Protein AF-A0A3C1FFN3-F1 (afdb_monomer_lite)

Radius of gyration: 23.9 Å; chains: 1; bounding box: 58×52×74 Å

Sequence (418 aa):
MAATNLVLAIRPDAVDLDRPFSMAVSKSGVPTVGLGRLALILERGPNPALTHLAWSEASGFTTLDRILRFSEIVRLPEPVPLPSAMTELSAAQRRDFAKSIKSMERAIALTEAVSNKVRMALRRLVGDSLLQRARPLRARIGGAAGHEIIEDQIDALSTALRCSGMDLTLLDQARPSADQLGVLASLQGATEMHLIAHDARKTWPALPEIPNANIQSHVFNDRGNLLHVMDVNATPVETATGVDLLYYNDRYKSFVGVQYKRAADHDQATLAHLDERFIAQLGRMSAFDSLTASASTSLGYRTLAATTFVKLAHTSATATRTSGLVDGPYIPATYLSHLYEDGELIGPRGGRSITYDNLKRWMPKTVFAEMVQYGWAGSTGVTRDRLDQWISEATAQNRSVIAAVYQPRVGSRIAPRS

Secondary structure (DSSP, 8-state):
---PPPEEEEPPTT--TTS-EEEEEETTTS----S-EEEEEEEPSSS-EEEEEEEEEEEEE-SSEEEEEEEEEEEEEEEEEHHHHTTTS-HHHHHHHHHHHHH-SSEEEPPHHHHHHHHHHHHHHH-HHHHHHTS-HHHHH-SSTTHHHHHHHHHHHHHHHHHTT--GGGGGT-EE--S---TTTTS----S-TTHHHHHHHH-TT----TT-SSEEEEEEETTEEEEEEEE--HHHHHHH--SEEEEETTTTEEEEEEEEEPPTT-TTEEEE--HHHHHHHHHHHHHHTTPPPPSSGGG--SB--SEEEEEEB--TT-BTTTBS-B--EEEHHHHHHHHHTT--B-TTSSBEEEHHHH---B-HHHHHHHHHTTSBS-SS--HHHHHHHHHHT--S---EEEEEEEPPTT---PPP-

Structure (mmCIF, N/CA/C/O backbone):
data_AF-A0A3C1FFN3-F1
#
_entry.id   AF-A0A3C1FFN3-F1
#
loop_
_atom_site.group_PDB
_atom_site.id
_atom_site.type_symbol
_atom_site.label_atom_id
_atom_site.label_alt_id
_atom_site.label_comp_id
_atom_site.label_asym_id
_atom_site.label_entity_id
_atom_site.label_seq_id
_atom_site.pdbx_PDB_ins_code
_atom_site.Cartn_x
_atom_site.Cartn_y
_atom_site.Cartn_z
_atom_site.occupancy
_atom_site.B_iso_or_equiv
_atom_site.auth_seq_id
_atom_site.auth_comp_id
_atom_site.auth_asym_id
_atom_site.auth_atom_id
_atom_site.pdbx_PDB_model_num
ATOM 1 N N . MET A 1 1 ? 5.089 1.319 27.387 1.00 37.19 1 MET A N 1
ATOM 2 C CA . MET A 1 1 ? 3.709 1.433 26.858 1.00 37.19 1 MET A CA 1
ATOM 3 C C . MET A 1 1 ? 3.216 2.836 27.155 1.00 37.19 1 MET A C 1
ATOM 5 O O . MET A 1 1 ? 3.104 3.156 28.328 1.00 37.19 1 MET A O 1
ATOM 9 N N . ALA A 1 2 ? 2.943 3.678 26.158 1.00 30.09 2 ALA A N 1
ATOM 10 C CA . ALA A 1 2 ? 2.203 4.908 26.438 1.00 30.09 2 ALA A CA 1
ATOM 11 C C . ALA A 1 2 ? 0.763 4.513 26.804 1.00 30.09 2 ALA A C 1
ATOM 13 O O . ALA A 1 2 ? 0.055 3.916 25.988 1.00 30.09 2 ALA A O 1
ATOM 14 N N . ALA A 1 3 ? 0.372 4.760 28.054 1.00 44.00 3 ALA A N 1
ATOM 15 C CA . ALA A 1 3 ? -0.934 4.435 28.608 1.00 44.00 3 ALA A CA 1
ATOM 16 C C . ALA A 1 3 ? -2.020 5.295 27.948 1.00 44.00 3 ALA A C 1
ATOM 18 O O . ALA A 1 3 ? -2.411 6.353 28.424 1.00 44.00 3 ALA A O 1
ATOM 19 N N . THR A 1 4 ? -2.484 4.867 26.780 1.00 66.44 4 THR A N 1
ATOM 20 C CA . THR A 1 4 ? -3.613 5.505 26.107 1.00 66.44 4 THR A CA 1
ATOM 21 C C . THR A 1 4 ? -4.910 4.927 26.648 1.00 66.44 4 THR A C 1
ATOM 23 O O . THR A 1 4 ? -5.062 3.708 26.727 1.00 66.44 4 THR A O 1
ATOM 26 N N . ASN A 1 5 ? -5.849 5.795 27.007 1.00 83.12 5 ASN A N 1
ATOM 27 C CA . ASN A 1 5 ? -7.203 5.421 27.410 1.00 83.12 5 ASN A CA 1
ATOM 28 C C . ASN A 1 5 ? -7.916 4.626 26.304 1.00 83.12 5 ASN A C 1
ATOM 30 O O . ASN A 1 5 ? -7.731 4.913 25.122 1.00 83.12 5 ASN A O 1
ATOM 34 N N . LEU A 1 6 ? -8.726 3.631 26.669 1.00 86.25 6 LEU A N 1
ATOM 35 C CA . LEU A 1 6 ? -9.610 2.945 25.724 1.00 86.25 6 LEU A CA 1
ATOM 36 C C . LEU A 1 6 ? -10.776 3.853 25.327 1.00 86.25 6 LEU A C 1
ATOM 38 O O . LEU A 1 6 ? -11.223 4.684 26.119 1.00 86.25 6 LEU A O 1
ATOM 42 N N . VAL A 1 7 ? -11.305 3.651 24.125 1.00 88.56 7 VAL A N 1
ATOM 43 C CA . VAL A 1 7 ? -12.587 4.224 23.701 1.00 88.56 7 VAL A CA 1
ATOM 44 C C . VAL A 1 7 ? -13.632 3.114 23.705 1.00 88.56 7 VAL A C 1
ATOM 46 O O . VAL A 1 7 ? -13.389 2.030 23.191 1.00 88.56 7 VAL A O 1
ATOM 49 N N . LEU A 1 8 ? -14.796 3.359 24.292 1.00 89.94 8 LEU A N 1
ATOM 50 C CA . LEU A 1 8 ? -15.966 2.500 24.136 1.00 89.94 8 LEU A CA 1
ATOM 51 C C . LEU A 1 8 ? -16.928 3.211 23.187 1.00 89.94 8 LEU A C 1
ATOM 53 O O . LEU A 1 8 ? -17.293 4.354 23.451 1.00 89.94 8 LEU A O 1
ATOM 57 N N . ALA A 1 9 ? -17.307 2.563 22.092 1.00 90.62 9 ALA A N 1
ATOM 58 C CA . ALA A 1 9 ? -18.196 3.117 21.076 1.00 90.62 9 ALA A CA 1
ATOM 59 C C . ALA A 1 9 ? -19.395 2.192 20.870 1.00 90.62 9 ALA A C 1
ATOM 61 O O . ALA A 1 9 ? -19.247 0.974 20.861 1.00 90.62 9 ALA A O 1
ATOM 62 N N . ILE A 1 10 ? -20.584 2.758 20.711 1.00 90.19 10 ILE A N 1
ATOM 63 C CA . ILE A 1 10 ? -21.791 2.004 20.379 1.00 90.19 10 ILE A CA 1
ATOM 64 C C . ILE A 1 10 ? -21.723 1.634 18.905 1.00 90.19 10 ILE A C 1
ATOM 66 O O . ILE A 1 10 ? -21.343 2.459 18.074 1.00 90.19 10 ILE A O 1
ATOM 70 N N . ARG A 1 11 ? -22.106 0.398 18.590 1.00 87.00 11 ARG A N 1
ATOM 71 C CA . ARG A 1 11 ? -22.306 -0.070 17.221 1.00 87.00 11 ARG A CA 1
ATOM 72 C C . ARG A 1 11 ? -23.294 0.864 16.498 1.00 87.00 11 ARG A C 1
ATOM 74 O O . ARG A 1 11 ? -24.441 0.935 16.929 1.00 87.00 11 ARG A O 1
ATOM 81 N N . PRO A 1 12 ? -22.874 1.579 15.439 1.00 83.31 12 PRO A N 1
ATOM 82 C CA . PRO A 1 12 ? -23.781 2.398 14.651 1.00 83.31 12 PRO A CA 1
ATOM 83 C C . PRO A 1 12 ? -24.747 1.526 13.841 1.00 83.31 12 PRO A C 1
ATOM 85 O O . PRO A 1 12 ? -24.371 0.468 13.328 1.00 83.31 12 PRO A O 1
ATOM 88 N N . ASP A 1 13 ? -25.986 1.997 13.718 1.00 74.69 13 ASP A N 1
ATOM 89 C CA . ASP A 1 13 ? -27.016 1.350 12.908 1.00 74.69 13 ASP A CA 1
ATOM 90 C C . ASP A 1 13 ? -26.685 1.484 11.413 1.00 74.69 13 ASP A C 1
ATOM 92 O O . ASP A 1 13 ? -26.183 2.516 10.968 1.00 74.69 13 ASP A O 1
ATOM 96 N N . ALA A 1 14 ? -26.975 0.438 10.632 1.00 69.56 14 ALA A N 1
ATOM 97 C CA . ALA A 1 14 ? -26.815 0.409 9.171 1.00 69.56 14 ALA A CA 1
ATOM 98 C C . ALA A 1 14 ? -25.383 0.648 8.624 1.00 69.56 14 ALA A C 1
ATOM 100 O O . ALA A 1 14 ? -25.225 0.997 7.454 1.00 69.56 14 ALA A O 1
ATOM 101 N N . VAL A 1 15 ? -24.336 0.416 9.426 1.00 73.69 15 VAL A N 1
ATOM 102 C CA . VAL A 1 15 ? -22.929 0.470 8.982 1.00 73.69 15 VAL A CA 1
ATOM 103 C C . VAL A 1 15 ? -22.341 -0.936 8.878 1.00 73.69 15 VAL A C 1
ATOM 105 O O . VAL A 1 15 ? -22.442 -1.736 9.812 1.00 73.69 15 VAL A O 1
ATOM 108 N N . ASP A 1 16 ? -21.683 -1.220 7.753 1.00 75.38 16 ASP A N 1
ATOM 109 C CA . ASP A 1 16 ? -20.822 -2.393 7.610 1.00 75.38 16 ASP A CA 1
ATOM 110 C C . ASP A 1 16 ? -19.556 -2.204 8.459 1.00 75.38 16 ASP A C 1
ATOM 112 O O . ASP A 1 16 ? -18.639 -1.466 8.096 1.00 75.38 16 ASP A O 1
ATOM 116 N N . LEU A 1 17 ? -19.536 -2.853 9.625 1.00 79.25 17 LEU A N 1
ATOM 117 C CA . LEU A 1 17 ? -18.432 -2.779 10.580 1.00 79.25 17 LEU A CA 1
ATOM 118 C C . LEU A 1 17 ? -17.171 -3.511 10.118 1.00 79.25 17 LEU A C 1
ATOM 120 O O . LEU A 1 17 ? -16.134 -3.352 10.753 1.00 79.25 17 LEU A O 1
ATOM 124 N N . ASP A 1 18 ? -17.216 -4.269 9.024 1.00 70.81 18 ASP A N 1
ATOM 125 C CA . ASP A 1 18 ? -16.011 -4.897 8.481 1.00 70.81 18 ASP A CA 1
ATOM 126 C C . ASP A 1 18 ? -15.170 -3.897 7.654 1.00 70.81 18 ASP A C 1
ATOM 128 O O . ASP A 1 18 ? -14.082 -4.229 7.179 1.00 70.81 18 ASP A O 1
ATOM 132 N N . ARG A 1 19 ? -15.635 -2.643 7.507 1.00 68.31 19 ARG A N 1
ATOM 133 C CA . ARG A 1 19 ? -14.953 -1.564 6.778 1.00 68.31 19 ARG A CA 1
ATOM 134 C C . ARG A 1 19 ? -14.725 -0.327 7.651 1.00 68.31 19 ARG A C 1
ATOM 136 O O . ARG A 1 19 ? -15.527 -0.043 8.538 1.00 68.31 19 ARG A O 1
ATOM 143 N N . PRO A 1 20 ? -13.660 0.462 7.392 1.00 75.12 20 PRO A N 1
ATOM 144 C CA . PRO A 1 20 ? -13.431 1.711 8.110 1.00 75.12 20 PRO A CA 1
ATOM 145 C C . PRO A 1 20 ? -14.630 2.654 8.010 1.00 75.12 20 PRO A C 1
ATOM 147 O O . PRO A 1 20 ? -15.181 2.846 6.926 1.00 75.12 20 PRO A O 1
ATOM 150 N N . PHE A 1 21 ? -14.987 3.290 9.120 1.00 81.00 21 PHE A N 1
ATOM 151 C CA . PHE A 1 21 ? -16.114 4.216 9.188 1.00 81.00 21 PHE A CA 1
ATOM 152 C C . PHE A 1 21 ? -15.782 5.418 10.068 1.00 81.00 21 PHE A C 1
ATOM 154 O O . PHE A 1 21 ? -14.832 5.398 10.850 1.00 81.00 21 PHE A O 1
ATOM 161 N N . SER A 1 22 ? -16.582 6.473 9.954 1.00 83.69 22 SER A N 1
ATOM 162 C CA . SER A 1 22 ? -16.444 7.678 10.770 1.00 83.69 22 SER A CA 1
ATOM 163 C C . SER A 1 22 ? -17.718 7.932 11.561 1.00 83.69 22 SER A C 1
ATOM 165 O O . SER A 1 22 ? -18.820 7.700 11.072 1.00 83.69 22 SER A O 1
ATOM 167 N N . MET A 1 23 ? -17.571 8.435 12.781 1.00 84.50 23 MET A N 1
ATOM 168 C CA . MET A 1 23 ? -18.684 8.759 13.664 1.00 84.50 23 MET A CA 1
ATOM 169 C C . MET A 1 23 ? -18.435 10.092 14.363 1.00 84.50 23 MET A C 1
ATOM 171 O O . MET A 1 23 ? -17.394 10.300 14.985 1.00 84.50 23 MET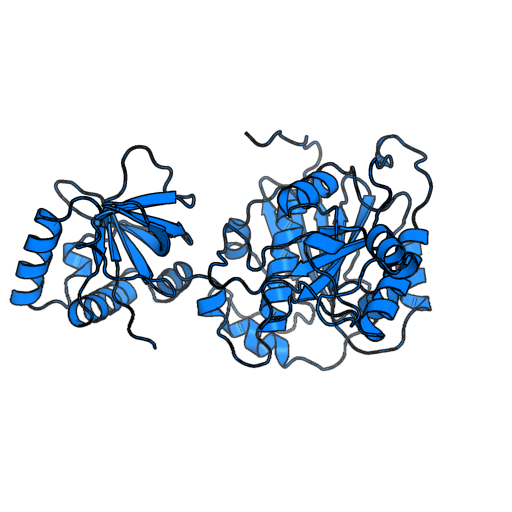 A O 1
ATOM 175 N N . ALA A 1 24 ? -19.417 10.990 14.287 1.00 82.38 24 ALA A N 1
ATOM 176 C CA . ALA A 1 24 ? -19.419 12.218 15.072 1.00 82.38 24 ALA A CA 1
ATOM 177 C C . ALA A 1 24 ? -19.758 11.908 16.537 1.00 82.38 24 ALA A C 1
ATOM 179 O O . ALA A 1 24 ? -20.729 11.194 16.805 1.00 82.38 24 ALA A O 1
ATOM 180 N N . VAL A 1 25 ? -18.957 12.434 17.462 1.00 80.38 25 VAL A N 1
ATOM 181 C CA . VAL A 1 25 ? -19.089 12.269 18.913 1.00 80.38 25 VAL A CA 1
ATOM 182 C C . VAL A 1 25 ? -18.938 13.615 19.618 1.00 80.38 25 VAL A C 1
ATOM 184 O O . VAL A 1 25 ? -18.162 14.469 19.184 1.00 80.38 25 VAL A O 1
ATOM 187 N N . SER A 1 26 ? -19.624 13.777 20.748 1.00 75.25 26 SER A N 1
ATOM 188 C CA . SER A 1 26 ? -19.525 14.995 21.552 1.00 75.25 26 SER A CA 1
ATOM 189 C C . SER A 1 26 ? -18.095 15.237 22.054 1.00 75.25 26 SER A C 1
ATOM 191 O O . SER A 1 26 ? -17.411 14.320 22.526 1.00 75.25 26 SER A O 1
ATOM 193 N N . LYS A 1 27 ? -17.650 16.501 22.005 1.00 68.75 27 LYS A N 1
ATOM 194 C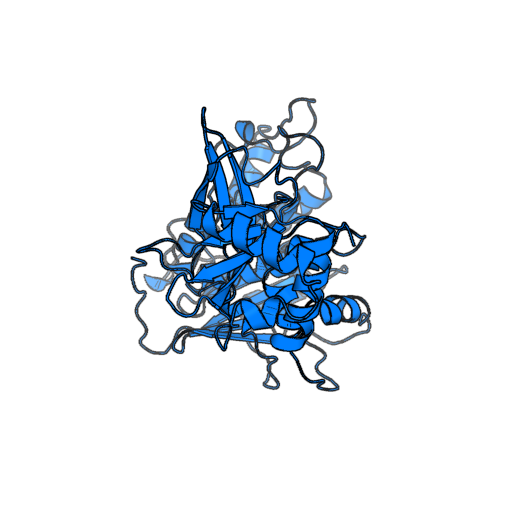 CA . LYS A 1 27 ? -16.318 16.933 22.472 1.00 68.75 27 LYS A CA 1
ATOM 195 C C . LYS A 1 27 ? -16.049 16.576 23.938 1.00 68.75 27 LYS A C 1
ATOM 197 O O . LYS A 1 27 ? -14.897 16.312 24.281 1.00 68.75 27 LYS A O 1
ATOM 202 N N . SER A 1 28 ? -17.081 16.553 24.783 1.00 66.88 28 SER A N 1
ATOM 203 C CA . SER A 1 28 ? -16.958 16.211 26.206 1.00 66.88 28 SER A CA 1
ATOM 204 C C . SER A 1 28 ? -16.807 14.706 26.456 1.00 66.88 28 SER A C 1
ATOM 206 O O . SER A 1 28 ? -16.223 14.316 27.463 1.00 66.88 28 SER A O 1
ATOM 208 N N . GLY A 1 29 ? -17.287 13.856 25.540 1.00 62.91 29 GLY A N 1
ATOM 209 C CA . GLY A 1 29 ? -17.274 12.398 25.703 1.00 62.91 29 GLY A CA 1
ATOM 210 C C . GLY A 1 29 ? -15.914 11.749 25.434 1.00 62.91 29 GLY A C 1
ATOM 211 O O . GLY A 1 29 ? -15.571 10.738 26.050 1.00 62.91 29 GLY A O 1
ATOM 212 N N . VAL A 1 30 ? -15.109 12.322 24.531 1.00 63.47 30 VAL A N 1
ATOM 213 C CA . VAL A 1 30 ? -13.791 11.783 24.158 1.00 63.47 30 VAL A CA 1
ATOM 214 C C . VAL A 1 30 ? -12.758 12.923 24.094 1.00 63.47 30 VAL A C 1
ATOM 216 O O . VAL A 1 30 ? -12.678 13.613 23.073 1.00 63.47 30 VAL A O 1
ATOM 219 N N . PRO A 1 31 ? -11.925 13.133 25.138 1.00 57.53 31 PRO A N 1
ATOM 220 C CA . PRO A 1 31 ? -10.882 14.157 25.132 1.00 57.53 31 PRO A CA 1
ATOM 221 C C . PRO A 1 31 ? -9.816 13.845 24.080 1.00 57.53 31 PRO A C 1
ATOM 223 O O . PRO A 1 31 ? -9.625 12.681 23.714 1.00 57.53 31 PRO A O 1
ATOM 226 N N . THR A 1 32 ? -9.143 14.902 23.606 1.00 52.50 32 THR A N 1
ATOM 227 C CA . THR A 1 32 ? -8.226 14.964 22.448 1.00 52.50 32 THR A CA 1
ATOM 228 C C . THR A 1 32 ? -7.536 13.632 22.181 1.00 52.50 32 THR A C 1
ATOM 230 O O . THR A 1 32 ? -6.696 13.173 22.956 1.00 52.50 32 THR A O 1
ATOM 233 N N . VAL A 1 33 ? -7.969 12.963 21.113 1.00 47.09 33 VAL A N 1
ATOM 234 C CA . VAL A 1 33 ? -7.380 11.707 20.658 1.00 47.09 33 VAL A CA 1
ATOM 235 C C . VAL A 1 33 ? -6.230 12.116 19.753 1.00 47.09 33 VAL A C 1
ATOM 237 O O . VAL A 1 33 ? -6.467 12.489 18.613 1.00 47.09 33 VAL A O 1
ATOM 240 N N . GLY A 1 34 ? -5.019 12.178 20.308 1.00 53.50 34 GLY A N 1
ATOM 241 C CA . GLY A 1 34 ? -3.792 12.390 19.537 1.00 53.50 34 GLY A CA 1
ATOM 242 C C . GLY A 1 34 ? -3.491 11.173 18.659 1.00 53.50 34 GLY A C 1
ATOM 243 O O . GLY A 1 34 ? -4.294 10.823 17.806 1.00 53.50 34 GLY A O 1
ATOM 244 N N . LEU A 1 35 ? -2.374 10.487 18.922 1.00 49.62 35 LEU A N 1
ATOM 245 C CA . LEU A 1 35 ? -1.810 9.336 18.182 1.00 49.62 35 LEU A CA 1
ATOM 246 C C . LEU A 1 35 ? -2.715 8.081 18.019 1.00 49.62 35 LEU A C 1
ATOM 248 O O . LEU A 1 35 ? -2.209 7.013 17.696 1.00 49.62 35 LEU A O 1
ATOM 252 N N . GLY A 1 36 ? -4.027 8.183 18.248 1.00 67.00 36 GLY A N 1
ATOM 253 C CA . GLY A 1 36 ? -5.011 7.107 18.153 1.00 67.00 36 GLY A CA 1
ATOM 254 C C . GLY A 1 36 ? -5.138 6.246 19.419 1.00 67.00 36 GLY A C 1
ATOM 255 O O . GLY A 1 36 ? -4.279 6.268 20.306 1.00 67.00 36 GLY A O 1
ATOM 256 N N . ARG A 1 37 ? -6.260 5.527 19.554 1.00 79.88 37 ARG A N 1
ATOM 257 C CA . ARG A 1 37 ? -6.618 4.695 20.720 1.00 79.88 37 ARG A CA 1
ATOM 258 C C . ARG A 1 37 ? -7.359 3.433 20.294 1.00 79.88 37 ARG A C 1
ATOM 260 O O . ARG A 1 37 ? -8.204 3.487 19.405 1.00 79.88 37 ARG A O 1
ATOM 267 N N . LEU A 1 38 ? -7.129 2.328 21.006 1.00 84.19 38 LEU A N 1
ATOM 268 C CA . LEU A 1 38 ? -7.944 1.120 20.858 1.00 84.19 38 LEU A CA 1
ATOM 269 C C . LEU A 1 38 ? -9.389 1.417 21.287 1.00 84.19 38 LEU A C 1
ATOM 271 O O . LEU A 1 38 ? -9.633 1.896 22.399 1.00 84.19 38 LEU A O 1
ATOM 275 N N . ALA A 1 39 ? -10.320 1.105 20.399 1.00 89.19 39 ALA A N 1
ATOM 276 C CA . ALA A 1 39 ? -11.749 1.215 20.573 1.00 89.19 39 ALA A CA 1
ATOM 277 C C . ALA A 1 39 ? -12.404 -0.165 20.696 1.00 89.19 39 ALA A C 1
ATOM 279 O O . ALA A 1 39 ? -12.039 -1.117 20.006 1.00 89.19 39 ALA A O 1
ATOM 280 N N . LEU A 1 40 ? -13.393 -0.249 21.577 1.00 92.44 40 LEU A N 1
ATOM 281 C CA . LEU A 1 40 ? -14.250 -1.40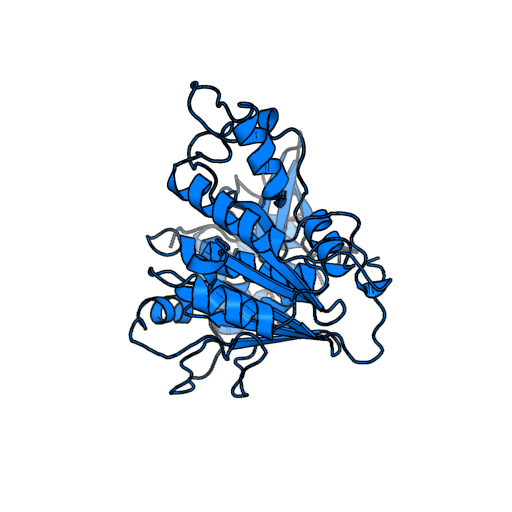7 21.779 1.00 92.44 40 LEU A CA 1
ATOM 282 C C . LEU A 1 40 ? -15.631 -1.072 21.213 1.00 92.44 40 LEU A C 1
ATOM 284 O O . LEU A 1 40 ? -16.237 -0.088 21.645 1.00 92.44 40 LEU A O 1
ATOM 288 N N . ILE A 1 41 ? -16.123 -1.869 20.265 1.00 92.88 41 ILE A N 1
ATOM 289 C CA . ILE A 1 41 ? -17.449 -1.679 19.671 1.00 92.88 41 ILE A CA 1
ATOM 290 C C . ILE A 1 41 ? -18.470 -2.496 20.461 1.00 92.88 41 ILE A C 1
ATOM 292 O O . ILE A 1 41 ? -18.422 -3.728 20.484 1.00 92.88 41 ILE A O 1
ATOM 296 N N . LEU A 1 42 ? -19.377 -1.784 21.122 1.00 92.75 42 LEU A N 1
ATOM 297 C CA . LEU A 1 42 ? -20.431 -2.306 21.976 1.00 92.75 42 LEU A CA 1
ATOM 298 C C . LEU A 1 42 ? -21.742 -2.414 21.202 1.00 92.75 42 LEU A C 1
ATOM 300 O O . LEU A 1 42 ? -22.300 -1.409 20.762 1.00 92.75 42 LEU A O 1
ATOM 304 N N . GLU A 1 43 ? -22.286 -3.619 21.129 1.00 90.75 43 GLU A N 1
ATOM 305 C CA . GLU A 1 43 ? -23.664 -3.838 20.718 1.00 90.75 43 GLU A CA 1
ATOM 306 C C . GLU A 1 43 ? -24.595 -3.654 21.919 1.00 90.75 43 GLU A C 1
ATOM 308 O O . GLU A 1 43 ? -24.423 -4.282 22.971 1.00 90.75 43 GLU A O 1
ATOM 313 N N . ARG A 1 44 ? -25.561 -2.740 21.782 1.00 84.31 44 ARG A N 1
ATOM 314 C CA . ARG A 1 44 ? -26.582 -2.499 22.804 1.00 84.31 44 ARG A CA 1
ATOM 315 C C . ARG A 1 44 ? -27.731 -3.483 22.631 1.00 84.31 44 ARG A C 1
ATOM 317 O O . ARG A 1 44 ? -28.138 -3.797 21.523 1.00 84.31 44 ARG A O 1
ATOM 324 N N . GLY A 1 45 ? -28.277 -3.925 23.753 1.00 81.06 45 GLY A N 1
ATOM 325 C CA . GLY A 1 45 ? -29.393 -4.855 23.805 1.00 81.06 45 GLY A CA 1
ATOM 326 C C . GLY A 1 45 ? -29.647 -5.303 25.242 1.00 81.06 45 GLY A C 1
ATOM 327 O O . GLY A 1 45 ? -28.987 -4.801 26.158 1.00 81.06 45 GLY A O 1
ATOM 328 N N . PRO A 1 46 ? -30.570 -6.256 25.459 1.00 79.88 46 PRO A N 1
ATOM 329 C CA . PRO A 1 46 ? -30.808 -6.831 26.783 1.00 79.88 46 PRO A CA 1
ATOM 330 C C . PRO A 1 46 ? -29.541 -7.476 27.368 1.00 79.88 46 PRO A C 1
ATOM 332 O O . PRO A 1 46 ? -29.314 -7.391 28.571 1.00 79.88 46 PRO A O 1
ATOM 335 N N . ASN A 1 47 ? -28.679 -8.027 26.505 1.00 86.88 47 ASN A N 1
ATOM 336 C CA . ASN A 1 47 ? -27.373 -8.581 26.857 1.00 86.88 47 ASN A CA 1
ATOM 337 C C . ASN A 1 47 ? -26.264 -7.826 26.104 1.00 86.88 47 ASN A C 1
ATOM 339 O O . ASN A 1 47 ? -25.873 -8.250 25.017 1.00 86.88 47 ASN A O 1
ATOM 343 N N . PRO A 1 48 ? -25.770 -6.693 26.635 1.00 89.88 48 PRO A N 1
ATOM 344 C CA . PRO A 1 48 ? -24.758 -5.896 25.955 1.00 89.88 48 PRO A CA 1
ATOM 345 C C . PRO A 1 48 ? -23.447 -6.676 25.812 1.00 89.88 48 PRO A C 1
ATOM 347 O O . PRO A 1 48 ? -22.936 -7.238 26.788 1.00 89.88 48 PRO A O 1
ATOM 350 N N . ALA A 1 49 ? -22.880 -6.671 24.609 1.00 93.44 49 ALA A N 1
ATOM 351 C CA . ALA A 1 49 ? -21.666 -7.413 24.286 1.00 93.44 49 ALA A CA 1
ATOM 352 C C . ALA A 1 49 ? -20.740 -6.609 23.373 1.00 93.44 49 ALA A C 1
ATOM 354 O O . ALA A 1 49 ? -21.176 -5.813 22.543 1.00 93.44 49 ALA A O 1
ATOM 355 N N . LEU A 1 50 ? -19.439 -6.821 23.534 1.00 93.56 50 LEU A N 1
ATOM 356 C CA . LEU A 1 50 ? -18.427 -6.326 22.615 1.00 93.56 50 LEU A CA 1
ATOM 357 C C . LEU A 1 50 ? -18.384 -7.261 21.413 1.00 93.56 50 LEU A C 1
ATOM 359 O O . LEU A 1 50 ? -18.280 -8.473 21.588 1.00 93.56 50 LEU A O 1
ATOM 363 N N . THR A 1 51 ? -18.454 -6.710 20.207 1.00 92.94 51 THR A N 1
ATOM 364 C CA . THR A 1 51 ? -18.480 -7.509 18.968 1.00 92.94 51 THR A CA 1
ATOM 365 C C . THR A 1 51 ? -17.271 -7.261 18.084 1.00 92.94 51 THR A C 1
ATOM 367 O O . THR A 1 51 ? -16.855 -8.156 17.353 1.00 92.94 51 THR A O 1
ATOM 370 N N . HIS A 1 52 ? -16.684 -6.066 18.159 1.00 91.56 52 HIS A N 1
ATOM 371 C CA . HIS A 1 52 ? -15.511 -5.702 17.374 1.00 91.56 52 HIS A CA 1
ATOM 372 C C . HIS A 1 52 ? -14.516 -4.913 18.223 1.00 91.56 52 HIS A C 1
ATOM 374 O O . HIS A 1 52 ? -14.877 -4.216 19.177 1.00 91.56 52 HIS A O 1
ATOM 380 N N . LEU A 1 53 ? -13.254 -5.006 17.836 1.00 89.62 53 LEU A N 1
ATOM 381 C CA . LEU A 1 53 ? -12.195 -4.094 18.238 1.00 89.62 53 LEU A CA 1
ATOM 382 C C . LEU A 1 53 ? -11.865 -3.203 17.047 1.00 89.62 53 LEU A C 1
ATOM 384 O O . LEU A 1 53 ? -11.949 -3.654 15.912 1.00 89.62 53 LEU A O 1
ATOM 388 N N . ALA A 1 54 ? -11.477 -1.961 17.286 1.00 86.00 54 ALA A N 1
ATOM 389 C CA . ALA A 1 54 ? -11.063 -1.049 16.229 1.00 86.00 54 ALA A CA 1
ATOM 390 C C . ALA A 1 54 ? -9.964 -0.122 16.735 1.00 86.00 54 ALA A C 1
ATOM 392 O O . ALA A 1 54 ? -9.822 0.094 17.936 1.00 86.00 54 ALA A O 1
ATOM 393 N N . TRP A 1 55 ? -9.221 0.491 15.831 1.00 83.25 55 TRP A N 1
ATOM 394 C CA . TRP A 1 55 ? -8.432 1.666 16.145 1.00 83.25 55 TRP A CA 1
ATOM 395 C C . TRP A 1 55 ? -9.251 2.926 15.903 1.00 83.25 55 TRP A C 1
ATOM 397 O O . TRP A 1 55 ? -9.893 3.055 14.869 1.00 83.25 55 TRP A O 1
ATOM 407 N N . SER A 1 56 ? -9.232 3.858 16.850 1.00 81.69 56 SER A N 1
ATOM 408 C CA . SER A 1 56 ? -9.932 5.138 16.743 1.00 81.69 56 SER A CA 1
ATOM 409 C C . SER A 1 56 ? -8.952 6.303 16.740 1.00 81.69 56 SER A C 1
ATOM 411 O O . SER A 1 56 ? -8.079 6.393 17.603 1.00 81.69 56 SER A O 1
ATOM 413 N N . GLU A 1 57 ? -9.120 7.221 15.798 1.00 76.31 57 GLU A N 1
ATOM 414 C CA . GLU A 1 57 ? -8.340 8.453 15.677 1.00 76.31 57 GLU A CA 1
ATOM 415 C C . GLU A 1 57 ? -9.267 9.650 15.442 1.00 76.31 57 GLU A C 1
ATOM 417 O O . GLU A 1 57 ? -10.358 9.507 14.887 1.00 76.31 57 GLU A O 1
ATOM 422 N N . ALA A 1 58 ? -8.870 10.842 15.890 1.00 72.25 58 ALA A N 1
ATOM 423 C CA . ALA A 1 58 ? -9.617 12.051 15.562 1.00 72.25 58 ALA A CA 1
ATOM 424 C C . ALA A 1 58 ? -9.290 12.462 14.120 1.00 72.25 58 ALA A C 1
ATOM 426 O O . ALA A 1 58 ? -8.131 12.711 13.806 1.00 72.25 58 ALA A O 1
ATOM 427 N N . SER A 1 59 ? -10.303 12.546 13.255 1.00 61.75 59 SER A N 1
ATOM 428 C CA . SER A 1 59 ? -10.122 12.867 11.831 1.00 61.75 59 SER A CA 1
ATOM 429 C C . SER A 1 59 ? -10.596 14.273 11.443 1.00 61.75 59 SER A C 1
ATOM 431 O O . SER A 1 59 ? -10.470 14.656 10.286 1.00 61.75 59 SER A O 1
ATOM 433 N N . GLY A 1 60 ? -11.168 15.039 12.379 1.00 59.69 60 GLY A N 1
ATOM 434 C CA . GLY A 1 60 ? -11.637 16.406 12.139 1.00 59.69 60 GLY A CA 1
ATOM 435 C C . GLY A 1 60 ? -12.525 16.959 13.258 1.00 59.69 60 GLY A C 1
ATOM 436 O O . GLY A 1 60 ? -12.883 16.249 14.206 1.00 59.69 60 GLY A O 1
ATOM 437 N N . PHE A 1 61 ? -12.897 18.236 13.139 1.00 59.06 61 PHE A N 1
ATOM 438 C CA . PHE A 1 61 ? -13.756 18.945 14.091 1.00 59.06 61 PHE A CA 1
ATOM 439 C C . PHE A 1 61 ? -14.903 19.650 13.368 1.00 59.06 61 PHE A C 1
ATOM 441 O O . PHE A 1 61 ? -14.703 20.230 12.304 1.00 59.06 61 PHE A O 1
ATOM 448 N N . THR A 1 62 ? -16.078 19.665 13.990 1.00 56.97 62 THR A N 1
ATOM 449 C CA . THR A 1 62 ? -17.134 20.642 13.709 1.00 56.97 62 THR A CA 1
ATOM 450 C C . THR A 1 62 ? -17.306 21.563 14.925 1.00 56.97 62 THR A C 1
ATOM 452 O O . THR A 1 62 ? -16.622 21.425 15.953 1.00 56.97 62 THR A O 1
ATOM 455 N N . THR A 1 63 ? -18.196 22.553 14.828 1.00 55.47 63 THR A N 1
ATOM 456 C CA . THR A 1 63 ? -18.423 23.556 15.882 1.00 55.47 63 THR A CA 1
ATOM 457 C C . THR A 1 63 ? -18.802 22.909 17.222 1.00 55.47 63 THR A C 1
ATOM 459 O O . THR A 1 63 ? -18.317 23.348 18.266 1.00 55.47 63 THR A O 1
ATOM 462 N N . LEU A 1 64 ? -19.541 21.792 17.203 1.00 58.88 64 LEU A N 1
ATOM 463 C CA . LEU A 1 64 ? -20.021 21.086 18.401 1.00 58.88 64 LEU A CA 1
ATOM 464 C C . LEU A 1 64 ? -19.445 19.670 18.564 1.00 58.88 64 LEU A C 1
ATOM 466 O O . LEU A 1 64 ? -19.125 19.282 19.688 1.00 58.88 64 LEU A O 1
ATOM 470 N N . ASP A 1 65 ? -19.190 18.954 17.467 1.00 67.62 65 ASP A N 1
ATOM 471 C CA . ASP A 1 65 ? -18.776 17.550 17.500 1.00 67.62 65 ASP A CA 1
ATOM 472 C C . ASP A 1 65 ? -17.330 17.339 17.046 1.00 67.62 65 ASP A C 1
ATOM 474 O O . ASP A 1 65 ? -16.705 18.158 16.367 1.00 67.62 65 ASP A O 1
ATOM 478 N N . ARG A 1 66 ? -16.779 16.192 17.435 1.00 76.56 66 ARG A N 1
ATOM 479 C CA . ARG A 1 66 ? -15.526 15.652 16.915 1.00 76.56 66 ARG A CA 1
ATOM 480 C C . ARG A 1 66 ? -15.828 14.435 16.060 1.00 76.56 66 ARG A C 1
ATOM 482 O O . ARG A 1 66 ? -16.623 13.591 16.456 1.00 76.56 66 ARG A O 1
ATOM 489 N N . ILE A 1 67 ? -15.161 14.310 14.919 1.00 79.19 67 ILE A N 1
ATOM 490 C CA . ILE A 1 67 ? -15.282 13.114 14.087 1.00 79.19 67 ILE A CA 1
ATOM 491 C C . ILE A 1 67 ? -14.194 12.131 14.515 1.00 79.19 67 ILE A C 1
ATOM 493 O O . ILE A 1 67 ? -13.002 12.441 14.448 1.00 79.19 67 ILE A O 1
ATOM 497 N N . LEU A 1 68 ? -14.614 10.961 14.993 1.00 81.12 68 LEU A N 1
ATOM 498 C CA . LEU A 1 68 ? -13.737 9.816 15.190 1.00 81.12 68 LEU A CA 1
ATOM 499 C C . LEU A 1 68 ? -13.788 8.939 13.952 1.00 81.12 68 LEU A C 1
ATOM 501 O O . LEU A 1 68 ? -14.865 8.519 13.534 1.00 81.12 68 LEU A O 1
ATOM 505 N N . ARG A 1 69 ? -12.621 8.628 13.407 1.00 80.75 69 ARG A N 1
ATOM 506 C CA . ARG A 1 69 ? -12.454 7.609 12.381 1.00 80.75 69 ARG A CA 1
ATOM 507 C C . ARG A 1 69 ? -12.062 6.303 13.050 1.00 80.75 69 ARG A C 1
ATOM 509 O O . ARG A 1 69 ? -11.140 6.277 13.862 1.00 80.75 69 ARG A O 1
ATOM 516 N N . PHE A 1 70 ? -12.769 5.241 12.695 1.00 82.00 70 PHE A N 1
ATOM 517 C CA . PHE A 1 70 ? -12.517 3.878 13.127 1.00 82.00 70 PHE A CA 1
ATOM 518 C C . PHE A 1 70 ? -11.906 3.095 11.968 1.00 82.00 70 PHE A C 1
ATOM 520 O O . PHE A 1 70 ? -12.446 3.058 10.862 1.00 82.00 70 PHE A O 1
ATOM 527 N N . SER A 1 71 ? -10.757 2.490 12.221 1.00 75.38 71 SER A N 1
ATOM 528 C CA . SER A 1 71 ? -9.976 1.690 11.281 1.00 75.38 71 SER A CA 1
ATOM 529 C C . SER A 1 71 ? -9.485 0.420 11.975 1.00 75.38 71 SER A C 1
ATOM 531 O O . SER A 1 71 ? -9.796 0.206 13.144 1.00 75.38 71 SER A O 1
ATOM 533 N N . GLU A 1 72 ? -8.754 -0.452 11.272 1.00 71.19 72 GLU A N 1
ATOM 534 C CA . GLU A 1 72 ? -8.215 -1.695 11.861 1.00 71.19 72 GLU A CA 1
ATOM 535 C C . GLU A 1 72 ? -9.277 -2.530 12.583 1.00 71.19 72 GLU A C 1
ATOM 537 O O . GLU A 1 72 ? -9.067 -3.008 13.699 1.00 71.19 72 GLU A O 1
ATOM 542 N N . ILE A 1 73 ? -10.462 -2.631 11.979 1.00 79.81 73 ILE A N 1
ATOM 543 C CA . ILE A 1 73 ? -11.599 -3.250 12.643 1.00 79.81 73 ILE A CA 1
ATOM 544 C C . ILE A 1 73 ? -11.423 -4.763 12.603 1.00 79.81 73 ILE A C 1
ATOM 546 O O . ILE A 1 73 ? -11.252 -5.367 11.546 1.00 79.81 73 ILE A O 1
ATOM 550 N N . VAL A 1 74 ? -11.450 -5.371 13.780 1.00 79.31 74 VAL A N 1
ATOM 551 C CA . VAL A 1 74 ? -11.328 -6.807 13.976 1.00 79.31 74 VAL A CA 1
ATOM 552 C C . VAL A 1 74 ? -12.607 -7.296 14.626 1.00 79.31 74 VAL A C 1
ATOM 554 O O . VAL A 1 74 ? -12.909 -6.949 15.771 1.00 79.31 74 VAL A O 1
ATOM 557 N N . ARG A 1 75 ? -13.353 -8.130 13.903 1.00 86.31 75 ARG A N 1
ATOM 558 C CA . ARG A 1 75 ? -14.490 -8.853 14.466 1.00 86.31 75 ARG A CA 1
ATOM 559 C C . ARG A 1 75 ? -14.003 -9.858 15.505 1.00 86.31 75 ARG A C 1
ATOM 561 O O . ARG A 1 75 ? -13.060 -10.613 15.259 1.00 86.31 75 ARG A O 1
ATOM 568 N N . LEU A 1 76 ? -14.651 -9.866 16.665 1.00 86.12 76 LEU A N 1
ATOM 569 C CA . LEU A 1 76 ? -14.416 -10.883 17.680 1.00 86.12 76 LEU A CA 1
ATOM 570 C C . LEU A 1 76 ? -15.033 -12.213 17.212 1.00 86.12 76 LEU A C 1
ATOM 572 O O . LEU A 1 76 ? -16.174 -12.199 16.748 1.00 86.12 76 LEU A O 1
ATOM 576 N N . PRO A 1 77 ? -14.317 -13.351 17.326 1.00 82.62 77 PRO A N 1
ATOM 577 C CA . PRO A 1 77 ? -14.843 -14.661 16.935 1.00 82.62 77 PRO A CA 1
ATOM 578 C C . PRO A 1 77 ? -16.150 -14.994 17.656 1.00 82.62 77 PRO A C 1
ATOM 580 O O . PRO A 1 77 ? -17.087 -15.499 17.046 1.00 82.62 77 PRO A O 1
ATOM 583 N N . GLU A 1 78 ? -16.216 -14.632 18.937 1.00 88.69 78 GLU A N 1
ATOM 584 C CA . GLU A 1 78 ? -17.418 -14.685 19.756 1.00 88.69 78 GLU A CA 1
ATOM 585 C C . GLU A 1 78 ? -17.635 -13.323 20.431 1.00 88.69 78 GLU A C 1
ATOM 587 O O . GLU A 1 78 ? -16.671 -12.732 20.937 1.00 88.69 78 GLU A O 1
ATOM 592 N N . PRO A 1 79 ? -18.877 -12.801 20.461 1.00 91.94 79 PRO A N 1
ATOM 593 C CA . PRO A 1 79 ? -19.189 -11.595 21.210 1.00 91.94 79 PRO A CA 1
ATOM 594 C C . PRO A 1 79 ? -18.820 -11.756 22.684 1.00 91.94 79 PRO A C 1
ATOM 596 O O . PRO A 1 79 ? -19.263 -12.690 23.347 1.00 91.94 79 PRO A O 1
ATOM 599 N N . VAL A 1 80 ? -18.041 -10.819 23.222 1.00 93.44 80 VAL A N 1
ATOM 600 C CA . VAL A 1 80 ? -17.644 -10.836 24.632 1.00 93.44 80 VAL A CA 1
ATOM 601 C C . VAL A 1 80 ? -18.716 -10.118 25.446 1.00 93.44 80 VAL A C 1
ATOM 603 O O . VAL A 1 80 ? -18.860 -8.901 25.293 1.00 93.44 80 VAL A O 1
ATOM 606 N N . PRO A 1 81 ? -19.449 -10.799 26.346 1.00 93.75 81 PRO A N 1
ATOM 607 C CA . PRO A 1 81 ? -20.429 -10.133 27.190 1.00 93.75 81 PRO A CA 1
ATOM 608 C C . PRO A 1 81 ? -19.761 -9.022 27.994 1.00 93.75 81 PRO A C 1
ATOM 610 O O . PRO A 1 81 ? -18.698 -9.217 28.590 1.00 93.75 81 PRO A O 1
ATOM 613 N N . LEU A 1 82 ? -20.391 -7.851 28.044 1.00 89.94 82 LEU A N 1
ATOM 614 C CA . LEU A 1 82 ? -19.832 -6.700 28.743 1.00 89.94 82 LEU A CA 1
ATOM 615 C C . LEU A 1 82 ? -19.484 -7.001 30.220 1.00 89.94 82 LEU A C 1
ATOM 617 O O . LEU A 1 82 ? -18.406 -6.589 30.650 1.00 89.94 82 LEU A O 1
ATOM 621 N N . PRO A 1 83 ? -20.289 -7.768 30.990 1.00 89.62 83 PRO A N 1
ATOM 622 C CA . PRO A 1 83 ? -19.910 -8.171 32.347 1.00 89.62 83 PRO A CA 1
ATOM 623 C C . PRO A 1 83 ? -18.593 -8.958 32.412 1.00 89.62 83 PRO A C 1
ATOM 625 O O . PRO A 1 83 ? -17.810 -8.760 33.341 1.00 89.62 83 PRO A O 1
ATOM 628 N N . SER A 1 84 ? -18.314 -9.798 31.410 1.00 90.12 84 SER A N 1
ATOM 629 C CA . SER A 1 84 ? -17.077 -10.582 31.313 1.00 90.12 84 SER A CA 1
ATOM 630 C C . SER A 1 84 ? -15.857 -9.693 31.066 1.00 90.12 84 SER A C 1
ATOM 632 O O . SER A 1 84 ? -14.798 -9.927 31.639 1.00 90.12 84 SER A O 1
ATOM 634 N N . ALA A 1 85 ? -16.003 -8.616 30.289 1.00 86.69 85 ALA A N 1
ATOM 635 C CA . ALA A 1 85 ? -14.941 -7.624 30.092 1.00 86.69 85 ALA A CA 1
ATOM 636 C C . ALA A 1 85 ? -14.685 -6.744 31.337 1.00 86.69 85 ALA A C 1
ATOM 638 O O . ALA A 1 85 ? -13.712 -5.990 31.384 1.00 86.69 85 ALA A O 1
ATOM 639 N N . MET A 1 86 ? -15.551 -6.829 32.352 1.00 87.88 86 MET A N 1
ATOM 640 C CA . MET A 1 86 ? -15.521 -6.015 33.571 1.00 87.88 86 MET A CA 1
ATOM 641 C C . MET A 1 86 ? -15.122 -6.806 34.826 1.00 87.88 86 MET A C 1
ATOM 643 O O . MET A 1 86 ? -15.199 -6.264 35.934 1.00 87.88 86 MET A O 1
ATOM 647 N N . THR A 1 87 ? -14.692 -8.065 34.691 1.00 88.75 87 THR A N 1
ATOM 648 C CA . THR A 1 87 ? -14.373 -8.942 35.835 1.00 88.75 87 THR A CA 1
ATOM 649 C C . THR A 1 87 ? -13.328 -8.331 36.765 1.00 88.75 87 THR A C 1
ATOM 651 O O . THR A 1 87 ? -13.500 -8.368 37.980 1.00 88.75 87 THR A O 1
ATOM 654 N N . GLU A 1 88 ? -12.326 -7.658 36.203 1.00 87.31 88 GLU A N 1
ATOM 655 C CA . GLU A 1 88 ? -11.212 -7.043 36.941 1.00 87.31 88 GLU A CA 1
ATOM 656 C C . GLU A 1 88 ? -11.572 -5.697 37.617 1.00 87.31 88 GLU A C 1
ATOM 658 O O . GLU A 1 88 ? -10.803 -5.141 38.415 1.00 87.31 88 GLU A O 1
ATOM 663 N N . LEU A 1 89 ? -12.738 -5.121 37.296 1.00 88.31 89 LEU A N 1
ATOM 664 C CA . LEU A 1 89 ? -13.194 -3.850 37.865 1.00 88.31 89 LEU A CA 1
ATOM 665 C C . LEU A 1 89 ? -13.739 -4.041 39.284 1.00 88.31 89 LEU A C 1
ATOM 667 O O . LEU A 1 89 ? -14.486 -4.984 39.550 1.00 88.31 89 LEU A O 1
ATOM 671 N N . SER A 1 90 ? -13.427 -3.098 40.181 1.00 90.00 90 SER A N 1
ATOM 672 C CA . SER A 1 90 ? -14.021 -3.061 41.523 1.00 90.00 90 SER A CA 1
ATOM 673 C C . SER A 1 90 ? -15.509 -2.701 41.460 1.00 90.00 90 SER A C 1
ATOM 675 O O . SER A 1 90 ? -15.973 -2.109 40.485 1.00 90.00 90 SER A O 1
ATOM 677 N N . ALA A 1 91 ? -16.269 -2.990 42.520 1.00 86.81 91 ALA A N 1
ATOM 678 C CA . ALA A 1 91 ? -17.702 -2.682 42.566 1.00 86.81 91 ALA A CA 1
ATOM 679 C C . ALA A 1 91 ? -18.006 -1.189 42.314 1.00 86.81 91 ALA A C 1
ATOM 681 O O . ALA A 1 91 ? -18.953 -0.863 41.600 1.00 86.81 91 ALA A O 1
ATOM 682 N N . ALA A 1 92 ? -17.177 -0.281 42.842 1.00 85.12 92 ALA A N 1
ATOM 683 C CA . ALA A 1 92 ? -17.292 1.154 42.578 1.00 85.12 92 ALA A CA 1
ATOM 684 C C . ALA A 1 92 ? -17.074 1.477 41.090 1.00 85.12 92 ALA A C 1
ATOM 686 O O . ALA A 1 92 ? -17.943 2.076 40.462 1.00 85.12 92 ALA A O 1
ATOM 687 N N . GLN A 1 93 ? -15.986 0.969 40.502 1.00 86.75 93 GLN A N 1
ATOM 688 C CA . GLN A 1 93 ? -15.662 1.173 39.086 1.00 86.75 93 GLN A CA 1
ATOM 689 C C . GLN A 1 93 ? -16.752 0.625 38.156 1.00 86.75 93 GLN A C 1
ATOM 691 O O . GLN A 1 93 ? -17.085 1.267 37.164 1.00 86.75 93 GLN A O 1
ATOM 696 N N . ARG A 1 94 ? -17.342 -0.535 38.480 1.00 86.38 94 ARG A N 1
ATOM 697 C CA . ARG A 1 94 ? -18.451 -1.107 37.701 1.00 86.38 94 ARG A CA 1
ATOM 698 C C . ARG A 1 94 ? -19.689 -0.213 37.730 1.00 86.38 94 ARG A C 1
ATOM 700 O O . ARG A 1 94 ? -20.324 -0.043 36.693 1.00 86.38 94 ARG A O 1
ATOM 707 N N . ARG A 1 95 ? -20.026 0.372 38.887 1.00 83.25 95 ARG A N 1
ATOM 708 C CA . ARG A 1 95 ? -21.167 1.295 39.018 1.00 83.25 95 ARG A CA 1
ATOM 709 C C . ARG A 1 95 ? -20.959 2.568 38.205 1.00 83.25 95 ARG A C 1
ATOM 711 O O . ARG A 1 95 ? -21.868 2.963 37.480 1.00 83.25 95 ARG A O 1
ATOM 718 N N . ASP A 1 96 ? -19.780 3.174 38.290 1.00 80.81 96 ASP A N 1
ATOM 719 C CA . ASP A 1 96 ? -19.481 4.405 37.553 1.00 80.81 96 ASP A CA 1
ATOM 720 C C . ASP A 1 96 ? -19.442 4.153 36.046 1.00 80.81 96 ASP A C 1
ATOM 722 O O . ASP A 1 96 ? -20.050 4.888 35.274 1.00 80.81 96 ASP A O 1
ATOM 726 N N . PHE A 1 97 ? -18.835 3.044 35.624 1.00 83.12 97 PHE A N 1
ATOM 727 C CA . PHE A 1 97 ? -18.837 2.624 34.228 1.00 83.12 97 PHE A CA 1
ATOM 728 C C . PHE A 1 97 ? -20.254 2.357 33.699 1.00 83.12 97 PHE A C 1
ATOM 730 O O . PHE A 1 97 ? -20.593 2.795 32.602 1.00 83.12 97 PHE A O 1
ATOM 737 N N . ALA A 1 98 ? -21.114 1.697 34.482 1.00 83.00 98 ALA A N 1
ATOM 738 C CA . ALA A 1 98 ? -22.506 1.468 34.102 1.00 83.00 98 ALA A CA 1
ATOM 739 C C . ALA A 1 98 ? -23.296 2.780 33.956 1.00 83.00 98 ALA A C 1
ATOM 741 O O . ALA A 1 98 ? -24.102 2.904 33.033 1.00 83.00 98 ALA A O 1
ATOM 742 N N . LYS A 1 99 ? -23.053 3.775 34.823 1.00 81.50 99 LYS A N 1
ATOM 743 C CA . LYS A 1 99 ? -23.627 5.124 34.671 1.00 81.50 99 LYS A CA 1
ATOM 744 C C . LYS A 1 99 ? -23.153 5.775 33.374 1.00 81.50 99 LYS A C 1
ATOM 746 O O . LYS A 1 99 ? -23.989 6.224 32.597 1.00 81.50 99 LYS A O 1
ATOM 751 N N . SER A 1 100 ? -21.849 5.735 33.109 1.00 81.50 100 SER A N 1
ATOM 752 C CA . SER A 1 100 ? -21.261 6.276 31.884 1.00 81.50 100 SER A CA 1
ATOM 753 C C . SER A 1 100 ? -21.810 5.618 30.619 1.00 81.50 100 SER A C 1
ATOM 755 O O . SER A 1 100 ? -22.074 6.307 29.642 1.00 81.50 100 SER A O 1
ATOM 757 N N . ILE A 1 101 ? -22.040 4.301 30.626 1.00 81.50 101 ILE A N 1
ATOM 758 C CA . ILE A 1 101 ? -22.661 3.601 29.493 1.00 81.50 101 ILE A CA 1
ATOM 759 C C . ILE A 1 101 ? -24.107 4.032 29.286 1.00 81.50 101 ILE A C 1
ATOM 761 O O . ILE A 1 101 ? -24.529 4.152 28.137 1.00 81.50 101 ILE A O 1
ATOM 765 N N . LYS A 1 102 ? -24.867 4.255 30.365 1.00 81.00 102 LYS A N 1
ATOM 766 C CA . LYS A 1 102 ? -26.253 4.732 30.268 1.00 81.00 102 LYS A CA 1
ATOM 767 C C . LYS A 1 102 ? -26.330 6.149 29.700 1.00 81.00 102 LYS A C 1
ATOM 769 O O . LYS A 1 102 ? -27.214 6.410 28.897 1.00 81.00 102 LYS A O 1
ATOM 774 N N . SER A 1 103 ? -25.409 7.034 30.083 1.00 79.31 103 SER A N 1
ATOM 775 C CA . SER A 1 103 ? -25.356 8.418 29.589 1.00 79.31 103 SER A CA 1
ATOM 776 C C . SER A 1 103 ? -24.610 8.580 28.261 1.00 79.31 103 SER A C 1
ATOM 778 O O . SER A 1 103 ? -24.588 9.669 27.700 1.00 79.31 103 SER A O 1
ATOM 780 N N . MET A 1 104 ? -23.946 7.532 27.768 1.00 82.62 104 MET A N 1
ATOM 781 C CA . MET A 1 104 ? -23.205 7.571 26.510 1.00 82.62 104 MET A CA 1
ATOM 782 C C . MET A 1 104 ? -24.176 7.648 25.326 1.00 82.62 104 MET A C 1
ATOM 784 O O . MET A 1 104 ? -25.010 6.762 25.148 1.00 82.62 104 MET A O 1
ATOM 788 N N . GLU A 1 105 ? -24.021 8.656 24.473 1.00 81.31 105 GLU A N 1
ATOM 789 C CA . GLU A 1 105 ? -24.798 8.756 23.230 1.00 81.31 105 GLU A CA 1
ATOM 790 C C . GLU A 1 105 ? -24.212 7.908 22.104 1.00 81.31 105 GLU A C 1
ATOM 792 O O . GLU A 1 105 ? -24.943 7.183 21.437 1.00 81.31 105 GLU A O 1
ATOM 797 N N . ARG A 1 106 ? -22.891 7.998 21.891 1.00 86.31 106 ARG A N 1
ATOM 798 C CA . ARG A 1 106 ? -22.190 7.341 20.772 1.00 86.31 106 ARG A CA 1
ATOM 799 C C . ARG A 1 106 ? -20.861 6.721 21.169 1.00 86.31 106 ARG A C 1
ATOM 801 O O . ARG A 1 106 ? -20.632 5.552 20.888 1.00 86.31 106 ARG A O 1
ATOM 808 N N . ALA A 1 107 ? -19.991 7.475 21.836 1.00 87.69 107 ALA A N 1
ATOM 809 C CA . ALA A 1 107 ? -18.736 6.948 22.361 1.00 87.69 107 ALA A CA 1
ATOM 810 C C . ALA A 1 107 ? -18.269 7.710 23.604 1.00 87.69 107 ALA A C 1
ATOM 812 O O . ALA A 1 107 ? -18.625 8.872 23.802 1.00 87.69 107 ALA A O 1
ATOM 813 N N . ILE A 1 108 ? -17.436 7.055 24.409 1.00 87.19 108 ILE A N 1
ATOM 814 C CA . ILE A 1 108 ? -16.806 7.610 25.607 1.00 87.19 108 ILE A CA 1
ATOM 815 C C . ILE A 1 108 ? -15.360 7.117 25.735 1.00 87.19 108 ILE A C 1
ATOM 817 O O . ILE A 1 108 ? -15.062 5.951 25.476 1.00 87.19 108 ILE A O 1
ATOM 821 N N . ALA A 1 109 ? -14.451 7.992 26.170 1.00 84.94 109 ALA A N 1
ATOM 822 C CA . ALA A 1 109 ? -13.122 7.574 26.608 1.00 84.94 109 ALA A CA 1
ATOM 823 C C . ALA A 1 109 ? -13.165 7.061 28.051 1.00 84.94 109 ALA A C 1
ATOM 825 O O . ALA A 1 109 ? -13.634 7.743 28.961 1.00 84.94 109 ALA A O 1
ATOM 826 N N . LEU A 1 110 ? -12.625 5.870 28.274 1.00 86.06 110 LEU A N 1
ATOM 827 C CA . LEU A 1 110 ? -12.508 5.296 29.606 1.00 86.06 110 LEU A CA 1
ATOM 828 C C . LEU A 1 110 ? -11.337 5.933 30.357 1.00 86.06 110 LEU A C 1
ATOM 830 O O . LEU A 1 110 ? -10.350 6.349 29.757 1.00 86.06 110 LEU A O 1
ATOM 834 N N . THR A 1 111 ? -11.413 5.983 31.684 1.00 85.25 111 THR A N 1
ATOM 835 C CA . THR A 1 111 ? -10.269 6.417 32.496 1.00 85.25 111 THR A CA 1
ATOM 836 C C . THR A 1 111 ? -9.118 5.421 32.373 1.00 85.25 111 THR A C 1
ATOM 838 O O . THR A 1 111 ? -9.331 4.253 32.036 1.00 85.25 111 THR A O 1
ATOM 841 N N . GLU A 1 112 ? -7.893 5.849 32.665 1.00 83.31 112 GLU A N 1
ATOM 842 C CA . GLU A 1 112 ? -6.705 4.994 32.555 1.00 83.31 112 GLU A CA 1
ATOM 843 C C . GLU A 1 112 ? -6.815 3.741 33.441 1.00 83.31 112 GLU A C 1
ATOM 845 O O . GLU A 1 112 ? -6.585 2.619 32.989 1.00 83.31 112 GLU A O 1
ATOM 850 N N . ALA A 1 113 ? -7.281 3.914 34.682 1.00 84.19 113 ALA A N 1
ATOM 851 C CA . ALA A 1 113 ? -7.468 2.820 35.632 1.00 84.19 113 ALA A CA 1
ATOM 852 C C . ALA A 1 113 ? -8.477 1.767 35.138 1.00 84.19 113 ALA A C 1
ATOM 854 O O . ALA A 1 113 ? -8.234 0.565 35.260 1.00 84.19 113 ALA A O 1
ATOM 855 N N . VAL A 1 114 ? -9.604 2.204 34.563 1.00 87.12 114 VAL A N 1
ATOM 856 C CA . VAL A 1 114 ? -10.604 1.296 33.978 1.00 87.12 114 VAL A CA 1
ATOM 857 C C . VAL A 1 114 ? -10.053 0.659 32.704 1.00 87.12 114 VAL A C 1
ATOM 859 O O . VAL A 1 114 ? -10.171 -0.550 32.524 1.00 87.12 114 VAL A O 1
ATOM 862 N N . SER A 1 115 ? -9.389 1.446 31.857 1.00 87.31 115 SER A N 1
ATOM 863 C CA . SER A 1 115 ? -8.780 0.993 30.604 1.00 87.31 115 SER A CA 1
ATOM 864 C C . SER A 1 115 ? -7.787 -0.146 30.824 1.00 87.31 115 SER A C 1
ATOM 866 O O . SER A 1 115 ? -7.845 -1.154 30.123 1.00 87.31 115 SER A O 1
ATOM 868 N N . ASN A 1 116 ? -6.905 -0.022 31.818 1.00 85.44 116 ASN A N 1
ATOM 869 C CA . ASN A 1 116 ? -5.903 -1.042 32.128 1.00 85.44 116 ASN A CA 1
ATOM 870 C C . ASN A 1 116 ? -6.549 -2.359 32.576 1.00 85.44 116 ASN A C 1
ATOM 872 O O . ASN A 1 116 ? -6.176 -3.426 32.091 1.00 85.44 116 ASN A O 1
ATOM 876 N N . LYS A 1 117 ? -7.576 -2.288 33.427 1.00 89.50 117 LYS A N 1
ATOM 877 C CA . LYS A 1 117 ? -8.309 -3.467 33.907 1.00 89.50 117 LYS A CA 1
ATOM 878 C C . LYS A 1 117 ? -9.121 -4.151 32.807 1.00 89.50 117 LYS A C 1
ATOM 880 O O . LYS A 1 117 ? -9.080 -5.371 32.688 1.00 89.50 117 LYS A O 1
ATOM 885 N N . VAL A 1 118 ? -9.801 -3.376 31.961 1.00 88.69 118 VAL A N 1
ATOM 886 C CA . VAL A 1 118 ? -10.538 -3.917 30.807 1.00 88.69 118 VAL A CA 1
ATOM 887 C C . VAL A 1 118 ? -9.576 -4.556 29.801 1.00 88.69 118 VAL A C 1
ATOM 889 O O . VAL A 1 118 ? -9.860 -5.637 29.294 1.00 88.69 118 VAL A O 1
ATOM 892 N N . ARG A 1 119 ? -8.394 -3.967 29.556 1.00 86.31 119 ARG A N 1
ATOM 893 C CA . ARG A 1 119 ? -7.350 -4.603 28.729 1.00 86.31 119 ARG A CA 1
ATOM 894 C C . ARG A 1 119 ? -6.903 -5.945 29.293 1.00 86.31 119 ARG A C 1
ATOM 896 O O . ARG A 1 119 ? -6.748 -6.886 28.523 1.00 86.31 119 ARG A O 1
ATOM 903 N N . MET A 1 120 ? -6.692 -6.040 30.606 1.00 85.88 120 MET A N 1
ATOM 904 C CA . MET A 1 120 ? -6.327 -7.306 31.249 1.00 85.88 120 MET A CA 1
ATOM 905 C C . MET A 1 120 ? -7.416 -8.367 31.063 1.00 85.88 120 MET A C 1
ATOM 907 O O . MET A 1 120 ? -7.103 -9.481 30.646 1.00 85.88 120 MET A O 1
ATOM 911 N N . ALA A 1 121 ? -8.685 -8.006 31.284 1.00 89.19 121 ALA A N 1
ATOM 912 C CA . ALA A 1 121 ? -9.815 -8.906 31.056 1.00 89.19 121 ALA A CA 1
ATOM 913 C C . ALA A 1 121 ? -9.874 -9.382 29.594 1.00 89.19 121 ALA A C 1
ATOM 915 O O . ALA A 1 121 ? -9.950 -10.580 29.330 1.00 89.19 121 ALA A O 1
ATOM 916 N N . LEU A 1 122 ? -9.765 -8.455 28.635 1.00 86.88 122 LEU A N 1
ATOM 917 C CA . LEU A 1 122 ? -9.799 -8.772 27.206 1.00 86.88 122 LEU A CA 1
ATOM 918 C C . LEU A 1 122 ? -8.627 -9.653 26.773 1.00 86.88 122 LEU A C 1
ATOM 920 O O . LEU A 1 122 ? -8.846 -10.611 26.043 1.00 86.88 122 LEU A O 1
ATOM 924 N N . ARG A 1 123 ? -7.405 -9.403 27.260 1.00 86.31 123 ARG A N 1
ATOM 925 C CA . ARG A 1 123 ? -6.245 -10.266 26.966 1.00 86.31 123 ARG A CA 1
ATOM 926 C C . ARG A 1 123 ? -6.504 -11.720 27.336 1.00 86.31 123 ARG A C 1
ATOM 928 O O . ARG A 1 123 ? -6.099 -12.608 26.596 1.00 86.31 123 ARG A O 1
ATOM 935 N N . ARG A 1 124 ? -7.197 -11.956 28.453 1.00 86.00 124 ARG A N 1
ATOM 936 C CA . ARG A 1 124 ? -7.561 -13.302 28.907 1.00 86.00 124 ARG A CA 1
ATOM 937 C C . ARG A 1 124 ? -8.668 -13.931 28.059 1.00 86.00 124 ARG A C 1
ATOM 939 O O . ARG A 1 124 ? -8.657 -15.137 27.867 1.00 86.00 124 ARG A O 1
ATOM 946 N N . LEU A 1 125 ? -9.620 -13.124 27.589 1.00 87.06 125 LEU A N 1
ATOM 947 C CA . LEU A 1 125 ? -10.805 -13.601 26.871 1.00 87.06 125 LEU A CA 1
ATOM 948 C C . LEU A 1 125 ? -10.561 -13.824 25.375 1.00 87.06 125 LEU A C 1
ATOM 950 O O . LEU A 1 125 ? -11.068 -14.791 24.825 1.00 87.06 125 LEU A O 1
ATOM 954 N N . VAL A 1 126 ? -9.809 -12.937 24.717 1.00 82.06 126 VAL A N 1
ATOM 955 C CA . VAL A 1 126 ? -9.632 -12.951 23.250 1.00 82.06 126 VAL A CA 1
ATOM 956 C C . VAL A 1 126 ? -8.179 -13.140 22.802 1.00 82.06 126 VAL A C 1
ATOM 958 O O . VAL A 1 126 ? -7.919 -13.270 21.608 1.00 82.06 126 VAL A O 1
ATOM 961 N N . GLY A 1 127 ? -7.227 -13.166 23.741 1.00 76.88 127 GLY A N 1
ATOM 962 C CA . GLY A 1 127 ? -5.795 -13.288 23.464 1.00 76.88 127 GLY A CA 1
ATOM 963 C C . GLY A 1 127 ? -5.118 -11.966 23.077 1.00 76.88 127 GLY A C 1
ATOM 964 O O . GLY A 1 127 ? -5.745 -11.026 22.583 1.00 76.88 127 GLY A O 1
ATOM 965 N N . ASP A 1 128 ? -3.800 -11.876 23.296 1.00 72.19 128 ASP A N 1
ATOM 966 C CA . ASP A 1 128 ? -3.032 -10.658 22.979 1.00 72.19 128 ASP A CA 1
ATOM 967 C C . ASP A 1 128 ? -2.888 -10.445 21.461 1.00 72.19 128 ASP A C 1
ATOM 969 O O . ASP A 1 128 ? -2.898 -9.307 20.998 1.00 72.19 128 ASP A O 1
ATOM 973 N N . SER A 1 129 ? -2.852 -11.521 20.664 1.00 63.75 129 SER A N 1
ATOM 974 C CA . SER A 1 129 ? -2.747 -11.443 19.199 1.00 63.75 129 SER A CA 1
ATOM 975 C C . SER A 1 129 ? -3.884 -10.623 18.582 1.00 63.75 129 SER A C 1
ATOM 977 O O . SER A 1 129 ? -3.640 -9.765 17.737 1.00 63.75 129 SER A O 1
ATOM 979 N N . LEU A 1 130 ? -5.120 -10.815 19.045 1.00 66.75 130 LEU A N 1
ATOM 980 C CA . LEU A 1 130 ? -6.302 -10.135 18.515 1.00 66.75 130 LEU A CA 1
ATOM 981 C C . LEU A 1 130 ? -6.335 -8.649 18.910 1.00 66.75 130 LEU A C 1
ATOM 983 O O . LEU A 1 130 ? -6.663 -7.792 18.090 1.00 66.75 130 LEU A O 1
ATOM 987 N N . LEU A 1 131 ? -5.883 -8.320 20.123 1.00 68.81 131 LEU A N 1
ATOM 988 C CA . LEU A 1 131 ? -5.718 -6.934 20.573 1.00 68.81 131 LEU A CA 1
ATOM 989 C C . LEU A 1 131 ? -4.623 -6.196 19.797 1.00 68.81 131 LEU A C 1
ATOM 991 O O . LEU A 1 131 ? -4.789 -5.021 19.472 1.00 68.81 131 LEU A O 1
ATOM 995 N N . GLN A 1 132 ? -3.518 -6.874 19.472 1.00 64.19 132 GLN A N 1
ATOM 996 C CA . GLN A 1 132 ? -2.474 -6.300 18.622 1.00 64.19 132 GLN A CA 1
ATOM 997 C C . GLN A 1 132 ? -2.961 -6.095 17.187 1.00 64.19 132 GLN A C 1
ATOM 999 O O . GLN A 1 132 ? -2.497 -5.167 16.528 1.00 64.19 132 GLN A O 1
ATOM 1004 N N . ARG A 1 133 ? -3.906 -6.910 16.697 1.00 63.16 133 ARG A N 1
ATOM 1005 C CA . ARG A 1 133 ? -4.473 -6.752 15.349 1.00 63.16 133 ARG A CA 1
ATOM 1006 C C . ARG A 1 133 ? -5.310 -5.487 15.181 1.00 63.16 133 ARG A C 1
ATOM 1008 O O . ARG A 1 133 ? -5.277 -4.900 14.109 1.00 63.16 133 ARG A O 1
ATOM 1015 N N . ALA A 1 134 ? -5.976 -5.035 16.240 1.00 64.88 134 ALA A N 1
ATOM 1016 C CA . ALA A 1 134 ? -6.772 -3.806 16.249 1.00 64.88 134 ALA A CA 1
ATOM 1017 C C . ALA A 1 134 ? -5.939 -2.525 16.484 1.00 64.88 134 ALA A C 1
ATOM 1019 O O . ALA A 1 134 ? -6.473 -1.479 16.857 1.00 64.88 134 ALA A O 1
ATOM 1020 N N . ARG A 1 135 ? -4.611 -2.603 16.316 1.00 64.81 135 ARG A N 1
ATOM 1021 C CA . ARG A 1 135 ? -3.691 -1.458 16.361 1.00 64.81 135 ARG A CA 1
ATOM 1022 C C . ARG A 1 135 ? -3.174 -1.154 14.955 1.00 64.81 135 ARG A C 1
ATOM 1024 O O . ARG A 1 135 ? -2.898 -2.095 14.206 1.00 64.81 135 ARG A O 1
ATOM 1031 N N . PRO A 1 136 ? -2.953 0.130 14.622 1.00 55.91 136 PRO A N 1
ATOM 1032 C CA . PRO A 1 136 ? -2.430 0.521 13.333 1.00 55.91 136 PRO A CA 1
ATOM 1033 C C . PRO A 1 136 ? -1.048 -0.073 13.183 1.00 55.91 136 PRO A C 1
ATOM 1035 O O . PRO A 1 136 ? -0.261 -0.152 14.134 1.00 55.91 136 PRO A O 1
ATOM 1038 N N . LEU A 1 137 ? -0.776 -0.513 11.966 1.00 50.66 137 LEU A N 1
ATOM 1039 C CA . LEU A 1 137 ? 0.420 -1.266 11.642 1.00 50.66 137 LEU A CA 1
ATOM 1040 C C . LEU A 1 137 ? 1.698 -0.502 12.028 1.00 50.66 137 LEU A C 1
ATOM 1042 O O . LEU A 1 137 ? 2.571 -1.083 12.664 1.00 50.66 137 LEU A O 1
ATOM 1046 N N . ARG A 1 138 ? 1.731 0.824 11.841 1.00 48.62 138 ARG A N 1
ATOM 1047 C CA . ARG A 1 138 ? 2.841 1.689 12.284 1.00 48.62 138 ARG A CA 1
ATOM 1048 C C . ARG A 1 138 ? 3.091 1.660 13.800 1.00 48.62 138 ARG A C 1
ATOM 1050 O O . ARG A 1 138 ? 4.233 1.660 14.243 1.00 48.62 138 ARG A O 1
ATOM 1057 N N . ALA A 1 139 ? 2.042 1.557 14.622 1.00 51.22 139 ALA A N 1
ATOM 1058 C CA . ALA A 1 139 ? 2.180 1.461 16.081 1.00 51.22 139 ALA A CA 1
ATOM 1059 C C . ALA A 1 139 ? 2.576 0.054 16.573 1.00 51.22 139 ALA A C 1
ATOM 1061 O O . ALA A 1 139 ? 2.933 -0.103 17.747 1.00 51.22 139 ALA A O 1
ATOM 1062 N N . ARG A 1 140 ? 2.462 -0.966 15.710 1.00 49.06 140 ARG A N 1
ATOM 1063 C CA . ARG A 1 140 ? 2.964 -2.330 15.951 1.00 49.06 140 ARG A CA 1
ATOM 1064 C C . ARG A 1 140 ? 4.432 -2.457 15.557 1.00 49.06 140 ARG A C 1
ATOM 1066 O O . ARG A 1 140 ? 5.175 -3.095 16.286 1.00 49.06 140 ARG A O 1
ATOM 1073 N N . ILE A 1 141 ? 4.791 -1.840 14.432 1.00 43.97 141 ILE A N 1
ATOM 1074 C CA . ILE A 1 141 ? 6.145 -1.774 13.883 1.00 43.97 141 ILE A CA 1
ATOM 1075 C C . ILE A 1 141 ? 7.022 -0.952 14.840 1.00 43.97 141 ILE A C 1
ATOM 1077 O O . ILE A 1 141 ? 7.989 -1.477 15.357 1.00 43.97 141 ILE A O 1
ATOM 1081 N N . GLY A 1 142 ? 6.621 0.260 15.233 1.00 45.19 142 GLY A N 1
ATOM 1082 C CA . GLY A 1 142 ? 7.457 1.131 16.071 1.00 45.19 142 GLY A CA 1
ATOM 1083 C C . GLY A 1 142 ? 8.366 2.035 15.230 1.00 45.19 142 GLY A C 1
ATOM 1084 O O . GLY A 1 142 ? 8.207 2.108 14.019 1.00 45.19 142 GLY A O 1
ATOM 1085 N N . GLY A 1 143 ? 9.266 2.787 15.875 1.00 43.12 143 GLY A N 1
ATOM 1086 C CA . GLY A 1 143 ? 10.047 3.857 15.228 1.00 43.12 143 GLY A CA 1
ATOM 1087 C C . GLY A 1 143 ? 11.567 3.748 15.373 1.00 43.12 143 GLY A C 1
ATOM 1088 O O . GLY A 1 143 ? 12.240 4.770 15.334 1.00 43.12 143 GLY A O 1
ATOM 1089 N N . ALA A 1 144 ? 12.121 2.558 15.623 1.00 40.22 144 ALA A N 1
ATOM 1090 C CA . ALA A 1 144 ? 13.580 2.393 15.714 1.00 40.22 144 ALA A CA 1
ATOM 1091 C C . ALA A 1 144 ? 14.239 2.274 14.320 1.00 40.22 144 ALA A C 1
ATOM 1093 O O . ALA A 1 144 ? 13.558 2.028 13.323 1.00 40.22 144 ALA A O 1
ATOM 1094 N N . ALA A 1 145 ? 15.566 2.374 14.243 1.00 35.53 145 ALA A N 1
ATOM 1095 C CA . ALA A 1 145 ? 16.305 2.127 13.002 1.00 35.53 145 ALA A CA 1
ATOM 1096 C C . ALA A 1 145 ? 16.007 0.713 12.450 1.00 35.53 145 ALA A C 1
ATOM 1098 O O . ALA A 1 145 ? 15.994 -0.250 13.212 1.00 35.53 145 ALA A O 1
ATOM 1099 N N . GLY A 1 146 ? 15.718 0.602 11.146 1.00 41.75 146 GLY A N 1
ATOM 1100 C CA . GLY A 1 146 ? 15.326 -0.649 10.471 1.00 41.75 146 GLY A CA 1
ATOM 1101 C C . GLY A 1 146 ? 13.818 -0.827 10.230 1.00 41.75 146 GLY A C 1
ATOM 1102 O O . GLY A 1 146 ? 13.427 -1.615 9.374 1.00 41.75 146 GLY A O 1
ATOM 1103 N N . HIS A 1 147 ? 12.959 -0.050 10.899 1.00 51.84 147 HIS A N 1
ATOM 1104 C CA . HIS A 1 147 ? 11.504 -0.111 10.687 1.00 51.84 147 HIS A CA 1
ATOM 1105 C C . HIS A 1 147 ? 11.059 0.490 9.348 1.00 51.84 147 HIS A C 1
ATOM 1107 O O . HIS A 1 147 ? 10.026 0.097 8.817 1.00 51.84 147 HIS A O 1
ATOM 1113 N N . GLU A 1 148 ? 11.853 1.395 8.775 1.00 51.34 148 GLU A N 1
ATOM 1114 C CA . GLU A 1 148 ? 11.599 1.994 7.459 1.00 51.34 148 GLU A CA 1
ATOM 1115 C C . GLU A 1 148 ? 11.567 0.934 6.355 1.00 51.34 148 GLU A C 1
ATOM 1117 O O . GLU A 1 148 ? 10.664 0.943 5.525 1.00 51.34 148 GLU A O 1
ATOM 1122 N N . ILE A 1 149 ? 12.477 -0.044 6.426 1.00 53.72 149 ILE A N 1
ATOM 1123 C CA . ILE A 1 149 ? 12.517 -1.189 5.510 1.00 53.72 149 ILE A CA 1
ATOM 1124 C C . ILE A 1 149 ? 11.211 -1.982 5.618 1.00 53.72 149 ILE A C 1
ATOM 1126 O O . ILE A 1 149 ? 10.603 -2.317 4.610 1.00 53.72 149 ILE A O 1
ATOM 1130 N N . ILE A 1 150 ? 10.730 -2.232 6.838 1.00 54.16 150 ILE A N 1
ATOM 1131 C CA . ILE A 1 150 ? 9.481 -2.968 7.076 1.00 54.16 150 ILE A CA 1
ATOM 1132 C C . ILE A 1 150 ? 8.268 -2.189 6.536 1.00 54.16 150 ILE A C 1
ATOM 1134 O O . ILE A 1 150 ? 7.354 -2.785 5.963 1.00 54.16 150 ILE A O 1
ATOM 1138 N N . GLU A 1 151 ? 8.243 -0.864 6.700 1.00 54.41 151 GLU A N 1
ATOM 1139 C CA . GLU A 1 151 ? 7.183 -0.011 6.151 1.00 54.41 151 GLU A CA 1
ATOM 1140 C C . GLU A 1 151 ? 7.158 -0.045 4.617 1.00 54.41 151 GLU A C 1
ATOM 1142 O O . GLU A 1 151 ? 6.087 -0.238 4.035 1.00 54.41 151 GLU A O 1
ATOM 1147 N N . ASP A 1 152 ? 8.323 0.081 3.979 1.00 58.97 152 ASP A N 1
ATOM 1148 C CA . ASP A 1 152 ? 8.464 0.025 2.522 1.00 58.97 152 ASP A CA 1
ATOM 1149 C C . ASP A 1 152 ? 8.056 -1.362 1.996 1.00 58.97 152 ASP A C 1
ATOM 1151 O O . ASP A 1 152 ? 7.297 -1.468 1.029 1.00 58.97 152 ASP A O 1
ATOM 1155 N N . GLN A 1 153 ? 8.451 -2.433 2.694 1.00 60.16 153 GLN A N 1
ATOM 1156 C CA . GLN A 1 153 ? 8.095 -3.804 2.330 1.00 60.16 153 GLN A CA 1
ATOM 1157 C C . GLN A 1 153 ? 6.583 -4.067 2.384 1.00 60.16 153 GLN A C 1
ATOM 1159 O O . GLN A 1 153 ? 5.990 -4.648 1.471 1.00 60.16 153 GLN A O 1
ATOM 1164 N N . ILE A 1 154 ? 5.927 -3.629 3.456 1.00 59.91 154 ILE A N 1
ATOM 1165 C CA . ILE A 1 154 ? 4.479 -3.791 3.608 1.00 59.91 154 ILE A CA 1
ATOM 1166 C C . ILE A 1 154 ? 3.722 -2.937 2.594 1.00 59.91 154 ILE A C 1
ATOM 1168 O O . ILE A 1 154 ? 2.650 -3.334 2.119 1.00 59.91 154 ILE A O 1
ATOM 1172 N N . ASP A 1 155 ? 4.234 -1.754 2.271 1.00 65.31 155 ASP A N 1
ATOM 1173 C CA . ASP A 1 155 ? 3.608 -0.921 1.266 1.00 65.31 155 ASP A CA 1
ATOM 1174 C C . ASP A 1 155 ? 3.744 -1.528 -0.137 1.00 65.31 155 ASP A C 1
ATOM 1176 O O . ASP A 1 155 ? 2.746 -1.603 -0.851 1.00 65.31 155 ASP A O 1
ATOM 1180 N N . ALA A 1 156 ? 4.913 -2.066 -0.493 1.00 67.19 156 ALA A N 1
ATOM 1181 C CA . ALA A 1 156 ? 5.117 -2.824 -1.728 1.00 67.19 156 ALA A CA 1
ATOM 1182 C C . ALA A 1 156 ? 4.143 -4.003 -1.843 1.00 67.19 156 ALA A C 1
ATOM 1184 O O . ALA A 1 156 ? 3.486 -4.187 -2.873 1.00 67.19 156 ALA A O 1
ATOM 1185 N N . LEU A 1 157 ? 3.955 -4.745 -0.752 1.00 68.94 157 LEU A N 1
ATOM 1186 C CA . LEU A 1 157 ? 2.974 -5.821 -0.681 1.00 68.94 157 LEU A CA 1
ATOM 1187 C C . LEU A 1 157 ? 1.528 -5.308 -0.840 1.00 68.94 157 LEU A C 1
ATOM 1189 O O . LEU A 1 157 ? 0.726 -5.894 -1.572 1.00 68.94 157 LEU A O 1
ATOM 1193 N N . SER A 1 158 ? 1.193 -4.186 -0.203 1.00 69.75 158 SER A N 1
ATOM 1194 C CA . SER A 1 158 ? -0.124 -3.548 -0.332 1.00 69.75 158 SER A CA 1
ATOM 1195 C C . SER A 1 158 ? -0.389 -3.081 -1.767 1.00 69.75 158 SER A C 1
ATOM 1197 O O . SER A 1 158 ? -1.504 -3.218 -2.274 1.00 69.75 158 SER A O 1
ATOM 1199 N N . THR A 1 159 ? 0.632 -2.548 -2.436 1.00 72.56 159 THR A N 1
ATOM 1200 C CA . THR A 1 159 ? 0.591 -2.149 -3.843 1.00 72.56 159 THR A CA 1
ATOM 1201 C C . THR A 1 159 ? 0.349 -3.358 -4.741 1.00 72.56 159 THR A C 1
ATOM 1203 O O . THR A 1 159 ? -0.574 -3.325 -5.554 1.00 72.56 159 THR A O 1
ATOM 1206 N N . ALA A 1 160 ? 1.076 -4.459 -4.539 1.00 73.69 160 ALA A N 1
ATOM 1207 C CA . ALA A 1 160 ? 0.890 -5.694 -5.298 1.00 73.69 160 ALA A CA 1
ATOM 1208 C C . ALA A 1 160 ? -0.531 -6.278 -5.149 1.00 73.69 160 ALA A C 1
ATOM 1210 O O . ALA A 1 160 ? -1.154 -6.648 -6.148 1.00 73.69 160 ALA A O 1
ATOM 1211 N N . LEU A 1 161 ? -1.086 -6.296 -3.929 1.00 68.44 161 LEU A N 1
ATOM 1212 C CA . LEU A 1 161 ? -2.471 -6.719 -3.675 1.00 68.44 161 LEU A CA 1
ATOM 1213 C C . LEU A 1 161 ? -3.480 -5.842 -4.427 1.00 68.44 161 LEU A C 1
ATOM 1215 O O . LEU A 1 161 ? -4.379 -6.359 -5.092 1.00 68.44 161 LEU A O 1
ATOM 1219 N N . ARG A 1 162 ? -3.306 -4.515 -4.387 1.00 78.00 162 ARG A N 1
ATOM 1220 C CA . ARG A 1 162 ? -4.194 -3.575 -5.089 1.00 78.00 162 ARG A CA 1
ATOM 1221 C C . ARG A 1 162 ? -4.124 -3.739 -6.606 1.00 78.00 162 ARG A C 1
ATOM 1223 O O . ARG A 1 162 ? -5.177 -3.816 -7.229 1.00 78.00 162 ARG A O 1
ATOM 1230 N N . CYS A 1 163 ? -2.924 -3.853 -7.177 1.00 79.25 163 CYS A N 1
ATOM 1231 C CA . CYS A 1 163 ? -2.716 -4.125 -8.605 1.00 79.25 163 CYS A CA 1
ATOM 1232 C C . CYS A 1 163 ? -3.311 -5.474 -9.042 1.00 79.25 163 CYS A C 1
ATOM 1234 O O . CYS A 1 163 ? -3.671 -5.651 -10.203 1.00 79.25 163 CYS A O 1
ATOM 1236 N N . SER A 1 164 ? -3.450 -6.419 -8.110 1.00 75.38 164 SER A N 1
ATOM 1237 C CA . SER A 1 164 ? -4.095 -7.720 -8.332 1.00 75.38 164 SER A CA 1
ATOM 1238 C C . SER A 1 164 ? -5.624 -7.670 -8.201 1.00 75.38 164 SER A C 1
ATOM 1240 O O . SER A 1 164 ? -6.299 -8.679 -8.403 1.00 75.38 164 SER A O 1
ATOM 1242 N N . GLY A 1 165 ? -6.186 -6.519 -7.819 1.00 73.19 165 GLY A N 1
ATOM 1243 C CA . GLY A 1 165 ? -7.603 -6.363 -7.493 1.00 73.19 165 GLY A CA 1
ATOM 1244 C C . GLY A 1 165 ? -8.017 -6.954 -6.141 1.00 73.19 165 GLY A C 1
ATOM 1245 O O . GLY A 1 165 ? -9.201 -6.891 -5.808 1.00 73.19 165 GLY A O 1
ATOM 1246 N N . MET A 1 166 ? -7.068 -7.470 -5.357 1.00 73.88 166 MET A N 1
ATOM 1247 C CA . MET A 1 166 ? -7.304 -8.172 -4.096 1.00 73.88 166 MET A CA 1
ATOM 1248 C C . MET A 1 166 ? -7.540 -7.217 -2.920 1.00 73.88 166 MET A C 1
ATOM 1250 O O . MET A 1 166 ? -7.141 -6.047 -2.942 1.00 73.88 166 MET A O 1
ATOM 1254 N N . ASP A 1 167 ? -8.194 -7.734 -1.879 1.00 66.25 167 ASP A N 1
ATOM 1255 C CA . ASP A 1 167 ? -8.452 -7.011 -0.634 1.00 66.25 167 ASP A CA 1
ATOM 1256 C C . ASP A 1 167 ? -7.221 -7.023 0.293 1.00 66.25 167 ASP A C 1
ATOM 1258 O O . ASP A 1 167 ? -6.529 -8.034 0.432 1.00 66.25 167 ASP A O 1
ATOM 1262 N N . LEU A 1 168 ? -6.948 -5.899 0.961 1.00 61.78 168 LEU A N 1
ATOM 1263 C CA . LEU A 1 168 ? -5.817 -5.777 1.887 1.00 61.78 168 LEU A CA 1
ATOM 1264 C C . LEU A 1 168 ? -5.990 -6.588 3.177 1.00 61.78 168 LEU A C 1
ATOM 1266 O O . LEU A 1 168 ? -5.004 -6.885 3.847 1.00 61.78 168 LEU A O 1
ATOM 1270 N N . THR A 1 169 ? -7.209 -6.997 3.524 1.00 58.38 169 THR A N 1
ATOM 1271 C CA . THR A 1 169 ? -7.471 -7.923 4.638 1.00 58.38 169 THR A CA 1
ATOM 1272 C C . THR A 1 169 ? -6.766 -9.271 4.459 1.00 58.38 169 THR A C 1
ATOM 1274 O O . THR A 1 169 ? -6.497 -9.952 5.450 1.00 58.38 169 THR A O 1
ATOM 1277 N N . LEU A 1 170 ? -6.375 -9.634 3.231 1.00 57.53 170 LEU A N 1
ATOM 1278 C CA . LEU A 1 170 ? -5.588 -10.837 2.958 1.00 57.53 170 LEU A CA 1
ATOM 1279 C C . LEU A 1 170 ? -4.169 -10.783 3.541 1.00 57.53 170 LEU A C 1
ATOM 1281 O O . LEU A 1 170 ? -3.572 -11.839 3.734 1.00 57.53 170 LEU A O 1
ATOM 1285 N N . LEU A 1 171 ? -3.652 -9.601 3.903 1.00 58.38 171 LEU A N 1
ATOM 1286 C CA . LEU A 1 171 ? -2.390 -9.458 4.646 1.00 58.38 171 LEU A CA 1
ATOM 1287 C C . LEU A 1 171 ? -2.376 -10.281 5.945 1.00 58.38 171 LEU A C 1
ATOM 1289 O O . LEU A 1 171 ? -1.325 -10.768 6.356 1.00 58.38 171 LEU A O 1
ATOM 1293 N N . ASP A 1 172 ? -3.543 -10.463 6.571 1.00 49.16 172 ASP A N 1
ATOM 1294 C CA . ASP A 1 172 ? -3.707 -11.268 7.787 1.00 49.16 172 ASP A CA 1
ATOM 1295 C C . ASP A 1 172 ? -3.816 -12.778 7.499 1.00 49.16 172 ASP A C 1
ATOM 1297 O O . ASP A 1 172 ? -3.730 -13.588 8.420 1.00 49.16 172 ASP A O 1
ATOM 1301 N N . GLN A 1 173 ? -4.045 -13.163 6.242 1.00 49.78 173 GLN A N 1
ATOM 1302 C CA . GLN A 1 173 ? -4.308 -14.541 5.813 1.00 49.78 173 GLN A CA 1
ATOM 1303 C C . GLN A 1 173 ? -3.139 -15.150 5.029 1.00 49.78 173 GLN A C 1
ATOM 1305 O O . GLN A 1 173 ? -3.250 -16.280 4.549 1.00 49.78 173 GLN A O 1
ATOM 1310 N N . ALA A 1 174 ? -2.037 -14.406 4.891 1.00 49.53 174 ALA A N 1
ATOM 1311 C CA . ALA A 1 174 ? -0.841 -14.833 4.184 1.00 49.53 174 ALA A CA 1
ATOM 1312 C C . ALA A 1 174 ? -0.360 -16.189 4.714 1.00 49.53 174 ALA A C 1
ATOM 1314 O O . ALA A 1 174 ? -0.094 -16.344 5.909 1.00 49.53 174 ALA A O 1
ATOM 1315 N N . ARG A 1 175 ? -0.218 -17.169 3.820 1.00 42.78 175 ARG A N 1
ATOM 1316 C CA . ARG A 1 175 ? 0.351 -18.474 4.167 1.00 42.78 175 ARG A CA 1
ATOM 1317 C C . ARG A 1 175 ? 1.780 -18.560 3.632 1.00 42.78 175 ARG A C 1
ATOM 1319 O O . ARG A 1 175 ? 1.985 -18.225 2.462 1.00 42.78 175 ARG A O 1
ATOM 1326 N N . PRO A 1 176 ? 2.756 -18.993 4.449 1.00 42.59 176 PRO A N 1
ATOM 1327 C CA . PRO A 1 176 ? 4.058 -19.409 3.946 1.00 42.59 176 PRO A CA 1
ATOM 1328 C C . PRO A 1 176 ? 3.858 -20.537 2.937 1.00 42.59 176 PRO A C 1
ATOM 1330 O O . PRO A 1 176 ? 3.131 -21.491 3.222 1.00 42.59 176 PRO A O 1
ATOM 1333 N N . SER A 1 177 ? 4.475 -20.426 1.766 1.00 43.00 177 SER A N 1
ATOM 1334 C CA . SER A 1 177 ? 4.493 -21.529 0.805 1.00 43.00 177 SER A CA 1
ATOM 1335 C C . SER A 1 177 ? 5.696 -22.431 1.072 1.00 43.00 177 SER A C 1
ATOM 1337 O O . SER A 1 177 ? 6.817 -21.940 1.186 1.00 43.00 177 SER A O 1
ATOM 1339 N N . ALA A 1 178 ? 5.460 -23.744 1.150 1.00 37.56 178 ALA A N 1
ATOM 1340 C CA . ALA A 1 178 ? 6.513 -24.761 1.075 1.00 37.56 178 ALA A CA 1
ATOM 1341 C C . ALA A 1 178 ? 6.868 -25.120 -0.385 1.00 37.56 178 ALA A C 1
ATOM 1343 O O . ALA A 1 178 ? 7.902 -25.734 -0.630 1.00 37.56 178 ALA A O 1
ATOM 1344 N N . ASP A 1 179 ? 6.021 -24.726 -1.343 1.00 35.62 179 ASP A N 1
ATOM 1345 C CA . ASP A 1 179 ? 6.150 -25.083 -2.755 1.00 35.62 179 ASP A CA 1
ATOM 1346 C C . ASP A 1 179 ? 7.015 -24.110 -3.562 1.00 35.62 179 ASP A C 1
ATOM 1348 O O . ASP A 1 179 ? 7.038 -22.895 -3.335 1.00 35.62 179 ASP A O 1
ATOM 1352 N N . GLN A 1 180 ? 7.704 -24.709 -4.537 1.00 36.97 180 GLN A N 1
ATOM 1353 C CA . GLN A 1 180 ? 8.719 -24.140 -5.412 1.00 36.97 180 GLN A CA 1
ATOM 1354 C C . GLN A 1 180 ? 8.235 -22.937 -6.243 1.00 36.97 180 GLN A C 1
ATOM 1356 O O . GLN A 1 180 ? 7.364 -23.033 -7.101 1.00 36.97 180 GLN A O 1
ATOM 1361 N N . LEU A 1 181 ? 8.922 -21.817 -6.016 1.00 42.66 181 LEU A N 1
ATOM 1362 C CA . LEU A 1 181 ? 9.635 -21.030 -7.026 1.00 42.66 181 LEU A CA 1
ATOM 1363 C C . LEU A 1 181 ? 8.869 -20.685 -8.328 1.00 42.66 181 LEU A C 1
ATOM 1365 O O . LEU A 1 181 ? 9.069 -21.291 -9.379 1.00 42.66 181 LEU A O 1
ATOM 1369 N N . GLY A 1 182 ? 8.056 -19.626 -8.285 1.00 36.03 182 GLY A N 1
ATOM 1370 C CA . GLY A 1 182 ? 7.578 -18.918 -9.483 1.00 36.03 182 GLY A CA 1
ATOM 1371 C C . GLY A 1 182 ? 8.697 -18.195 -10.257 1.00 36.03 182 GLY A C 1
ATOM 1372 O O . GLY A 1 182 ? 9.857 -18.224 -9.857 1.00 36.03 182 GLY A O 1
ATOM 1373 N N . VAL A 1 183 ? 8.332 -17.506 -11.351 1.00 34.62 183 VAL A N 1
ATOM 1374 C CA . VAL A 1 183 ? 9.223 -16.801 -12.314 1.00 34.62 183 VAL A CA 1
ATOM 1375 C C . VAL A 1 183 ? 10.377 -16.016 -11.669 1.00 34.62 183 VAL A C 1
ATOM 1377 O O . VAL A 1 183 ? 11.459 -15.960 -12.236 1.00 34.62 183 VAL A O 1
ATOM 1380 N N . LEU A 1 184 ? 10.165 -15.443 -10.483 1.00 39.03 184 LEU A N 1
ATOM 1381 C CA . LEU A 1 184 ? 11.120 -14.568 -9.792 1.00 39.03 184 LEU A CA 1
ATOM 1382 C C . LEU A 1 184 ? 12.072 -15.311 -8.846 1.00 39.03 184 LEU A C 1
ATOM 1384 O O . LEU A 1 184 ? 13.060 -14.756 -8.382 1.00 39.03 184 LEU A O 1
ATOM 1388 N N . ALA A 1 185 ? 11.795 -16.573 -8.555 1.00 35.66 185 ALA A N 1
ATOM 1389 C CA . ALA A 1 185 ? 12.527 -17.327 -7.556 1.00 35.66 185 ALA A CA 1
ATOM 1390 C C . ALA A 1 185 ? 13.716 -18.111 -8.146 1.00 35.66 185 ALA A C 1
ATOM 1392 O O . ALA A 1 185 ? 14.594 -18.555 -7.415 1.00 35.66 185 ALA A O 1
ATOM 1393 N N . SER A 1 186 ? 13.787 -18.221 -9.477 1.00 37.25 186 SER A N 1
ATOM 1394 C CA . SER A 1 186 ? 14.981 -18.678 -10.200 1.00 37.25 186 SER A CA 1
ATOM 1395 C C . SER A 1 186 ? 16.096 -17.624 -10.267 1.00 37.25 186 SER A C 1
ATOM 1397 O O . SER A 1 186 ? 17.142 -17.899 -10.841 1.00 37.25 186 SER A O 1
ATOM 1399 N N . LEU A 1 187 ? 15.885 -16.423 -9.712 1.00 36.03 187 LEU A N 1
ATOM 1400 C CA . LEU A 1 187 ? 16.798 -15.276 -9.808 1.00 36.03 187 LEU A CA 1
ATOM 1401 C C . LEU A 1 187 ? 17.903 -15.249 -8.720 1.00 36.03 187 LEU A C 1
ATOM 1403 O O . LEU A 1 187 ? 18.468 -14.184 -8.462 1.00 36.03 187 LEU A O 1
ATOM 1407 N N . GLN A 1 188 ? 18.186 -16.355 -8.007 1.00 37.88 188 GLN A N 1
ATOM 1408 C CA . GLN A 1 188 ? 19.023 -16.322 -6.787 1.00 37.88 188 GLN A CA 1
ATOM 1409 C C . GLN A 1 188 ? 19.897 -17.566 -6.525 1.00 37.88 188 GLN A C 1
ATOM 1411 O O . GLN A 1 188 ? 19.405 -18.694 -6.507 1.00 37.88 188 GLN A O 1
ATOM 1416 N N . GLY A 1 189 ? 21.170 -17.316 -6.176 1.00 32.03 189 GLY A N 1
ATOM 1417 C CA . GLY A 1 189 ? 22.056 -18.181 -5.384 1.00 32.03 189 GLY A CA 1
ATOM 1418 C C . GLY A 1 189 ? 22.241 -17.592 -3.974 1.00 32.03 189 GLY A C 1
ATOM 1419 O O . GLY A 1 189 ? 22.309 -16.376 -3.818 1.00 32.03 189 GLY A O 1
ATOM 1420 N N . ALA A 1 190 ? 22.243 -18.435 -2.941 1.00 28.02 190 ALA A N 1
ATOM 1421 C CA . ALA A 1 190 ? 22.101 -18.022 -1.542 1.00 28.02 190 ALA A CA 1
ATOM 1422 C C . ALA A 1 190 ? 23.439 -17.705 -0.846 1.00 28.02 190 ALA A C 1
ATOM 1424 O O . ALA A 1 190 ? 24.330 -18.549 -0.861 1.00 28.02 190 ALA A O 1
ATOM 1425 N N . THR A 1 191 ? 23.530 -16.574 -0.132 1.00 30.59 191 THR A N 1
ATOM 1426 C CA . THR A 1 191 ? 24.493 -16.354 0.969 1.00 30.59 191 THR A CA 1
ATOM 1427 C C . THR A 1 191 ? 23.949 -15.416 2.066 1.00 30.59 191 THR A C 1
ATOM 1429 O O . THR A 1 191 ? 22.910 -14.772 1.932 1.00 30.59 191 THR A O 1
ATOM 1432 N N . GLU A 1 192 ? 24.666 -15.460 3.187 1.00 30.41 192 GLU A N 1
ATOM 1433 C CA . GLU A 1 192 ? 24.406 -15.128 4.592 1.00 30.41 192 GLU A CA 1
ATOM 1434 C C . GLU A 1 192 ? 24.020 -13.659 4.899 1.00 30.41 192 GLU A C 1
ATOM 1436 O O . GLU A 1 192 ? 24.870 -12.775 4.940 1.00 30.41 192 GLU A O 1
ATOM 1441 N N . MET A 1 193 ? 22.735 -13.387 5.173 1.00 32.22 193 MET A N 1
ATOM 1442 C CA . MET A 1 193 ? 22.284 -12.137 5.822 1.00 32.22 193 MET A CA 1
ATOM 1443 C C . MET A 1 193 ? 20.925 -12.334 6.526 1.00 32.22 193 MET A C 1
ATOM 1445 O O . MET A 1 193 ? 19.940 -11.639 6.288 1.00 32.22 193 MET A O 1
ATOM 1449 N N . HIS A 1 194 ? 20.854 -13.332 7.410 1.00 37.53 194 HIS A N 1
ATOM 1450 C CA . HIS A 1 194 ? 19.627 -13.789 8.087 1.00 37.53 194 HIS A CA 1
ATOM 1451 C C . HIS A 1 194 ? 19.178 -12.946 9.299 1.00 37.53 194 HIS A C 1
ATOM 1453 O O . HIS A 1 194 ? 18.261 -13.353 10.022 1.00 37.53 194 HIS A O 1
ATOM 1459 N N . LEU A 1 195 ? 19.773 -11.772 9.531 1.00 26.77 195 LEU A N 1
ATOM 1460 C CA . LEU A 1 195 ? 19.507 -10.963 10.730 1.00 26.77 195 LEU A CA 1
ATOM 1461 C C . LEU A 1 195 ? 18.279 -10.039 10.599 1.00 26.77 195 LEU A C 1
ATOM 1463 O O . LEU A 1 195 ? 17.568 -9.859 11.581 1.00 26.77 195 LEU A O 1
ATOM 1467 N N . ILE A 1 196 ? 17.926 -9.561 9.399 1.00 30.31 196 ILE A N 1
ATOM 1468 C CA . ILE A 1 196 ? 16.751 -8.677 9.194 1.00 30.31 196 ILE A CA 1
ATOM 1469 C C . ILE A 1 196 ? 15.435 -9.475 9.229 1.00 30.31 196 ILE A C 1
ATOM 1471 O O . ILE A 1 196 ? 14.440 -9.053 9.821 1.00 30.31 196 ILE A O 1
ATOM 1475 N N . ALA A 1 197 ? 15.458 -10.708 8.715 1.00 33.59 197 ALA A N 1
ATOM 1476 C CA . ALA A 1 197 ? 14.335 -11.634 8.819 1.00 33.59 197 ALA A CA 1
ATOM 1477 C C . ALA A 1 197 ? 13.983 -11.963 10.285 1.00 33.59 197 ALA A C 1
ATOM 1479 O O . ALA A 1 197 ? 12.848 -12.332 10.575 1.00 33.59 197 ALA A O 1
ATOM 1480 N N . HIS A 1 198 ? 14.933 -11.868 11.231 1.00 28.88 198 HIS A N 1
ATOM 1481 C CA . HIS A 1 198 ? 14.693 -12.133 12.660 1.00 28.88 198 HIS A CA 1
ATOM 1482 C C . HIS A 1 198 ? 13.775 -11.092 13.322 1.00 28.88 198 HIS A C 1
ATOM 1484 O O . HIS A 1 198 ? 12.984 -11.461 14.190 1.00 28.88 198 HIS A O 1
ATOM 1490 N N . ASP A 1 199 ? 13.779 -9.846 12.845 1.00 28.67 199 ASP A N 1
ATOM 1491 C CA . ASP A 1 199 ? 12.938 -8.779 13.401 1.00 28.67 199 ASP A CA 1
ATOM 1492 C C . ASP A 1 199 ? 11.564 -8.678 12.719 1.00 28.67 199 ASP A C 1
ATOM 1494 O O . ASP A 1 199 ? 10.548 -8.497 13.401 1.00 28.67 199 ASP A O 1
ATOM 1498 N N . ALA A 1 200 ? 11.469 -8.950 11.410 1.00 29.97 200 ALA A N 1
ATOM 1499 C CA . ALA A 1 200 ? 10.173 -9.120 10.736 1.00 29.97 200 ALA A CA 1
ATOM 1500 C C . ALA A 1 200 ? 9.353 -10.279 11.354 1.00 29.97 200 ALA A C 1
ATOM 1502 O O . ALA A 1 200 ? 8.133 -10.173 11.519 1.00 29.97 200 ALA A O 1
ATOM 1503 N N . ARG A 1 201 ? 10.039 -11.340 11.818 1.00 35.88 201 ARG A N 1
ATOM 1504 C CA . ARG A 1 201 ? 9.472 -12.504 12.532 1.00 35.88 201 ARG A CA 1
ATOM 1505 C C . ARG A 1 201 ? 8.728 -12.155 13.832 1.00 35.88 201 ARG A C 1
ATOM 1507 O O . ARG A 1 201 ? 7.832 -12.901 14.216 1.00 35.88 201 ARG A O 1
ATOM 1514 N N . LYS A 1 202 ? 9.025 -11.027 14.494 1.00 31.89 202 LYS A N 1
ATOM 1515 C CA . LYS A 1 202 ? 8.294 -10.573 15.701 1.00 31.89 202 LYS A CA 1
ATOM 1516 C C . LYS A 1 202 ? 7.044 -9.741 15.396 1.00 31.89 202 LYS A C 1
ATOM 1518 O O . LYS A 1 202 ? 6.204 -9.560 16.278 1.00 31.89 202 LYS A O 1
ATOM 1523 N N . THR A 1 203 ? 6.892 -9.257 14.164 1.00 33.06 203 THR A N 1
ATOM 1524 C CA . THR A 1 203 ? 5.800 -8.344 13.782 1.00 33.06 203 THR A CA 1
ATOM 1525 C C . THR A 1 203 ? 4.526 -9.092 13.355 1.00 33.06 203 THR A C 1
ATOM 1527 O O . THR A 1 203 ? 3.421 -8.558 13.505 1.00 33.06 203 THR A O 1
ATOM 1530 N N . TRP A 1 204 ? 4.641 -10.352 12.912 1.00 32.69 204 TRP A N 1
ATOM 1531 C CA . TRP A 1 204 ? 3.526 -11.221 12.498 1.00 32.69 204 TRP A CA 1
ATOM 1532 C C . TRP A 1 204 ? 3.254 -12.358 13.505 1.00 32.69 204 TRP A C 1
ATOM 1534 O O . TRP A 1 204 ? 3.866 -13.420 13.417 1.00 32.69 204 TRP A O 1
ATOM 1544 N N . PRO A 1 205 ? 2.314 -12.198 14.455 1.00 29.25 205 PRO A N 1
ATOM 1545 C CA . PRO A 1 205 ? 1.980 -13.263 15.392 1.00 29.25 205 PRO A CA 1
ATOM 1546 C C . PRO A 1 205 ? 0.895 -14.175 14.798 1.00 29.25 205 PRO A C 1
ATOM 1548 O O . PRO A 1 205 ? -0.280 -13.871 14.986 1.00 29.25 205 PRO A O 1
ATOM 1551 N N . ALA A 1 206 ? 1.262 -15.253 14.081 1.00 27.28 206 ALA A N 1
ATOM 1552 C CA . ALA A 1 206 ? 0.373 -16.411 13.811 1.00 27.28 206 ALA A CA 1
ATOM 1553 C C . ALA A 1 206 ? 0.995 -17.611 13.043 1.00 27.28 206 ALA A C 1
ATOM 1555 O O . ALA A 1 206 ? 0.230 -18.439 12.551 1.00 27.28 206 ALA A O 1
ATOM 1556 N N . LEU A 1 207 ? 2.318 -17.758 12.889 1.00 27.52 207 LEU A N 1
ATOM 1557 C CA . LEU A 1 207 ? 2.865 -18.814 12.014 1.00 27.52 207 LEU A CA 1
ATOM 1558 C C . LEU A 1 207 ? 3.730 -19.842 12.767 1.00 27.52 207 LEU A C 1
ATOM 1560 O O . LEU A 1 207 ? 4.617 -19.430 13.516 1.00 27.52 207 LEU A O 1
ATOM 1564 N N . PRO A 1 208 ? 3.487 -21.159 12.589 1.00 27.75 208 PRO A N 1
ATOM 1565 C CA . PRO A 1 208 ? 4.364 -22.206 13.100 1.00 27.75 208 PRO A CA 1
ATOM 1566 C C . PRO A 1 208 ? 5.700 -22.237 12.345 1.00 27.75 208 PRO A C 1
ATOM 1568 O O . PRO A 1 208 ? 5.787 -21.906 11.162 1.00 27.75 208 PRO A O 1
ATOM 1571 N N . GLU A 1 209 ? 6.739 -22.628 13.074 1.00 28.84 209 GLU A N 1
ATOM 1572 C CA . GLU A 1 209 ? 8.136 -22.686 12.651 1.00 28.84 209 GLU A CA 1
ATOM 1573 C C . GLU A 1 209 ? 8.342 -23.735 11.542 1.00 28.84 209 GLU A C 1
ATOM 1575 O O . GLU A 1 209 ? 7.974 -24.897 11.710 1.00 28.84 209 GLU A O 1
ATOM 1580 N N . ILE A 1 210 ? 8.934 -23.342 10.407 1.00 28.50 210 ILE A N 1
ATOM 1581 C CA . ILE A 1 210 ? 9.421 -24.281 9.384 1.00 28.50 210 ILE A CA 1
ATOM 1582 C C . ILE A 1 210 ? 10.931 -24.051 9.225 1.00 28.50 210 ILE A C 1
ATOM 1584 O O . ILE A 1 210 ? 11.335 -22.984 8.752 1.00 28.50 210 ILE A O 1
ATOM 1588 N N . PRO A 1 211 ? 11.784 -25.012 9.615 1.00 26.69 211 PRO A N 1
ATOM 1589 C CA . PRO A 1 211 ? 13.220 -24.935 9.376 1.00 26.69 211 PRO A CA 1
ATOM 1590 C C . PRO A 1 211 ? 13.522 -24.957 7.866 1.00 26.69 211 PRO A C 1
ATOM 1592 O O . PRO A 1 211 ? 12.954 -25.766 7.138 1.00 26.69 211 PRO A O 1
ATOM 1595 N N . ASN A 1 212 ? 14.463 -24.120 7.413 1.00 29.52 212 ASN A N 1
ATOM 1596 C CA . ASN A 1 212 ? 15.119 -24.158 6.087 1.00 29.52 212 ASN A CA 1
ATOM 1597 C C . ASN A 1 212 ? 14.427 -23.532 4.850 1.00 29.52 212 ASN A C 1
ATOM 1599 O O . ASN A 1 212 ? 14.827 -23.841 3.728 1.00 29.52 212 ASN A O 1
ATOM 1603 N N . ALA A 1 213 ? 13.491 -22.587 4.982 1.00 30.17 213 ALA A N 1
ATOM 1604 C CA . ALA A 1 213 ? 13.043 -21.786 3.828 1.00 30.17 213 ALA A CA 1
ATOM 1605 C C . ALA A 1 213 ? 13.903 -20.512 3.659 1.00 30.17 213 ALA A C 1
ATOM 1607 O O . ALA A 1 213 ? 13.621 -19.475 4.255 1.00 30.17 213 ALA A O 1
ATOM 1608 N N . ASN A 1 214 ? 14.963 -20.580 2.845 1.00 38.09 214 ASN A N 1
ATOM 1609 C CA . ASN A 1 214 ? 15.864 -19.448 2.547 1.00 38.09 214 ASN A CA 1
ATOM 1610 C C . ASN A 1 214 ? 15.274 -18.385 1.586 1.00 38.09 214 ASN A C 1
ATOM 1612 O O . ASN A 1 214 ? 15.995 -17.496 1.146 1.00 38.09 214 ASN A O 1
ATOM 1616 N N . ILE A 1 215 ? 13.974 -18.447 1.281 1.00 45.16 215 ILE A N 1
ATOM 1617 C CA . ILE A 1 215 ? 13.207 -17.426 0.553 1.00 45.16 215 ILE A CA 1
ATOM 1618 C C . ILE A 1 215 ? 11.883 -17.276 1.304 1.00 45.16 215 ILE A C 1
ATOM 1620 O O . ILE A 1 215 ? 11.113 -18.237 1.386 1.00 45.16 215 ILE A O 1
ATOM 1624 N N . GLN A 1 216 ? 11.607 -16.100 1.875 1.00 50.34 216 GLN A N 1
ATOM 1625 C CA . GLN A 1 216 ? 10.286 -15.838 2.448 1.00 50.34 216 GLN A CA 1
ATOM 1626 C C . GLN A 1 216 ? 9.317 -15.589 1.292 1.00 50.34 216 GLN A C 1
ATOM 1628 O O . GLN A 1 216 ? 9.319 -14.528 0.669 1.00 50.34 216 GLN A O 1
ATOM 1633 N N . SER A 1 217 ? 8.528 -16.613 0.965 1.00 52.00 217 SER A N 1
ATOM 1634 C CA . SER A 1 217 ? 7.481 -16.533 -0.048 1.00 52.00 217 SER A CA 1
ATOM 1635 C C . SER A 1 217 ? 6.103 -16.643 0.597 1.00 52.00 217 SER A C 1
ATOM 1637 O O . SER A 1 217 ? 5.833 -17.526 1.417 1.00 52.00 217 SER A O 1
ATOM 1639 N N . HIS A 1 218 ? 5.227 -15.721 0.221 1.00 55.81 218 HIS A N 1
ATOM 1640 C CA . HIS A 1 218 ? 3.846 -15.653 0.667 1.00 55.81 218 HIS A CA 1
ATOM 1641 C C . HIS A 1 218 ? 2.922 -15.824 -0.528 1.00 55.81 218 HIS A C 1
ATOM 1643 O O . HIS A 1 218 ? 3.149 -15.244 -1.590 1.00 55.81 218 HIS A O 1
ATOM 1649 N N . VAL A 1 219 ? 1.856 -16.599 -0.347 1.00 56.69 219 VAL A N 1
ATOM 1650 C CA . VAL A 1 219 ? 0.814 -16.750 -1.364 1.00 56.69 219 VAL A CA 1
ATOM 1651 C C . VAL A 1 219 ? -0.502 -16.234 -0.809 1.00 56.69 219 VAL A C 1
ATOM 1653 O O . VAL A 1 219 ? -0.954 -16.655 0.258 1.00 56.69 219 VAL A O 1
ATOM 1656 N N . PHE A 1 220 ? -1.120 -15.327 -1.559 1.00 58.75 220 PHE A N 1
ATOM 1657 C CA . PHE A 1 220 ? -2.463 -14.822 -1.305 1.00 58.75 220 PHE A CA 1
ATOM 1658 C C . PHE A 1 220 ? -3.424 -15.447 -2.307 1.00 58.75 220 PHE A C 1
ATOM 1660 O O . PHE A 1 220 ? -3.114 -15.538 -3.494 1.00 58.75 220 PHE A O 1
ATOM 1667 N N . ASN A 1 221 ? -4.589 -15.873 -1.826 1.00 66.69 221 ASN A N 1
ATOM 1668 C CA . ASN A 1 221 ? -5.645 -16.435 -2.656 1.00 66.69 221 ASN A CA 1
ATOM 1669 C C . ASN A 1 221 ? -6.925 -15.627 -2.457 1.00 66.69 221 ASN A C 1
ATOM 1671 O O . ASN A 1 221 ? -7.414 -15.515 -1.335 1.00 66.69 221 ASN A O 1
ATOM 1675 N N . ASP A 1 222 ? -7.470 -15.111 -3.553 1.00 66.00 222 ASP A N 1
ATOM 1676 C CA . ASP A 1 222 ? -8.780 -14.472 -3.578 1.00 66.00 222 ASP A CA 1
ATOM 1677 C C . ASP A 1 222 ? -9.652 -15.098 -4.665 1.00 66.00 222 ASP A C 1
ATOM 1679 O O . ASP A 1 222 ? -9.462 -14.861 -5.864 1.00 66.00 222 ASP A O 1
ATOM 1683 N N . ARG A 1 223 ? -10.612 -15.930 -4.247 1.00 72.06 223 ARG A N 1
ATOM 1684 C CA . ARG A 1 223 ? -11.590 -16.597 -5.131 1.00 72.06 223 ARG A CA 1
ATOM 1685 C C . ARG A 1 223 ? -10.932 -17.358 -6.299 1.00 72.06 223 ARG A C 1
ATOM 1687 O O . ARG A 1 223 ? -11.522 -17.496 -7.376 1.00 72.06 223 ARG A O 1
ATOM 1694 N N . GLY A 1 224 ? -9.725 -17.884 -6.072 1.00 61.84 224 GLY A N 1
ATOM 1695 C CA . GLY A 1 224 ? -8.922 -18.628 -7.045 1.00 61.84 224 GLY A CA 1
ATOM 1696 C C . GLY A 1 224 ? -7.943 -17.787 -7.871 1.00 61.84 224 GLY A C 1
ATOM 1697 O O . GLY A 1 224 ? -7.237 -18.361 -8.694 1.00 61.84 224 GLY A O 1
ATOM 1698 N N . ASN A 1 225 ? -7.888 -16.466 -7.682 1.00 66.38 225 ASN A N 1
ATOM 1699 C CA . ASN A 1 225 ? -6.759 -15.658 -8.142 1.00 66.38 225 ASN A CA 1
ATOM 1700 C C . ASN A 1 225 ? -5.620 -15.782 -7.131 1.00 66.38 225 ASN A C 1
ATOM 1702 O O . ASN A 1 225 ? -5.871 -15.721 -5.927 1.00 66.38 225 ASN A O 1
ATOM 1706 N N . LEU A 1 226 ? -4.390 -15.923 -7.611 1.00 65.06 226 LEU A N 1
ATOM 1707 C CA . LEU A 1 226 ? -3.206 -16.088 -6.780 1.00 65.06 226 LEU A CA 1
ATOM 1708 C C . LEU A 1 226 ? -2.287 -14.876 -6.922 1.00 65.06 226 LEU A C 1
ATOM 1710 O O . LEU A 1 226 ? -2.079 -14.370 -8.020 1.00 6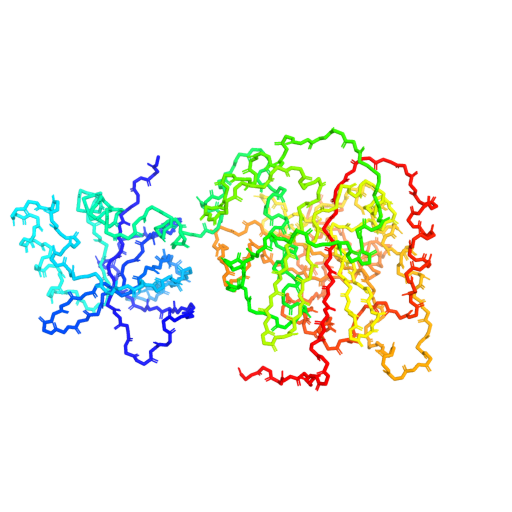5.06 226 LEU A O 1
ATOM 1714 N N . LEU A 1 227 ? -1.727 -14.418 -5.809 1.00 63.41 227 LEU A N 1
ATOM 1715 C CA . LEU A 1 227 ? -0.624 -13.467 -5.790 1.00 63.41 227 LEU A CA 1
ATOM 1716 C C . LEU A 1 227 ? 0.516 -14.107 -5.007 1.00 63.41 227 LEU A C 1
ATOM 1718 O O . LEU A 1 227 ? 0.406 -14.321 -3.801 1.00 63.41 227 LEU A O 1
ATOM 1722 N N . HIS A 1 228 ? 1.595 -14.424 -5.709 1.00 59.56 228 HIS A N 1
ATOM 1723 C CA . HIS A 1 228 ? 2.827 -14.924 -5.120 1.00 59.56 228 HIS A CA 1
ATOM 1724 C C . HIS A 1 228 ? 3.732 -13.733 -4.845 1.00 59.56 228 HIS A C 1
ATOM 1726 O O . HIS A 1 228 ? 4.063 -12.994 -5.767 1.00 59.56 228 HIS A O 1
ATOM 1732 N N . VAL A 1 229 ? 4.135 -13.540 -3.598 1.00 59.38 229 VAL A N 1
ATOM 1733 C CA . VAL A 1 229 ? 5.056 -12.477 -3.196 1.00 59.38 229 VAL A CA 1
ATOM 1734 C C . VAL A 1 229 ? 6.297 -13.115 -2.616 1.00 59.38 229 VAL A C 1
ATOM 1736 O O . VAL A 1 229 ? 6.207 -14.022 -1.794 1.00 59.38 229 VAL A O 1
ATOM 1739 N N . MET A 1 230 ? 7.452 -12.661 -3.072 1.00 59.28 230 MET A N 1
ATOM 1740 C CA . MET A 1 230 ? 8.750 -13.173 -2.676 1.00 59.28 230 MET A CA 1
ATOM 1741 C C . MET A 1 230 ? 9.595 -11.994 -2.221 1.00 59.28 230 MET A C 1
ATOM 1743 O O . MET A 1 230 ? 9.765 -11.028 -2.968 1.00 59.28 230 MET A O 1
ATOM 1747 N N . ASP A 1 231 ? 10.116 -12.088 -1.000 1.00 53.44 231 ASP A N 1
ATOM 1748 C CA . ASP A 1 231 ? 11.262 -11.281 -0.604 1.00 53.44 231 ASP A CA 1
ATOM 1749 C C . ASP A 1 231 ? 12.495 -11.948 -1.215 1.00 53.44 231 ASP A C 1
ATOM 1751 O O . ASP A 1 231 ? 12.881 -13.062 -0.841 1.00 53.44 231 ASP A O 1
ATOM 1755 N N . VAL A 1 232 ? 13.023 -11.328 -2.263 1.00 53.12 232 VAL A N 1
ATOM 1756 C CA . VAL A 1 232 ? 14.170 -11.838 -3.003 1.00 53.12 232 VAL A CA 1
ATOM 1757 C C . VAL A 1 232 ? 15.385 -11.087 -2.457 1.00 53.12 232 VAL A C 1
ATOM 1759 O O . VAL A 1 232 ? 15.355 -9.858 -2.359 1.00 53.12 232 VAL A O 1
ATOM 1762 N N . ASN A 1 233 ? 16.474 -11.790 -2.109 1.00 48.06 233 ASN A N 1
ATOM 1763 C CA . ASN A 1 233 ? 17.753 -11.163 -1.737 1.00 48.06 233 ASN A CA 1
ATOM 1764 C C . ASN A 1 233 ? 18.402 -10.550 -2.994 1.00 48.06 233 ASN A C 1
ATOM 1766 O O . ASN A 1 233 ? 19.375 -11.029 -3.573 1.00 48.06 233 ASN A O 1
ATOM 1770 N N . ALA A 1 234 ? 17.758 -9.510 -3.504 1.00 51.53 234 ALA A N 1
ATOM 1771 C CA . ALA A 1 234 ? 17.781 -9.132 -4.902 1.00 51.53 234 ALA A CA 1
ATOM 1772 C C . ALA A 1 234 ? 18.761 -8.000 -5.184 1.00 51.53 234 ALA A C 1
ATOM 1774 O O . ALA A 1 234 ? 18.474 -7.063 -5.930 1.00 51.53 234 ALA A O 1
ATOM 1775 N N . THR A 1 235 ? 19.954 -8.156 -4.633 1.00 52.00 235 THR A N 1
ATOM 1776 C CA . THR A 1 235 ? 21.132 -7.369 -4.984 1.00 52.00 235 THR A CA 1
ATOM 1777 C C . THR A 1 235 ? 21.254 -7.259 -6.509 1.00 52.00 235 THR A C 1
ATOM 1779 O O . THR A 1 235 ? 21.444 -6.148 -7.003 1.00 52.00 235 THR A O 1
ATOM 1782 N N . PRO A 1 236 ? 20.994 -8.338 -7.283 1.00 53.69 236 PRO A N 1
ATOM 1783 C CA . PRO A 1 236 ? 20.962 -8.248 -8.735 1.00 53.69 236 PRO A CA 1
ATOM 1784 C C . PRO A 1 236 ? 19.805 -7.452 -9.334 1.00 53.69 236 PRO A C 1
ATOM 1786 O O . PRO A 1 236 ? 20.022 -6.632 -10.220 1.00 53.69 236 PRO A O 1
ATOM 1789 N N . VAL A 1 237 ? 18.575 -7.673 -8.866 1.00 56.44 237 VAL A N 1
ATOM 1790 C CA . VAL A 1 237 ? 17.382 -7.092 -9.499 1.00 56.44 237 VAL A CA 1
ATOM 1791 C C . VAL A 1 237 ? 17.311 -5.593 -9.241 1.00 56.44 237 VAL A C 1
ATOM 1793 O O . VAL A 1 237 ? 17.065 -4.847 -10.185 1.00 56.44 237 VAL A O 1
ATOM 1796 N N . GLU A 1 238 ? 17.578 -5.120 -8.017 1.00 61.31 238 GLU A N 1
ATOM 1797 C CA . GLU A 1 238 ? 17.551 -3.674 -7.741 1.00 61.31 238 GLU A CA 1
ATOM 1798 C C . GLU A 1 238 ? 18.664 -2.962 -8.503 1.00 61.31 238 GLU A C 1
ATOM 1800 O O . GLU A 1 238 ? 18.471 -1.886 -9.068 1.00 61.31 238 GLU A O 1
ATOM 1805 N N . THR A 1 239 ? 19.848 -3.573 -8.536 1.00 60.25 239 THR A N 1
ATOM 1806 C CA . THR A 1 239 ? 20.987 -3.021 -9.265 1.00 60.25 239 THR A CA 1
ATOM 1807 C C . THR A 1 239 ? 20.705 -2.973 -10.757 1.00 60.25 239 THR A C 1
ATOM 1809 O O . THR A 1 239 ? 21.094 -2.007 -11.399 1.00 60.25 239 THR A O 1
ATOM 1812 N N . ALA A 1 240 ? 19.974 -3.946 -11.300 1.00 58.59 240 ALA A N 1
ATOM 1813 C CA . ALA A 1 240 ? 19.631 -3.983 -12.714 1.00 58.59 240 ALA A CA 1
ATOM 1814 C C . ALA A 1 240 ? 18.499 -3.028 -13.108 1.00 58.59 240 ALA A C 1
ATOM 1816 O O . ALA A 1 240 ? 18.507 -2.464 -14.200 1.00 58.59 240 ALA A O 1
ATOM 1817 N N . THR A 1 241 ? 17.493 -2.872 -12.249 1.00 63.97 241 THR A N 1
ATOM 1818 C CA . THR A 1 241 ? 16.229 -2.198 -12.601 1.00 63.97 241 THR A CA 1
ATOM 1819 C C . THR A 1 241 ? 16.053 -0.848 -11.915 1.00 63.97 241 THR A C 1
ATOM 1821 O O . THR A 1 241 ? 15.347 0.018 -12.423 1.00 63.97 241 THR A O 1
ATOM 1824 N N . GLY A 1 242 ? 16.708 -0.647 -10.772 1.00 71.81 242 GLY A N 1
ATOM 1825 C CA . GLY A 1 242 ? 16.552 0.535 -9.935 1.00 71.81 242 GLY A CA 1
ATOM 1826 C C . GLY A 1 242 ? 15.190 0.637 -9.249 1.00 71.81 242 GLY A C 1
ATOM 1827 O O . GLY A 1 242 ? 14.781 1.766 -9.002 1.00 71.81 242 GLY A O 1
ATOM 1828 N N . VAL A 1 243 ? 14.495 -0.484 -8.998 1.00 75.31 243 VAL A N 1
ATOM 1829 C CA . VAL A 1 243 ? 13.174 -0.513 -8.338 1.00 75.31 243 VAL A CA 1
ATOM 1830 C C . VAL A 1 243 ? 13.166 -1.396 -7.089 1.00 75.31 243 VAL A C 1
ATOM 1832 O O . VAL A 1 243 ? 13.777 -2.463 -7.093 1.00 75.31 243 VAL A O 1
ATOM 1835 N N . ASP A 1 244 ? 12.413 -1.001 -6.058 1.00 72.44 244 ASP A N 1
ATOM 1836 C CA . ASP A 1 244 ? 12.253 -1.800 -4.829 1.00 72.44 244 ASP A CA 1
ATOM 1837 C C . ASP A 1 244 ? 11.100 -2.821 -4.924 1.00 72.44 244 ASP A C 1
ATOM 1839 O O . ASP A 1 244 ? 11.075 -3.801 -4.178 1.00 72.44 244 ASP A O 1
ATOM 1843 N N . LEU A 1 245 ? 10.149 -2.624 -5.848 1.00 77.56 245 LEU A N 1
ATOM 1844 C CA . LEU A 1 245 ? 9.081 -3.577 -6.174 1.00 77.56 245 LEU A CA 1
ATOM 1845 C C . LEU A 1 245 ? 9.071 -3.885 -7.673 1.00 77.56 245 LEU A C 1
ATOM 1847 O O . LEU A 1 245 ? 8.907 -2.982 -8.493 1.00 77.56 245 LEU A O 1
ATOM 1851 N N . LEU A 1 246 ? 9.125 -5.169 -8.023 1.00 78.44 246 LEU A N 1
ATOM 1852 C CA . LEU A 1 246 ? 8.866 -5.667 -9.372 1.00 78.44 246 LEU A CA 1
ATOM 1853 C C . LEU A 1 246 ? 7.598 -6.531 -9.374 1.00 78.44 246 LEU A C 1
ATOM 1855 O O . LEU A 1 246 ? 7.576 -7.644 -8.847 1.00 78.44 246 LEU A O 1
ATOM 1859 N N . TYR A 1 247 ? 6.531 -6.013 -9.976 1.00 79.56 247 TYR A N 1
ATOM 1860 C CA . TYR A 1 247 ? 5.240 -6.682 -10.109 1.00 79.56 247 TYR A CA 1
ATOM 1861 C C . TYR A 1 247 ? 5.072 -7.269 -11.511 1.00 79.56 247 TYR A C 1
ATOM 1863 O O . TYR A 1 247 ? 5.251 -6.577 -12.511 1.00 79.56 247 TYR A O 1
ATOM 1871 N N . TYR A 1 248 ? 4.677 -8.534 -11.593 1.00 80.81 248 TYR A N 1
ATOM 1872 C CA . TYR A 1 248 ? 4.349 -9.225 -12.830 1.00 80.81 248 TYR A CA 1
ATOM 1873 C C . TYR A 1 248 ? 2.869 -9.594 -12.868 1.00 80.81 248 TYR A C 1
ATOM 1875 O O . TYR A 1 248 ? 2.360 -10.322 -12.013 1.00 80.81 248 TYR A O 1
ATOM 1883 N N . ASN A 1 249 ? 2.185 -9.119 -13.903 1.00 80.56 249 ASN A N 1
ATOM 1884 C CA . ASN A 1 249 ? 0.801 -9.447 -14.190 1.00 80.56 249 ASN A CA 1
ATOM 1885 C C . ASN A 1 249 ? 0.741 -10.557 -15.248 1.00 80.56 249 ASN A C 1
ATOM 1887 O O . ASN A 1 249 ? 0.905 -10.290 -16.442 1.00 80.56 249 ASN A O 1
ATOM 1891 N N . ASP A 1 250 ? 0.464 -11.794 -14.828 1.00 76.19 250 ASP A N 1
ATOM 1892 C CA . ASP A 1 250 ? 0.439 -12.955 -15.723 1.00 76.19 250 ASP A CA 1
ATOM 1893 C C . ASP A 1 250 ? -0.711 -12.897 -16.743 1.00 76.19 250 ASP A C 1
ATOM 1895 O O . ASP A 1 250 ? -0.586 -13.433 -17.846 1.00 76.19 250 ASP A O 1
ATOM 1899 N N . ARG A 1 251 ? -1.801 -12.178 -16.421 1.00 82.56 251 ARG A N 1
ATOM 1900 C CA . ARG A 1 251 ? -2.937 -11.959 -17.334 1.00 82.56 251 ARG A CA 1
ATOM 1901 C C . ARG A 1 251 ? -2.501 -11.236 -18.607 1.00 82.56 251 ARG A C 1
ATOM 1903 O O . ARG A 1 251 ? -2.939 -11.599 -19.692 1.00 82.56 251 ARG A O 1
ATOM 1910 N N . TYR A 1 252 ? -1.663 -10.210 -18.457 1.00 84.75 252 TYR A N 1
ATOM 1911 C CA . TYR A 1 252 ? -1.222 -9.336 -19.550 1.00 84.75 252 TYR A CA 1
ATOM 1912 C C . TYR A 1 252 ? 0.231 -9.569 -19.962 1.00 84.75 252 TYR A C 1
ATOM 1914 O O . TYR A 1 252 ? 0.727 -8.859 -20.837 1.00 84.75 252 TYR A O 1
ATOM 1922 N N . LYS A 1 253 ? 0.911 -10.527 -19.315 1.00 82.00 253 LYS A N 1
ATOM 1923 C CA . LYS A 1 253 ? 2.351 -10.788 -19.450 1.00 82.00 253 LYS A CA 1
ATOM 1924 C C . LYS A 1 253 ? 3.162 -9.490 -19.332 1.00 82.00 253 LYS A C 1
ATOM 1926 O O . LYS A 1 253 ? 3.991 -9.181 -20.180 1.00 82.00 253 LYS A O 1
ATOM 1931 N N . SER A 1 254 ? 2.858 -8.716 -18.291 1.00 86.44 254 SER A N 1
ATOM 1932 C CA . SER A 1 254 ? 3.318 -7.336 -18.121 1.00 86.44 254 SER A CA 1
ATOM 1933 C C . SER A 1 254 ? 4.105 -7.185 -16.831 1.00 86.44 254 SER A C 1
ATOM 1935 O O . SER A 1 254 ? 3.611 -7.564 -15.771 1.00 86.44 254 SER A O 1
ATOM 1937 N N . PHE A 1 255 ? 5.279 -6.571 -16.906 1.00 86.44 255 PHE A N 1
ATOM 1938 C CA . PHE A 1 255 ? 6.030 -6.134 -15.732 1.00 86.44 255 PHE A CA 1
ATOM 1939 C C . PHE A 1 255 ? 5.681 -4.689 -15.383 1.00 86.44 255 PHE A C 1
ATOM 1941 O O . PHE A 1 255 ? 5.343 -3.895 -16.260 1.00 86.44 255 PHE A O 1
ATOM 1948 N N . VAL A 1 256 ? 5.756 -4.357 -14.101 1.00 88.62 256 VAL A N 1
ATOM 1949 C CA . VAL A 1 256 ? 5.672 -2.998 -13.568 1.00 88.62 256 VAL A CA 1
ATOM 1950 C C . VAL A 1 256 ? 6.700 -2.871 -12.454 1.00 88.62 256 VAL A C 1
ATOM 1952 O O . VAL A 1 256 ? 6.695 -3.670 -11.520 1.00 88.62 256 VAL A O 1
ATOM 1955 N N . GLY A 1 257 ? 7.574 -1.876 -12.553 1.00 86.56 257 GLY A N 1
ATOM 1956 C CA . GLY A 1 257 ? 8.559 -1.557 -11.525 1.00 86.56 257 GLY A CA 1
ATOM 1957 C C . GLY A 1 257 ? 8.130 -0.349 -10.695 1.00 86.56 257 GLY A C 1
ATOM 1958 O O . GLY A 1 257 ? 7.623 0.624 -11.251 1.00 86.56 257 GLY A O 1
ATOM 1959 N N . VAL A 1 258 ? 8.340 -0.381 -9.381 1.00 84.75 258 VAL A N 1
ATOM 1960 C CA . VAL A 1 258 ? 8.093 0.760 -8.489 1.00 84.75 258 VAL A CA 1
ATOM 1961 C C . VAL A 1 258 ? 9.309 1.011 -7.603 1.00 84.75 258 VAL A C 1
ATOM 1963 O O . VAL A 1 258 ? 9.688 0.147 -6.815 1.00 84.75 258 VAL A O 1
ATOM 1966 N N . GLN A 1 259 ? 9.893 2.204 -7.709 1.00 85.12 259 GLN A N 1
ATOM 1967 C CA . GLN A 1 259 ? 10.896 2.711 -6.776 1.00 85.12 259 GLN A CA 1
ATOM 1968 C C . GLN A 1 259 ? 10.222 3.580 -5.717 1.00 85.12 259 GLN A C 1
ATOM 1970 O O . GLN A 1 259 ? 9.518 4.544 -6.018 1.00 85.12 259 GLN A O 1
ATOM 1975 N N . TYR A 1 260 ? 10.480 3.267 -4.463 1.00 80.31 260 TYR A N 1
ATOM 1976 C CA . TYR A 1 260 ? 10.070 4.009 -3.295 1.00 80.31 260 TYR A CA 1
ATOM 1977 C C . TYR A 1 260 ? 11.088 5.106 -2.992 1.00 80.31 260 TYR A C 1
ATOM 1979 O O . TYR A 1 260 ? 12.304 4.894 -2.971 1.00 80.31 260 TYR A O 1
ATOM 1987 N N . LYS A 1 261 ? 10.583 6.315 -2.747 1.00 82.00 261 LYS A N 1
ATOM 1988 C CA . LYS A 1 261 ? 11.367 7.445 -2.244 1.00 82.00 261 LYS A CA 1
ATOM 1989 C C . LYS A 1 261 ? 10.599 8.070 -1.092 1.00 82.00 261 LYS A C 1
ATOM 1991 O O . LYS A 1 261 ? 9.524 8.632 -1.290 1.00 82.00 261 LYS A O 1
ATOM 1996 N N . ARG A 1 262 ? 11.133 7.941 0.120 1.00 72.44 262 ARG A N 1
ATOM 1997 C CA . ARG A 1 262 ? 10.496 8.471 1.331 1.00 72.44 262 ARG A CA 1
ATOM 1998 C C . ARG A 1 262 ? 10.460 9.993 1.299 1.00 72.44 262 ARG A C 1
ATOM 2000 O O . ARG A 1 262 ? 11.386 10.631 0.789 1.00 72.44 262 ARG A O 1
ATOM 2007 N N . ALA A 1 263 ? 9.377 10.547 1.832 1.00 65.88 263 ALA A N 1
ATOM 2008 C CA . ALA A 1 263 ? 9.207 11.980 1.890 1.00 65.88 263 ALA A CA 1
ATOM 2009 C C . ALA A 1 263 ? 10.146 12.620 2.921 1.00 65.88 263 ALA A C 1
ATOM 2011 O O . ALA A 1 263 ? 10.505 11.983 3.910 1.00 65.88 263 ALA A O 1
ATOM 2012 N N . ALA A 1 264 ? 10.559 13.870 2.703 1.00 62.47 264 ALA A N 1
ATOM 2013 C CA . ALA A 1 264 ? 11.409 14.572 3.662 1.00 62.47 264 ALA A CA 1
ATOM 2014 C C . ALA A 1 264 ? 10.635 14.842 4.972 1.00 62.47 264 ALA A C 1
ATOM 2016 O O . ALA A 1 264 ? 9.644 15.568 4.972 1.00 62.47 264 ALA A O 1
ATOM 2017 N N . ASP A 1 265 ? 11.100 14.290 6.100 1.00 52.66 265 ASP A N 1
ATOM 2018 C CA . ASP A 1 265 ? 10.374 14.259 7.389 1.00 52.66 265 ASP A CA 1
ATOM 2019 C C . ASP A 1 265 ? 10.147 15.637 8.067 1.00 52.66 265 ASP A C 1
ATOM 2021 O O . ASP A 1 265 ? 9.553 15.712 9.144 1.00 52.66 265 ASP A O 1
ATOM 2025 N N . HIS A 1 266 ? 10.571 16.755 7.462 1.00 47.94 266 HIS A N 1
ATOM 2026 C CA . HIS A 1 266 ? 10.616 18.061 8.140 1.00 47.94 266 HIS A CA 1
ATOM 2027 C C . HIS A 1 266 ? 10.177 19.280 7.319 1.00 47.94 266 HIS A C 1
ATOM 2029 O O . HIS A 1 266 ? 10.244 20.398 7.829 1.00 47.94 266 HIS A O 1
ATOM 2035 N N . ASP A 1 267 ? 9.703 19.109 6.085 1.00 53.22 267 ASP A N 1
ATOM 2036 C CA . ASP A 1 267 ? 9.230 20.231 5.270 1.00 53.22 267 ASP A CA 1
ATOM 2037 C C . ASP A 1 267 ? 7.944 19.841 4.538 1.00 53.22 267 ASP A C 1
ATOM 2039 O O . ASP A 1 267 ? 7.977 19.053 3.598 1.00 53.22 267 ASP A O 1
ATOM 2043 N N . GLN A 1 268 ? 6.797 20.382 4.969 1.00 57.22 268 GLN A N 1
ATOM 2044 C CA . GLN A 1 268 ? 5.504 20.047 4.355 1.00 57.22 268 GLN A CA 1
ATOM 2045 C C . GLN A 1 268 ? 5.428 20.433 2.871 1.00 57.22 268 GLN A C 1
ATOM 2047 O O . GLN A 1 268 ? 4.585 19.895 2.155 1.00 57.22 268 GLN A O 1
ATOM 2052 N N . ALA A 1 269 ? 6.301 21.329 2.400 1.00 66.50 269 ALA A N 1
ATOM 2053 C CA . ALA A 1 269 ? 6.362 21.710 0.995 1.00 66.50 269 ALA A CA 1
ATOM 2054 C C . ALA A 1 269 ? 7.209 20.743 0.149 1.00 66.50 269 ALA A C 1
ATOM 2056 O O . ALA A 1 269 ? 6.954 20.596 -1.048 1.00 66.50 269 ALA A O 1
ATOM 2057 N N . THR A 1 270 ? 8.208 20.076 0.741 1.00 76.25 270 THR A N 1
ATOM 2058 C CA . THR A 1 270 ? 9.160 19.242 -0.004 1.00 76.25 270 THR A CA 1
ATOM 2059 C C . THR A 1 270 ? 8.788 17.771 0.086 1.00 76.25 270 THR A C 1
ATOM 2061 O O . THR A 1 270 ? 8.871 17.149 1.140 1.00 76.25 270 THR A O 1
ATOM 2064 N N . LEU A 1 271 ? 8.437 17.195 -1.062 1.00 76.88 271 LEU A N 1
ATOM 2065 C CA . LEU A 1 271 ? 8.173 15.772 -1.190 1.00 76.88 271 LEU A CA 1
ATOM 2066 C C . LEU A 1 271 ? 9.459 14.971 -1.103 1.00 76.88 271 LEU A C 1
ATOM 2068 O O . LEU A 1 271 ? 9.546 14.103 -0.258 1.00 76.88 271 LEU A O 1
ATOM 2072 N N . ALA A 1 272 ? 10.468 15.240 -1.926 1.00 82.62 272 ALA A N 1
ATOM 2073 C CA . ALA A 1 272 ? 11.709 14.470 -1.876 1.00 82.62 272 ALA A CA 1
ATOM 2074 C C . ALA A 1 272 ? 12.902 15.270 -2.387 1.00 82.62 272 ALA A C 1
ATOM 2076 O O . ALA A 1 272 ? 12.782 16.053 -3.327 1.00 82.62 272 ALA A O 1
ATOM 2077 N N . HIS A 1 273 ? 14.076 15.024 -1.810 1.00 83.50 273 HIS A N 1
ATOM 2078 C CA . HIS A 1 273 ? 15.333 15.553 -2.333 1.00 83.50 273 HIS A CA 1
ATOM 2079 C C . HIS A 1 273 ? 15.875 14.673 -3.463 1.00 83.50 273 HIS A C 1
ATOM 2081 O O . HIS A 1 273 ? 15.806 13.440 -3.397 1.00 83.50 273 HIS A O 1
ATOM 2087 N N . LEU A 1 274 ? 16.426 15.328 -4.486 1.00 85.81 274 LEU A N 1
ATOM 2088 C CA . LEU A 1 274 ? 17.036 14.684 -5.645 1.00 85.81 274 LEU A CA 1
ATOM 2089 C C . LEU A 1 274 ? 18.554 14.676 -5.473 1.00 85.81 274 LEU A C 1
ATOM 2091 O O . LEU A 1 274 ? 19.230 15.664 -5.752 1.00 85.81 274 LEU A O 1
ATOM 2095 N N . ASP A 1 275 ? 19.073 13.557 -4.985 1.00 85.56 275 ASP A N 1
ATOM 2096 C CA . ASP A 1 275 ? 20.497 13.269 -4.875 1.00 85.56 275 ASP A CA 1
ATOM 2097 C C . ASP A 1 275 ? 21.004 12.498 -6.102 1.00 85.56 275 ASP A C 1
ATOM 2099 O O . ASP A 1 275 ? 20.233 11.863 -6.823 1.00 85.56 275 ASP A O 1
ATOM 2103 N N . GLU A 1 276 ? 22.319 12.516 -6.330 1.00 85.31 276 GLU A N 1
ATOM 2104 C CA . GLU A 1 276 ? 22.955 11.832 -7.468 1.00 85.31 276 GLU A CA 1
ATOM 2105 C C . GLU A 1 276 ? 22.597 10.343 -7.528 1.00 85.31 276 GLU A C 1
ATOM 2107 O O . GLU A 1 276 ? 22.386 9.785 -8.604 1.00 85.31 276 GLU A O 1
ATOM 2112 N N . ARG A 1 277 ? 22.443 9.710 -6.360 1.00 82.94 277 ARG A N 1
ATOM 2113 C CA . ARG A 1 277 ? 22.020 8.315 -6.245 1.00 82.94 277 ARG A CA 1
ATOM 2114 C C . ARG A 1 277 ? 20.638 8.079 -6.847 1.00 82.94 277 ARG A C 1
ATOM 2116 O O . ARG A 1 277 ? 20.457 7.106 -7.576 1.00 82.94 277 ARG A O 1
ATOM 2123 N N . PHE A 1 278 ? 19.671 8.937 -6.534 1.00 84.44 278 PHE A N 1
ATOM 2124 C CA . PHE A 1 278 ? 18.316 8.806 -7.054 1.00 84.44 278 PHE A CA 1
ATOM 2125 C C . PHE A 1 278 ? 18.257 9.113 -8.550 1.00 84.44 278 PHE A C 1
ATOM 2127 O O . PHE A 1 278 ? 17.566 8.418 -9.286 1.00 84.44 278 PHE A O 1
ATOM 2134 N N . ILE A 1 279 ? 19.055 10.066 -9.031 1.00 88.44 279 ILE A N 1
ATOM 2135 C CA . ILE A 1 279 ? 19.193 10.308 -10.473 1.00 88.44 279 ILE A CA 1
ATOM 2136 C C . ILE A 1 279 ? 19.785 9.083 -11.185 1.00 88.44 279 ILE A C 1
ATOM 2138 O O . ILE A 1 279 ? 19.275 8.665 -12.222 1.00 88.44 279 ILE A O 1
ATOM 2142 N N . ALA A 1 280 ? 20.792 8.431 -10.598 1.00 85.94 280 ALA A N 1
ATOM 2143 C CA . ALA A 1 280 ? 21.319 7.176 -11.129 1.00 85.94 280 ALA A CA 1
ATOM 2144 C C . ALA A 1 280 ? 20.273 6.041 -11.109 1.00 85.94 280 ALA A C 1
ATOM 2146 O O . ALA A 1 280 ? 20.252 5.221 -12.026 1.00 85.94 280 ALA A O 1
ATOM 2147 N N . GLN A 1 281 ? 19.392 5.988 -10.099 1.00 85.69 281 GLN A N 1
ATOM 2148 C CA . GLN A 1 281 ? 18.253 5.058 -10.071 1.00 85.69 281 GLN A CA 1
ATOM 2149 C C . GLN A 1 281 ? 17.267 5.341 -11.213 1.00 85.69 281 GLN A C 1
ATOM 2151 O O . GLN A 1 281 ? 16.921 4.411 -11.936 1.00 85.69 281 GLN A O 1
ATOM 2156 N N . LEU A 1 282 ? 16.887 6.604 -11.443 1.00 90.38 282 LEU A N 1
ATOM 2157 C CA . LEU A 1 282 ? 16.028 6.990 -12.573 1.00 90.38 282 LEU A CA 1
ATOM 2158 C C . LEU A 1 282 ? 16.638 6.599 -13.925 1.00 90.38 282 LEU A C 1
ATOM 2160 O O . LEU A 1 282 ? 15.921 6.142 -14.815 1.00 90.38 282 LEU A O 1
ATOM 2164 N N . GLY A 1 283 ? 17.962 6.707 -14.067 1.00 87.88 283 GLY A N 1
ATOM 2165 C CA . GLY A 1 283 ? 18.675 6.229 -15.253 1.00 87.88 283 GLY A CA 1
ATOM 2166 C C . GLY A 1 283 ? 18.491 4.725 -15.491 1.00 87.88 283 GLY A C 1
ATOM 2167 O O . GLY A 1 283 ? 18.201 4.309 -16.611 1.00 87.88 283 GLY A O 1
ATOM 2168 N N . ARG A 1 284 ? 18.579 3.904 -14.435 1.00 86.38 284 ARG A N 1
ATOM 2169 C CA . ARG A 1 284 ? 18.338 2.450 -14.525 1.00 86.38 284 ARG A CA 1
ATOM 2170 C C . ARG A 1 284 ? 16.885 2.110 -14.835 1.00 86.38 284 ARG A C 1
ATOM 2172 O O . ARG A 1 284 ? 16.626 1.238 -15.658 1.00 86.38 284 ARG A O 1
ATOM 2179 N N . MET A 1 285 ? 15.954 2.842 -14.233 1.00 89.81 285 MET A N 1
ATOM 2180 C CA . MET A 1 285 ? 14.523 2.712 -14.503 1.00 89.81 285 MET A CA 1
ATOM 2181 C C . MET A 1 285 ? 14.200 3.017 -15.976 1.00 89.81 285 MET A C 1
ATOM 2183 O O . MET A 1 285 ? 13.499 2.243 -16.622 1.00 89.81 285 MET A O 1
ATOM 2187 N N . SER A 1 286 ? 14.790 4.077 -16.541 1.00 88.19 286 SER A N 1
ATOM 2188 C CA . SER A 1 286 ? 14.664 4.433 -17.965 1.00 88.19 286 SER A CA 1
ATOM 2189 C C . SER A 1 286 ? 15.260 3.366 -18.898 1.00 88.19 286 SER A C 1
ATOM 2191 O O . SER A 1 286 ? 14.677 3.002 -19.925 1.00 88.19 286 SER A O 1
ATOM 2193 N N . ALA A 1 287 ? 16.405 2.799 -18.514 1.00 85.50 287 ALA A N 1
ATOM 2194 C CA . ALA A 1 287 ? 17.022 1.703 -19.250 1.00 85.50 287 ALA A CA 1
ATOM 2195 C C . ALA A 1 287 ? 16.130 0.445 -19.244 1.00 85.50 287 ALA A C 1
ATOM 2197 O O . ALA A 1 287 ? 15.952 -0.196 -20.279 1.00 85.50 287 ALA A O 1
ATOM 2198 N N . PHE A 1 288 ? 15.485 0.147 -18.112 1.00 84.31 288 PHE A N 1
ATOM 2199 C CA . PHE A 1 288 ? 14.500 -0.927 -18.011 1.00 84.31 288 PHE A CA 1
ATOM 2200 C C . PHE A 1 288 ? 13.233 -0.652 -18.836 1.00 84.31 288 PHE A C 1
ATOM 2202 O O . PHE A 1 288 ? 12.752 -1.542 -19.538 1.00 84.31 288 PHE A O 1
ATOM 2209 N N . ASP A 1 289 ? 12.707 0.577 -18.809 1.00 88.56 289 ASP A N 1
ATOM 2210 C CA . ASP A 1 289 ? 11.568 0.992 -19.640 1.00 88.56 289 ASP A CA 1
ATOM 2211 C C . ASP A 1 289 ? 11.844 0.750 -21.134 1.00 88.56 289 ASP A C 1
ATOM 2213 O O . ASP A 1 289 ? 10.954 0.309 -21.866 1.00 88.56 289 ASP A O 1
ATOM 2217 N N . SER A 1 290 ? 13.094 0.940 -21.567 1.00 86.31 290 SER A N 1
ATOM 2218 C CA . SER A 1 290 ? 13.544 0.727 -22.950 1.00 86.31 290 SER A CA 1
ATOM 2219 C C . SER A 1 290 ? 13.519 -0.742 -23.401 1.00 86.31 290 SER A C 1
ATOM 2221 O O . SER A 1 290 ? 13.628 -1.023 -24.596 1.00 86.31 290 SER A O 1
ATOM 2223 N N . LEU A 1 291 ? 13.340 -1.703 -22.485 1.00 83.25 291 LEU A N 1
ATOM 2224 C CA . LEU A 1 291 ? 13.135 -3.112 -22.841 1.00 83.25 291 LEU A CA 1
ATOM 2225 C C . LEU A 1 291 ? 11.755 -3.375 -23.449 1.00 83.25 291 LEU A C 1
ATOM 2227 O O . LEU A 1 291 ? 11.566 -4.397 -24.116 1.00 83.25 291 LEU A O 1
ATOM 2231 N N . THR A 1 292 ? 10.796 -2.478 -23.212 1.00 85.62 292 THR A N 1
ATOM 2232 C CA . THR A 1 292 ? 9.437 -2.603 -23.732 1.00 85.62 292 THR A CA 1
ATOM 2233 C C . THR A 1 292 ? 9.421 -2.511 -25.255 1.00 85.62 292 THR A C 1
ATOM 2235 O O . THR A 1 292 ? 10.004 -1.619 -25.863 1.00 85.62 292 THR A O 1
ATOM 2238 N N . ALA A 1 293 ? 8.715 -3.448 -25.882 1.00 82.94 293 ALA A N 1
ATOM 2239 C CA . ALA A 1 293 ? 8.475 -3.475 -27.314 1.00 82.94 293 ALA A CA 1
ATOM 2240 C C . ALA A 1 293 ? 7.151 -2.788 -27.679 1.00 82.94 293 ALA A C 1
ATOM 2242 O O . ALA A 1 293 ? 6.288 -2.545 -26.835 1.00 82.94 293 ALA A O 1
ATOM 2243 N N . SER A 1 294 ? 6.956 -2.533 -28.972 1.00 82.06 294 SER A N 1
ATOM 2244 C CA . SER A 1 294 ? 5.643 -2.136 -29.488 1.00 82.06 294 SER A CA 1
ATOM 2245 C C . SER A 1 294 ? 4.632 -3.277 -29.355 1.00 82.06 294 SER A C 1
ATOM 2247 O O . SER A 1 294 ? 4.967 -4.451 -29.532 1.00 82.06 294 SER A O 1
ATOM 2249 N N . ALA A 1 295 ? 3.377 -2.933 -29.071 1.00 81.81 295 ALA A N 1
ATOM 2250 C CA . ALA A 1 295 ? 2.302 -3.909 -28.966 1.00 81.81 295 ALA A CA 1
ATOM 2251 C C . ALA A 1 295 ? 2.026 -4.574 -30.321 1.00 81.81 295 ALA A C 1
ATOM 2253 O O . ALA A 1 295 ? 1.589 -3.926 -31.267 1.00 81.81 295 ALA A O 1
ATOM 2254 N N . SER A 1 296 ? 2.240 -5.887 -30.395 1.00 79.69 296 SER A N 1
ATOM 2255 C CA . SER A 1 296 ? 1.877 -6.719 -31.551 1.00 79.69 296 SER A CA 1
ATOM 2256 C C . SER A 1 296 ? 0.490 -7.357 -31.422 1.00 79.69 296 SER A C 1
ATOM 2258 O O . SER A 1 296 ? -0.013 -7.958 -32.367 1.00 79.69 296 SER A O 1
ATOM 2260 N N . THR A 1 297 ? -0.138 -7.242 -30.248 1.00 84.19 297 THR A N 1
ATOM 2261 C CA . THR A 1 297 ? -1.460 -7.802 -29.944 1.00 84.19 297 THR A CA 1
ATOM 2262 C C . THR A 1 297 ? -2.283 -6.814 -29.126 1.00 84.19 297 THR A C 1
ATOM 2264 O O . THR A 1 297 ? -1.731 -5.967 -28.422 1.00 84.19 297 THR A O 1
ATOM 2267 N N . SER A 1 298 ? -3.611 -6.956 -29.160 1.00 84.62 298 SER A N 1
ATOM 2268 C CA . SER A 1 298 ? -4.524 -6.143 -28.345 1.00 84.62 298 SER A CA 1
ATOM 2269 C C . SER A 1 298 ? -4.272 -6.297 -26.841 1.00 84.62 298 SER A C 1
ATOM 2271 O O . SER A 1 298 ? -4.375 -5.325 -26.103 1.00 84.62 298 SER A O 1
ATOM 2273 N N . LEU A 1 299 ? -3.878 -7.491 -26.386 1.00 84.06 299 LEU A N 1
ATOM 2274 C CA . LEU A 1 299 ? -3.539 -7.753 -24.982 1.00 84.06 299 LEU A CA 1
ATOM 2275 C C . LEU A 1 299 ? -2.253 -7.031 -24.538 1.00 84.06 299 LEU A C 1
ATOM 2277 O O . LEU A 1 299 ? -2.092 -6.697 -23.363 1.00 84.06 299 LEU A O 1
ATOM 2281 N N . GLY A 1 300 ? -1.341 -6.784 -25.480 1.00 84.69 300 GLY A N 1
ATOM 2282 C CA . GLY A 1 300 ? -0.118 -6.019 -25.259 1.00 84.69 300 GLY A CA 1
ATOM 2283 C C . GLY A 1 300 ? -0.307 -4.505 -25.344 1.00 84.69 300 GLY A C 1
ATOM 2284 O O . GLY A 1 300 ? 0.643 -3.782 -25.094 1.00 84.69 300 GLY A O 1
ATOM 2285 N N . TYR A 1 301 ? -1.486 -3.995 -25.704 1.00 89.44 301 TYR A N 1
ATOM 2286 C CA . TYR A 1 301 ? -1.686 -2.553 -25.831 1.00 89.44 301 TYR A CA 1
ATOM 2287 C C . TYR A 1 301 ? -1.619 -1.852 -24.466 1.00 89.44 301 TYR A C 1
ATOM 2289 O O . TYR A 1 301 ? -2.188 -2.332 -23.483 1.00 89.44 301 TYR A O 1
ATOM 2297 N N . ARG A 1 302 ? -0.942 -0.699 -24.414 1.00 89.88 302 ARG A N 1
ATOM 2298 C CA . ARG A 1 302 ? -0.815 0.155 -23.225 1.00 89.88 302 ARG A CA 1
ATOM 2299 C C . ARG A 1 302 ? -1.132 1.592 -23.604 1.00 89.88 302 ARG A C 1
ATOM 2301 O O . ARG A 1 302 ? -0.575 2.113 -24.566 1.00 89.88 302 ARG A O 1
ATOM 2308 N N . THR A 1 303 ? -2.002 2.234 -22.832 1.00 89.31 303 THR A N 1
ATOM 2309 C CA . THR A 1 303 ? -2.318 3.658 -23.015 1.00 89.31 303 THR A CA 1
ATOM 2310 C C . THR A 1 303 ? -1.215 4.527 -22.425 1.00 89.31 303 THR A C 1
ATOM 2312 O O . THR A 1 303 ? -0.843 5.544 -23.003 1.00 89.31 303 THR A O 1
ATOM 2315 N N . LEU A 1 304 ? -0.677 4.119 -21.272 1.00 87.75 304 LEU A N 1
ATOM 2316 C CA . LEU A 1 304 ? 0.463 4.772 -20.650 1.00 87.75 304 LEU A CA 1
ATOM 2317 C C . LEU A 1 304 ? 1.728 3.982 -20.975 1.00 87.75 304 LEU A C 1
ATOM 2319 O O . LEU A 1 304 ? 1.918 2.873 -20.475 1.00 87.75 304 LEU A O 1
ATOM 2323 N N . ALA A 1 305 ? 2.598 4.577 -21.788 1.00 82.44 305 ALA A N 1
ATOM 2324 C CA . ALA A 1 305 ? 3.906 4.030 -22.137 1.00 82.44 305 ALA A CA 1
ATOM 2325 C C . ALA A 1 305 ? 4.910 4.203 -20.979 1.00 82.44 305 ALA A C 1
ATOM 2327 O O . ALA A 1 305 ? 5.900 4.919 -21.095 1.00 82.44 305 ALA A O 1
ATOM 2328 N N . ALA A 1 306 ? 4.615 3.586 -19.835 1.00 87.88 306 ALA A N 1
ATOM 2329 C CA . ALA A 1 306 ? 5.489 3.559 -18.668 1.00 87.88 306 ALA A CA 1
ATOM 2330 C C . ALA A 1 306 ? 5.468 2.167 -18.029 1.00 87.88 306 ALA A C 1
ATOM 2332 O O . ALA A 1 306 ? 4.394 1.635 -17.725 1.00 87.88 306 ALA A O 1
ATOM 2333 N N . THR A 1 307 ? 6.653 1.591 -17.819 1.00 91.56 307 THR A N 1
ATOM 2334 C CA . THR A 1 307 ? 6.849 0.331 -17.088 1.00 91.56 307 THR A CA 1
ATOM 2335 C C . THR A 1 307 ? 7.274 0.606 -15.655 1.00 91.56 307 THR A C 1
ATOM 2337 O O . THR A 1 307 ? 6.870 -0.123 -14.749 1.00 91.56 307 THR A O 1
ATOM 2340 N N . THR A 1 308 ? 8.060 1.659 -15.436 1.00 93.50 308 THR A N 1
ATOM 2341 C CA . THR A 1 308 ? 8.589 2.010 -14.122 1.00 93.50 308 THR A CA 1
ATOM 2342 C C . THR A 1 308 ? 7.984 3.289 -13.551 1.00 93.50 308 THR A C 1
ATOM 2344 O O . THR A 1 308 ? 7.661 4.250 -14.257 1.00 93.50 308 THR A O 1
ATOM 2347 N N . PHE A 1 309 ? 7.815 3.295 -12.230 1.00 93.44 309 PHE A N 1
ATOM 2348 C CA . PHE A 1 309 ? 7.170 4.369 -11.490 1.00 93.44 309 PHE A CA 1
ATOM 2349 C C . PHE A 1 309 ? 7.944 4.694 -10.220 1.00 93.44 309 PHE A C 1
ATOM 2351 O O . PHE A 1 309 ? 8.517 3.815 -9.585 1.00 93.44 309 PHE A O 1
ATOM 2358 N N . VAL A 1 310 ? 7.913 5.955 -9.814 1.00 91.38 310 VAL A N 1
ATOM 2359 C CA . VAL A 1 310 ? 8.360 6.396 -8.497 1.00 91.38 310 VAL A CA 1
ATOM 2360 C C . VAL A 1 310 ? 7.139 6.604 -7.619 1.00 91.38 310 VAL A C 1
ATOM 2362 O O . VAL A 1 310 ? 6.207 7.311 -8.008 1.00 91.38 310 VAL A O 1
ATOM 2365 N N . LYS A 1 311 ? 7.161 6.024 -6.421 1.00 86.56 311 LYS A N 1
ATOM 2366 C CA . LYS A 1 311 ? 6.230 6.353 -5.349 1.00 86.56 311 LYS A CA 1
ATOM 2367 C C . LYS A 1 311 ? 6.910 7.293 -4.359 1.00 86.56 311 LYS A C 1
ATOM 2369 O O . LYS A 1 311 ? 7.868 6.900 -3.692 1.00 86.56 311 LYS A O 1
ATOM 2374 N N . LEU A 1 312 ? 6.386 8.512 -4.225 1.00 83.62 312 LEU A N 1
ATOM 2375 C CA . LEU A 1 312 ? 6.819 9.426 -3.164 1.00 83.62 312 LEU A CA 1
ATOM 2376 C C . LEU A 1 312 ? 6.038 9.092 -1.898 1.00 83.62 312 LEU A C 1
ATOM 2378 O O . LEU A 1 312 ? 4.826 9.275 -1.829 1.00 83.62 312 LEU A O 1
ATOM 2382 N N . ALA A 1 313 ? 6.732 8.519 -0.929 1.00 71.31 313 ALA A N 1
ATOM 2383 C CA . ALA A 1 313 ? 6.138 7.798 0.175 1.00 71.31 313 ALA A CA 1
ATOM 2384 C C . ALA A 1 313 ? 6.033 8.712 1.413 1.00 71.31 313 ALA A C 1
ATOM 2386 O O . ALA A 1 313 ? 7.043 8.996 2.053 1.00 71.31 313 ALA A O 1
ATOM 2387 N N . HIS A 1 314 ? 4.832 9.180 1.774 1.00 63.41 314 HIS A N 1
ATOM 2388 C CA . HIS A 1 314 ? 4.635 9.948 3.007 1.00 63.41 314 HIS A CA 1
ATOM 2389 C C . HIS A 1 314 ? 4.598 9.047 4.243 1.00 63.41 314 HIS A C 1
ATOM 2391 O O . HIS A 1 314 ? 3.757 8.153 4.361 1.00 63.41 314 HIS A O 1
ATOM 2397 N N . THR A 1 315 ? 5.423 9.364 5.235 1.00 51.97 315 THR A N 1
ATOM 2398 C CA . THR A 1 315 ? 5.387 8.795 6.588 1.00 51.97 315 THR A CA 1
ATOM 2399 C C . THR A 1 315 ? 4.138 9.257 7.352 1.00 51.97 315 THR A C 1
ATOM 2401 O O . THR A 1 315 ? 4.203 10.020 8.317 1.00 51.97 315 THR A O 1
ATOM 2404 N N . SER A 1 316 ? 2.950 8.783 6.963 1.00 48.09 316 SER A N 1
ATOM 2405 C CA . SER A 1 316 ? 1.706 9.149 7.651 1.00 48.09 316 SER A CA 1
ATOM 2406 C C . SER A 1 316 ? 1.580 8.451 9.008 1.00 48.09 316 SER A C 1
ATOM 2408 O O . SER A 1 316 ? 1.743 7.237 9.137 1.00 48.09 316 SER A O 1
ATOM 2410 N N . ALA A 1 317 ? 1.289 9.209 10.069 1.00 42.38 317 ALA A N 1
ATOM 2411 C CA . ALA A 1 317 ? 1.014 8.656 11.401 1.00 42.38 317 ALA A CA 1
ATOM 2412 C C . ALA A 1 317 ? -0.327 7.896 11.466 1.00 42.38 317 ALA A C 1
ATOM 2414 O O . ALA A 1 317 ? -0.556 7.148 12.414 1.00 42.38 317 ALA A O 1
ATOM 2415 N N . THR A 1 318 ? -1.187 8.062 10.454 1.00 42.56 318 THR A N 1
ATOM 2416 C CA . THR A 1 318 ? -2.558 7.522 10.377 1.00 42.56 318 THR A CA 1
ATOM 2417 C C . THR A 1 318 ? -2.677 6.322 9.438 1.00 42.56 318 THR A C 1
ATOM 2419 O O . THR A 1 318 ? -3.762 5.990 8.956 1.00 42.56 318 THR A O 1
ATOM 2422 N N . ALA A 1 319 ? -1.557 5.678 9.115 1.00 45.69 319 ALA A N 1
ATOM 2423 C CA . ALA A 1 319 ? -1.552 4.580 8.172 1.00 45.69 319 ALA A CA 1
ATOM 2424 C C . ALA A 1 319 ? -2.177 3.305 8.765 1.00 45.69 319 ALA A C 1
ATOM 2426 O O . ALA A 1 319 ? -1.818 2.866 9.861 1.00 45.69 319 ALA A O 1
ATOM 2427 N N . THR A 1 320 ? -3.125 2.718 8.031 1.00 46.34 320 THR A N 1
ATOM 2428 C CA . THR A 1 320 ? -3.945 1.576 8.471 1.00 46.34 320 THR A CA 1
ATOM 2429 C C . THR A 1 320 ? -3.852 0.419 7.476 1.00 46.34 320 THR A C 1
ATOM 2431 O O . THR A 1 320 ? -3.595 0.650 6.295 1.00 46.34 320 THR A O 1
ATOM 2434 N N . ARG A 1 321 ? -4.121 -0.824 7.891 1.00 48.81 321 ARG A N 1
ATOM 2435 C CA . ARG A 1 321 ? -4.127 -2.018 7.025 1.00 48.81 321 ARG A CA 1
ATOM 2436 C C . ARG 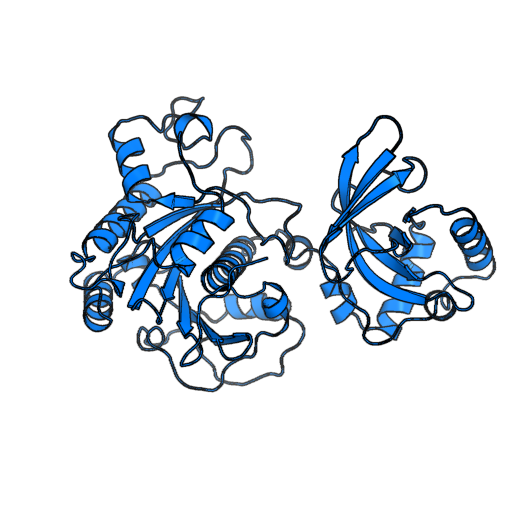A 1 321 ? -5.074 -1.873 5.842 1.00 48.81 321 ARG A C 1
ATOM 2438 O O . ARG A 1 321 ? -4.791 -2.388 4.773 1.00 48.81 321 ARG A O 1
ATOM 2445 N N . THR A 1 322 ? -6.178 -1.152 6.008 1.00 45.78 322 THR A N 1
ATOM 2446 C CA . THR A 1 322 ? -7.178 -0.927 4.953 1.00 45.78 322 THR A CA 1
ATOM 2447 C C . THR A 1 322 ? -6.810 0.233 4.022 1.00 45.78 322 THR A C 1
ATOM 2449 O O . THR A 1 322 ? -7.183 0.234 2.845 1.00 45.78 322 THR A O 1
ATOM 2452 N N . SER A 1 323 ? -6.032 1.215 4.493 1.00 50.66 323 SER A N 1
ATOM 2453 C CA . SER A 1 323 ? -5.545 2.331 3.668 1.00 50.66 323 SER A CA 1
ATOM 2454 C C . SER A 1 323 ? -4.170 2.094 3.030 1.00 50.66 323 SER A C 1
ATOM 2456 O O . SER A 1 323 ? -3.849 2.777 2.054 1.00 50.66 323 SER A O 1
ATOM 2458 N N . GLY A 1 324 ? -3.389 1.134 3.536 1.00 48.38 324 GLY A N 1
ATOM 2459 C CA . GLY A 1 324 ? -1.950 0.991 3.278 1.00 48.38 324 GLY A CA 1
ATOM 2460 C C . GLY A 1 324 ? -1.106 1.829 4.248 1.00 48.38 324 GLY A C 1
ATOM 2461 O O . GLY A 1 324 ? -1.622 2.783 4.846 1.00 48.38 324 GLY A O 1
ATOM 2462 N N . LEU A 1 325 ? 0.171 1.449 4.407 1.00 48.69 325 LEU A N 1
ATOM 2463 C CA . LEU A 1 325 ? 1.126 2.087 5.326 1.00 48.69 325 LEU A CA 1
ATOM 2464 C C . LEU A 1 325 ? 1.629 3.451 4.846 1.00 48.69 325 LEU A C 1
ATOM 2466 O O . LEU A 1 325 ? 2.018 4.274 5.671 1.00 48.69 325 LEU A O 1
ATOM 2470 N N . VAL A 1 326 ? 1.615 3.701 3.536 1.00 57.56 326 VAL A N 1
ATOM 2471 C CA . VAL A 1 326 ? 2.201 4.918 2.991 1.00 57.56 326 VAL A CA 1
ATOM 2472 C C . VAL A 1 326 ? 1.306 5.506 1.905 1.00 57.56 326 VAL A C 1
ATOM 2474 O O . VAL A 1 326 ? 1.038 4.883 0.874 1.00 57.56 326 VAL A O 1
ATOM 2477 N N . ASP A 1 327 ? 0.812 6.720 2.140 1.00 63.38 327 ASP A N 1
ATOM 2478 C CA . ASP A 1 327 ? 0.104 7.486 1.115 1.00 63.38 327 ASP A CA 1
ATOM 2479 C C . ASP A 1 327 ? 1.092 8.303 0.284 1.00 63.38 327 ASP A C 1
ATOM 2481 O O . ASP A 1 327 ? 2.196 8.597 0.741 1.00 63.38 327 ASP A O 1
ATOM 2485 N N . GLY A 1 328 ? 0.702 8.660 -0.935 1.00 71.25 328 GLY A N 1
ATOM 2486 C CA . GLY A 1 328 ? 1.497 9.555 -1.767 1.00 71.25 328 GLY A CA 1
ATOM 2487 C C . GLY A 1 328 ? 1.418 9.280 -3.265 1.00 71.25 328 GLY A C 1
ATOM 2488 O O . GLY A 1 328 ? 0.811 8.287 -3.692 1.00 71.25 328 GLY A O 1
ATOM 2489 N N . PRO A 1 329 ? 1.976 10.202 -4.064 1.00 83.69 329 PRO A N 1
ATOM 2490 C CA . PRO A 1 329 ? 1.844 10.185 -5.508 1.00 83.69 329 PRO A CA 1
ATOM 2491 C C . PRO A 1 329 ? 2.687 9.082 -6.153 1.00 83.69 329 PRO A C 1
ATOM 2493 O O . PRO A 1 329 ? 3.825 8.826 -5.758 1.00 83.69 329 PRO A O 1
ATOM 2496 N N . TYR A 1 330 ? 2.120 8.486 -7.199 1.00 90.56 330 TYR A N 1
ATOM 2497 C CA . TYR A 1 330 ? 2.816 7.657 -8.176 1.00 90.56 330 TYR A CA 1
ATOM 2498 C C . TYR A 1 330 ? 3.096 8.471 -9.432 1.00 90.56 330 TYR A C 1
ATOM 2500 O O . TYR A 1 330 ? 2.204 9.145 -9.958 1.00 90.56 330 TYR A O 1
ATOM 2508 N N . ILE A 1 331 ? 4.325 8.385 -9.929 1.00 93.69 331 ILE A N 1
ATOM 2509 C CA . ILE A 1 331 ? 4.798 9.169 -11.067 1.00 93.69 331 ILE A CA 1
ATOM 2510 C C . ILE A 1 331 ? 5.555 8.252 -12.029 1.00 93.69 331 ILE A C 1
ATOM 2512 O O . ILE A 1 331 ? 6.418 7.510 -11.566 1.00 93.69 331 ILE A O 1
ATOM 2516 N N . PRO A 1 332 ? 5.277 8.273 -13.346 1.00 95.06 332 PRO A N 1
ATOM 2517 C CA . PRO A 1 332 ? 6.115 7.575 -14.319 1.00 95.06 332 PRO A CA 1
ATOM 2518 C C . PRO A 1 332 ? 7.563 8.059 -14.220 1.00 95.06 332 PRO A C 1
ATOM 2520 O O . PRO A 1 332 ? 7.798 9.270 -14.195 1.00 95.06 332 PRO A O 1
ATOM 2523 N N . ALA A 1 333 ? 8.530 7.142 -14.182 1.00 93.44 333 ALA A N 1
ATOM 2524 C CA . ALA A 1 333 ? 9.936 7.523 -14.034 1.00 93.44 333 ALA A CA 1
ATOM 2525 C C . ALA A 1 333 ? 10.409 8.407 -15.194 1.00 93.44 333 ALA A C 1
ATOM 2527 O O . ALA A 1 333 ? 11.062 9.418 -14.965 1.00 93.44 333 ALA A O 1
ATOM 2528 N N . THR A 1 334 ? 9.978 8.094 -16.418 1.00 91.44 334 THR A N 1
ATOM 2529 C CA . THR A 1 334 ? 10.252 8.885 -17.628 1.00 91.44 334 THR A CA 1
ATOM 2530 C C . THR A 1 334 ? 9.750 10.325 -17.524 1.00 91.44 334 THR A C 1
ATOM 2532 O O . THR A 1 334 ? 10.471 11.258 -17.865 1.00 91.44 334 THR A O 1
ATOM 2535 N N . TYR A 1 335 ? 8.542 10.537 -16.996 1.00 94.00 335 TYR A N 1
ATOM 2536 C CA . TYR A 1 335 ? 8.015 11.886 -16.775 1.00 94.00 335 TYR A CA 1
ATOM 2537 C C . TYR A 1 335 ? 8.825 12.645 -15.718 1.00 94.00 335 TYR A C 1
ATOM 2539 O O . TYR A 1 335 ? 9.099 13.830 -15.891 1.00 94.00 335 TYR A O 1
ATOM 2547 N N . LEU A 1 336 ? 9.238 11.966 -14.646 1.00 93.06 336 LEU A N 1
ATOM 2548 C CA . LEU A 1 336 ? 10.071 12.585 -13.620 1.00 93.06 336 LEU A CA 1
ATOM 2549 C C . LEU A 1 336 ? 11.466 12.948 -14.154 1.00 93.06 336 LEU A C 1
ATOM 2551 O O . LEU A 1 336 ? 11.977 14.013 -13.812 1.00 93.06 336 LEU A O 1
ATOM 2555 N N . SER A 1 337 ? 12.047 12.115 -15.023 1.00 91.94 337 SER A N 1
ATOM 2556 C CA . SER A 1 337 ? 13.299 12.417 -15.726 1.00 91.94 337 SER A CA 1
ATOM 2557 C C . SER A 1 337 ? 13.168 13.654 -16.614 1.00 91.94 337 SER A C 1
ATOM 2559 O O . SER A 1 337 ? 14.021 14.530 -16.535 1.00 91.94 337 SER A O 1
ATOM 2561 N N . HIS A 1 338 ? 12.072 13.797 -17.368 1.00 92.94 338 HIS A N 1
ATOM 2562 C CA . HIS A 1 338 ? 11.831 15.009 -18.159 1.00 92.94 338 HIS A CA 1
ATOM 2563 C C . HIS A 1 338 ? 11.739 16.266 -17.289 1.00 92.94 338 HIS A C 1
ATOM 2565 O O . HIS A 1 338 ? 12.418 17.245 -17.566 1.00 92.94 338 HIS A O 1
ATOM 2571 N N . LEU A 1 339 ? 10.985 16.231 -16.183 1.00 93.94 339 LEU A N 1
ATOM 2572 C CA . LEU A 1 339 ? 10.930 17.374 -15.260 1.00 93.94 339 LEU A CA 1
ATOM 2573 C C . LEU A 1 339 ? 12.311 17.730 -14.687 1.00 93.94 339 LEU A C 1
ATOM 2575 O O . LEU A 1 339 ? 12.608 18.899 -14.439 1.00 93.94 339 LEU A O 1
ATOM 2579 N N . TYR A 1 340 ? 13.149 16.724 -14.438 1.00 92.19 340 TYR A N 1
ATOM 2580 C CA . TYR A 1 340 ? 14.511 16.935 -13.968 1.00 92.19 340 TYR A CA 1
ATOM 2581 C C . TYR A 1 340 ? 15.396 17.591 -15.039 1.00 92.19 340 TYR A C 1
ATOM 2583 O O . TYR A 1 340 ? 16.113 18.544 -14.730 1.00 92.19 340 TYR A O 1
ATOM 2591 N N . GLU A 1 341 ? 15.333 17.104 -16.279 1.00 92.06 341 GLU A N 1
ATOM 2592 C CA . GLU A 1 341 ? 16.090 17.614 -17.430 1.00 92.06 341 GLU A CA 1
ATOM 2593 C C . GLU A 1 341 ? 15.669 19.036 -17.820 1.00 92.06 341 GLU A C 1
ATOM 2595 O O . GLU A 1 341 ? 16.529 19.876 -18.085 1.00 92.06 341 GLU A O 1
ATOM 2600 N N . ASP A 1 342 ? 14.371 19.332 -17.748 1.00 93.94 342 ASP A N 1
ATOM 2601 C CA . ASP A 1 342 ? 13.795 20.655 -18.015 1.00 93.94 342 ASP A CA 1
ATOM 2602 C C . ASP A 1 342 ? 14.133 21.685 -16.916 1.00 93.94 342 ASP A C 1
ATOM 2604 O O . ASP A 1 342 ? 13.816 22.868 -17.038 1.00 93.94 342 ASP A O 1
ATOM 2608 N N . GLY A 1 343 ? 14.774 21.260 -15.819 1.00 91.56 343 GLY A N 1
ATOM 2609 C CA . GLY A 1 343 ? 15.123 22.133 -14.697 1.00 91.56 343 GLY A CA 1
ATOM 2610 C C . GLY A 1 343 ? 13.923 22.556 -13.844 1.00 91.56 343 GLY A C 1
ATOM 2611 O O . GLY A 1 343 ? 14.018 23.514 -13.081 1.00 91.56 343 GLY A O 1
ATOM 2612 N N . GLU A 1 344 ? 12.803 21.840 -13.938 1.00 91.88 344 GLU A N 1
ATOM 2613 C CA . GLU A 1 344 ? 11.542 22.168 -13.261 1.00 91.88 344 GLU A CA 1
ATOM 2614 C C . GLU A 1 344 ? 11.532 21.716 -11.789 1.00 91.88 344 GLU A C 1
ATOM 2616 O O . GLU A 1 344 ? 10.778 22.236 -10.969 1.00 91.88 344 GLU A O 1
ATOM 2621 N N . LEU A 1 345 ? 12.401 20.771 -11.408 1.00 91.69 345 LEU A N 1
ATOM 2622 C CA . LEU A 1 345 ? 12.466 20.205 -10.051 1.00 91.69 345 LEU A CA 1
ATOM 2623 C C . LEU A 1 345 ? 13.357 21.017 -9.098 1.00 91.69 345 LEU A C 1
ATOM 2625 O O . LEU A 1 345 ? 14.268 20.485 -8.451 1.00 91.69 345 LEU A O 1
ATOM 2629 N N . ILE A 1 346 ? 13.089 22.319 -9.010 1.00 89.19 346 ILE A N 1
ATOM 2630 C CA . ILE A 1 346 ? 13.747 23.238 -8.075 1.00 89.19 346 ILE A CA 1
ATOM 2631 C C . ILE A 1 346 ? 12.830 23.469 -6.873 1.00 89.19 346 ILE A C 1
ATOM 2633 O O . ILE A 1 346 ? 11.643 23.766 -7.010 1.00 89.19 346 ILE A O 1
ATOM 2637 N N . GLY A 1 347 ? 13.384 23.295 -5.677 1.00 84.69 347 GLY A N 1
ATOM 2638 C CA . GLY A 1 347 ? 12.684 23.510 -4.420 1.00 84.69 347 GLY A CA 1
ATOM 2639 C C . GLY A 1 347 ? 12.681 24.962 -3.950 1.00 84.69 347 GLY A C 1
ATOM 2640 O O . GLY A 1 347 ? 13.458 25.784 -4.439 1.00 84.69 347 GLY A O 1
ATOM 2641 N N . PRO A 1 348 ? 11.911 25.268 -2.890 1.00 78.06 348 PRO A N 1
ATOM 2642 C CA . PRO A 1 348 ? 11.810 26.615 -2.321 1.00 78.06 348 PRO A CA 1
ATOM 2643 C C . PRO A 1 348 ? 13.151 27.211 -1.865 1.00 78.06 348 PRO A C 1
ATOM 2645 O O . PRO A 1 348 ? 13.296 28.425 -1.773 1.00 78.06 348 PRO A O 1
ATOM 2648 N N . ARG A 1 349 ? 14.141 26.358 -1.569 1.00 79.31 349 ARG A N 1
ATOM 2649 C CA . ARG A 1 349 ? 15.486 26.756 -1.120 1.00 79.31 349 ARG A CA 1
ATOM 2650 C C . ARG A 1 349 ? 16.524 26.762 -2.250 1.00 79.31 349 ARG A C 1
ATOM 2652 O O . ARG A 1 349 ? 17.717 26.746 -1.971 1.00 79.31 349 ARG A O 1
ATOM 2659 N N . GLY A 1 350 ? 16.093 26.699 -3.512 1.00 80.25 350 GLY A N 1
ATOM 2660 C CA . GLY A 1 350 ? 16.966 26.700 -4.693 1.00 80.25 350 GLY A CA 1
ATOM 2661 C C . GLY A 1 350 ? 17.708 25.383 -4.965 1.00 80.25 350 GLY A C 1
ATOM 2662 O O . GLY A 1 350 ? 18.317 25.232 -6.019 1.00 80.25 350 GLY A O 1
ATOM 2663 N N . GLY A 1 351 ? 17.650 24.414 -4.046 1.00 84.88 351 GLY A N 1
ATOM 2664 C CA . GLY A 1 351 ? 18.168 23.061 -4.258 1.00 84.88 351 GLY A CA 1
ATOM 2665 C C . GLY A 1 351 ? 17.230 22.193 -5.101 1.00 84.88 351 GLY A C 1
ATOM 2666 O O . GLY A 1 351 ? 16.039 22.478 -5.220 1.00 84.88 351 GLY A O 1
ATOM 2667 N N . ARG A 1 352 ? 17.757 21.097 -5.656 1.00 88.88 352 ARG A N 1
ATOM 2668 C CA . ARG A 1 352 ? 16.964 20.133 -6.432 1.00 88.88 352 ARG A CA 1
ATOM 2669 C C . ARG A 1 352 ? 16.074 19.293 -5.520 1.00 88.88 352 ARG A C 1
ATOM 2671 O O . ARG A 1 352 ? 16.555 18.536 -4.672 1.00 88.88 352 ARG A O 1
ATOM 2678 N N . SER A 1 353 ? 14.768 19.420 -5.699 1.00 89.44 353 SER A N 1
ATOM 2679 C CA . SER A 1 353 ? 13.784 18.683 -4.912 1.00 89.44 353 SER A CA 1
ATOM 2680 C C . SER A 1 353 ? 12.418 18.686 -5.577 1.00 89.44 353 SER A C 1
ATOM 2682 O O . SER A 1 353 ? 12.052 19.637 -6.263 1.00 89.44 353 SER A O 1
ATOM 2684 N N . ILE A 1 354 ? 11.641 17.651 -5.300 1.00 88.81 354 ILE A N 1
ATOM 2685 C CA . ILE A 1 354 ? 10.257 17.515 -5.730 1.00 88.81 354 ILE A CA 1
ATOM 2686 C C . ILE A 1 354 ? 9.350 18.160 -4.679 1.00 88.81 354 ILE A C 1
ATOM 2688 O O . ILE A 1 354 ? 9.512 17.908 -3.486 1.00 88.81 354 ILE A O 1
ATOM 2692 N N . THR A 1 355 ? 8.375 18.945 -5.120 1.00 87.06 355 THR A N 1
ATOM 2693 C CA . THR A 1 355 ? 7.262 19.495 -4.336 1.00 87.06 355 THR A CA 1
ATOM 2694 C C . THR A 1 355 ? 5.948 19.151 -5.036 1.00 87.06 355 THR A C 1
ATOM 2696 O O . THR A 1 355 ? 5.949 18.733 -6.192 1.00 87.06 355 THR A O 1
ATOM 2699 N N . TYR A 1 356 ? 4.804 19.320 -4.370 1.00 84.44 356 TYR A N 1
ATOM 2700 C CA . TYR A 1 356 ? 3.517 19.158 -5.059 1.00 84.44 356 TYR A CA 1
ATOM 2701 C C . TYR A 1 356 ? 3.339 20.164 -6.204 1.00 84.44 356 TYR A C 1
ATOM 2703 O O . TYR A 1 356 ? 2.825 19.796 -7.261 1.00 84.44 356 TYR A O 1
ATOM 2711 N N . ASP A 1 357 ? 3.814 21.396 -6.014 1.00 85.25 357 ASP A N 1
ATOM 2712 C CA . ASP A 1 357 ? 3.684 22.473 -6.995 1.00 85.25 357 ASP A CA 1
ATOM 2713 C C . ASP A 1 357 ? 4.506 22.196 -8.258 1.00 85.25 357 ASP A C 1
ATOM 2715 O O . ASP A 1 357 ? 4.005 22.341 -9.374 1.00 85.25 357 ASP A O 1
ATOM 2719 N N . ASN A 1 358 ? 5.757 21.748 -8.102 1.00 89.94 358 ASN A N 1
ATOM 2720 C CA . ASN A 1 358 ? 6.649 21.530 -9.241 1.00 89.94 358 ASN A CA 1
ATOM 2721 C C . ASN A 1 358 ? 6.446 20.175 -9.939 1.00 89.94 358 ASN A C 1
ATOM 2723 O O . ASN A 1 358 ? 6.834 20.013 -11.095 1.00 89.94 358 ASN A O 1
ATOM 2727 N N . LEU A 1 359 ? 5.768 19.224 -9.288 1.00 89.06 359 LEU A N 1
ATOM 2728 C CA . LEU A 1 359 ? 5.450 17.927 -9.883 1.00 89.06 359 LEU A CA 1
ATOM 2729 C C . LEU A 1 359 ? 4.388 18.037 -10.988 1.00 89.06 359 LEU A C 1
ATOM 2731 O O . LEU A 1 359 ? 4.403 17.251 -11.940 1.00 89.06 359 LEU A O 1
ATOM 2735 N N . LYS A 1 360 ? 3.489 19.028 -10.879 1.00 87.62 360 LYS A N 1
ATOM 2736 C CA . LYS A 1 360 ? 2.384 19.377 -11.799 1.00 87.62 360 LYS A CA 1
ATOM 2737 C C . LYS A 1 360 ? 1.321 18.280 -11.985 1.00 87.62 360 LYS A C 1
ATOM 2739 O O . LYS A 1 360 ? 0.130 18.548 -11.862 1.00 87.62 360 LYS A O 1
ATOM 2744 N N . ARG A 1 361 ? 1.725 17.044 -12.291 1.00 89.50 361 ARG A N 1
ATOM 2745 C CA . ARG A 1 361 ? 0.869 15.883 -12.569 1.00 89.50 361 ARG A CA 1
ATOM 2746 C C . ARG A 1 361 ? 1.380 14.657 -11.825 1.00 89.50 361 ARG A C 1
ATOM 2748 O O . ARG A 1 361 ? 2.568 14.354 -11.857 1.00 89.50 361 ARG A O 1
ATOM 2755 N N . TRP A 1 362 ? 0.467 13.926 -11.205 1.00 90.12 362 TRP A N 1
ATOM 2756 C CA . TRP A 1 362 ? 0.760 12.688 -10.492 1.00 90.12 362 TRP A CA 1
ATOM 2757 C C . TRP A 1 362 ? -0.498 11.827 -10.379 1.00 90.12 362 TRP A C 1
ATOM 2759 O O . TRP A 1 362 ? -1.613 12.316 -10.563 1.00 90.12 362 TRP A O 1
ATOM 2769 N N . MET A 1 363 ? -0.323 10.539 -10.084 1.00 87.94 363 MET A N 1
ATOM 2770 C CA . MET A 1 363 ? -1.431 9.603 -9.905 1.00 87.94 363 MET A CA 1
ATOM 2771 C C . MET A 1 363 ? -1.609 9.245 -8.430 1.00 87.94 363 MET A C 1
ATOM 2773 O O . MET A 1 363 ? -0.632 8.884 -7.769 1.00 87.94 363 MET A O 1
ATOM 2777 N N . PRO A 1 364 ? -2.838 9.279 -7.888 1.00 80.69 364 PRO A N 1
ATOM 2778 C CA . PRO A 1 364 ? -3.103 8.662 -6.599 1.00 80.69 364 PRO A CA 1
ATOM 2779 C C . PRO A 1 364 ? -2.955 7.139 -6.709 1.00 80.69 364 PRO A C 1
ATOM 2781 O O . PRO A 1 364 ? -3.155 6.545 -7.772 1.00 80.69 364 PRO A O 1
ATOM 2784 N N . LYS A 1 365 ? -2.666 6.484 -5.580 1.00 78.06 365 LYS A N 1
ATOM 2785 C CA . LYS A 1 365 ? -2.455 5.026 -5.510 1.00 78.06 365 LYS A CA 1
ATOM 2786 C C . LYS A 1 365 ? -3.576 4.186 -6.131 1.00 78.06 365 LYS A C 1
ATOM 2788 O O . LYS A 1 365 ? -3.310 3.099 -6.630 1.00 78.06 365 LYS A O 1
ATOM 2793 N N . THR A 1 366 ? -4.823 4.657 -6.065 1.00 75.06 366 THR A N 1
ATOM 2794 C CA . THR A 1 366 ? -5.990 3.955 -6.619 1.00 75.06 366 THR A CA 1
ATOM 2795 C C . THR A 1 366 ? -5.958 3.953 -8.139 1.00 75.06 366 THR A C 1
ATOM 2797 O O . THR A 1 366 ? -6.050 2.884 -8.729 1.00 75.06 366 THR A O 1
ATOM 2800 N N . VAL A 1 367 ? -5.724 5.116 -8.753 1.00 85.50 367 VAL A N 1
ATOM 2801 C CA . VAL A 1 367 ? -5.591 5.257 -10.211 1.00 85.50 367 VAL A CA 1
ATOM 2802 C C . VAL A 1 367 ? -4.414 4.431 -10.715 1.00 85.50 367 VAL A C 1
ATOM 2804 O O . VAL A 1 367 ? -4.573 3.663 -11.657 1.00 85.50 367 VAL A O 1
ATOM 2807 N N . PHE A 1 368 ? -3.256 4.520 -10.053 1.00 88.31 368 PHE A N 1
ATOM 2808 C CA . PHE A 1 368 ? -2.096 3.699 -10.404 1.00 88.31 368 PHE A CA 1
ATOM 2809 C C . PHE A 1 368 ? -2.429 2.200 -10.377 1.00 88.31 368 PHE A C 1
ATOM 2811 O O . PHE A 1 368 ? -2.219 1.498 -11.366 1.00 88.31 368 PHE A O 1
ATOM 2818 N N . ALA A 1 369 ? -2.994 1.718 -9.265 1.00 82.12 369 ALA A N 1
ATOM 2819 C CA . ALA A 1 369 ? -3.337 0.310 -9.116 1.00 82.12 369 ALA A CA 1
ATOM 2820 C C . ALA A 1 369 ? -4.343 -0.154 -10.176 1.00 82.12 369 ALA A C 1
ATOM 2822 O O . ALA A 1 369 ? -4.178 -1.239 -10.721 1.00 82.12 369 ALA A O 1
ATOM 2823 N N . GLU A 1 370 ? -5.344 0.662 -10.507 1.00 83.62 370 GLU A N 1
ATOM 2824 C CA . GLU A 1 370 ? -6.329 0.358 -11.550 1.00 83.62 370 GLU A CA 1
ATOM 2825 C C . GLU A 1 370 ? -5.701 0.315 -12.947 1.00 83.62 370 GLU A C 1
ATOM 2827 O O . GLU A 1 370 ? -5.982 -0.605 -13.716 1.00 83.62 370 GLU A O 1
ATOM 2832 N N . MET A 1 371 ? -4.796 1.243 -13.275 1.00 88.88 371 MET A N 1
ATOM 2833 C CA . MET A 1 371 ? -4.079 1.217 -14.554 1.00 88.88 371 MET A CA 1
ATOM 2834 C C . MET A 1 371 ? -3.254 -0.062 -14.720 1.00 88.88 371 MET A C 1
ATOM 2836 O O . MET A 1 371 ? -3.256 -0.653 -15.799 1.00 88.88 371 MET A O 1
ATOM 2840 N N . VAL A 1 372 ? -2.591 -0.521 -13.656 1.00 86.62 372 VAL A N 1
ATOM 2841 C CA . VAL A 1 372 ? -1.828 -1.777 -13.666 1.00 86.62 372 VAL A CA 1
ATOM 2842 C C . VAL A 1 372 ? -2.752 -3.000 -13.675 1.00 86.62 372 VAL A C 1
ATOM 2844 O O . VAL A 1 372 ? -2.515 -3.957 -14.416 1.00 86.62 372 VAL A O 1
ATOM 2847 N N . GLN A 1 373 ? -3.825 -2.977 -12.881 1.00 84.81 373 GLN A N 1
ATOM 2848 C CA . GLN A 1 373 ? -4.791 -4.071 -12.766 1.00 84.81 373 GLN A CA 1
ATOM 2849 C C . GLN A 1 373 ? -5.486 -4.355 -14.097 1.00 84.81 373 GLN A C 1
ATOM 2851 O O . GLN A 1 373 ? -5.664 -5.519 -14.456 1.00 84.81 373 GLN A O 1
ATOM 2856 N N . TYR A 1 374 ? -5.873 -3.306 -14.825 1.00 88.75 374 TYR A N 1
ATOM 2857 C CA . TYR A 1 374 ? -6.550 -3.412 -16.118 1.00 88.75 374 TYR A CA 1
ATOM 2858 C C . TYR A 1 374 ? -5.584 -3.510 -17.309 1.00 88.75 374 TYR A C 1
ATOM 2860 O O . TYR A 1 374 ? -6.038 -3.646 -18.443 1.00 88.75 374 TYR A O 1
ATOM 2868 N N . GLY A 1 375 ? -4.269 -3.474 -17.067 1.00 87.69 375 GLY A N 1
ATOM 2869 C CA . GLY A 1 375 ? -3.253 -3.617 -18.110 1.00 87.69 375 GLY A CA 1
ATOM 2870 C C . GLY A 1 375 ? -3.114 -2.396 -19.023 1.00 87.69 375 GLY A C 1
ATOM 2871 O O . GLY A 1 375 ? -2.693 -2.546 -20.163 1.00 87.69 375 GLY A O 1
ATOM 2872 N N . TRP A 1 376 ? -3.462 -1.195 -18.549 1.00 92.38 376 TRP A N 1
ATOM 2873 C CA . TRP A 1 376 ? -3.277 0.065 -19.285 1.00 92.38 376 TRP A CA 1
ATOM 2874 C C . TRP A 1 376 ? -1.876 0.666 -19.128 1.00 92.38 376 TRP A C 1
ATOM 2876 O O . TRP A 1 376 ? -1.500 1.532 -19.920 1.00 92.38 376 TRP A O 1
ATOM 2886 N N . ALA A 1 377 ? -1.125 0.209 -18.126 1.00 91.31 377 ALA A N 1
ATOM 2887 C CA . ALA A 1 377 ? 0.260 0.575 -17.845 1.00 91.31 377 ALA A CA 1
ATOM 2888 C C . ALA A 1 377 ? 1.110 -0.683 -17.599 1.00 91.31 377 ALA A C 1
ATOM 2890 O O . ALA A 1 377 ? 0.574 -1.733 -17.234 1.00 91.31 377 ALA A O 1
ATOM 2891 N N . GLY A 1 378 ? 2.426 -0.568 -17.777 1.00 90.50 378 GLY A N 1
ATOM 2892 C CA . GLY A 1 378 ? 3.375 -1.673 -17.662 1.00 90.50 378 GLY A CA 1
ATOM 2893 C C . GLY A 1 378 ? 4.016 -2.065 -18.988 1.00 90.50 378 GLY A C 1
ATOM 2894 O O . GLY A 1 378 ? 3.677 -1.537 -20.048 1.00 90.50 378 GLY A O 1
ATOM 2895 N N . SER A 1 379 ? 4.946 -3.014 -18.925 1.00 89.75 379 SER A N 1
ATOM 2896 C CA . SER A 1 379 ? 5.710 -3.427 -20.095 1.00 89.75 379 SER A CA 1
ATOM 2897 C C . SER A 1 379 ? 4.879 -4.178 -21.128 1.00 89.75 379 SER A C 1
ATOM 2899 O O . SER A 1 379 ? 3.830 -4.776 -20.855 1.00 89.75 379 SER A O 1
ATOM 2901 N N . THR A 1 380 ? 5.402 -4.165 -22.349 1.00 89.88 380 THR A N 1
ATOM 2902 C CA . THR A 1 380 ? 4.871 -4.909 -23.490 1.00 89.88 380 THR A CA 1
ATOM 2903 C C . THR A 1 380 ? 5.990 -5.721 -24.120 1.00 89.88 380 THR A C 1
ATOM 2905 O O . THR A 1 380 ? 7.070 -5.198 -24.374 1.00 89.88 380 THR A O 1
ATOM 2908 N N . GLY A 1 381 ? 5.755 -7.012 -24.362 1.00 80.81 381 GLY A N 1
ATOM 2909 C CA . GLY A 1 381 ? 6.715 -7.874 -25.062 1.00 80.81 381 GLY A CA 1
ATOM 2910 C C . GLY A 1 381 ? 8.016 -8.171 -24.303 1.00 80.81 381 GLY A C 1
ATOM 2911 O O . GLY A 1 381 ? 8.950 -8.702 -24.899 1.00 80.81 381 GLY A O 1
ATOM 2912 N N . VAL A 1 382 ? 8.094 -7.856 -23.005 1.00 77.56 382 VAL A N 1
ATOM 2913 C CA . VAL A 1 382 ? 9.236 -8.232 -22.160 1.00 77.56 382 VAL A CA 1
ATOM 2914 C C . VAL A 1 382 ? 9.045 -9.675 -21.705 1.00 77.56 382 VAL A C 1
ATOM 2916 O O . VAL A 1 382 ? 8.185 -9.975 -20.877 1.00 77.56 382 VAL A O 1
ATOM 2919 N N . THR A 1 383 ? 9.826 -10.580 -22.289 1.00 70.56 383 THR A N 1
ATOM 2920 C CA . THR A 1 383 ? 9.844 -11.995 -21.909 1.00 70.56 383 THR A CA 1
ATOM 2921 C C . THR A 1 383 ? 10.674 -12.212 -20.650 1.00 70.56 383 THR A C 1
ATOM 2923 O O . THR A 1 383 ? 11.535 -11.403 -20.307 1.00 70.56 383 THR A O 1
ATOM 2926 N N . ARG A 1 384 ? 10.434 -13.345 -19.983 1.00 64.06 384 ARG A N 1
ATOM 2927 C CA . ARG A 1 384 ? 11.248 -13.800 -18.851 1.00 64.06 384 ARG A CA 1
ATOM 2928 C C . ARG A 1 384 ? 12.727 -13.876 -19.221 1.00 64.06 384 ARG A C 1
ATOM 2930 O O . ARG A 1 384 ? 13.530 -13.238 -18.568 1.00 64.06 384 ARG A O 1
ATOM 2937 N N . ASP A 1 385 ? 13.062 -14.569 -20.304 1.00 64.69 385 ASP A N 1
ATOM 2938 C CA . ASP A 1 385 ? 14.459 -14.765 -20.709 1.00 64.69 385 ASP A CA 1
ATOM 2939 C C . ASP A 1 385 ? 15.185 -13.435 -20.955 1.00 64.69 385 ASP A C 1
ATOM 2941 O O . ASP A 1 385 ? 16.364 -13.294 -20.647 1.00 64.69 385 ASP A O 1
ATOM 2945 N N . ARG A 1 386 ? 14.461 -12.424 -21.453 1.00 67.94 386 ARG A N 1
ATOM 2946 C CA . ARG A 1 386 ? 15.006 -11.084 -21.683 1.00 67.94 386 ARG A CA 1
ATOM 2947 C C . ARG A 1 386 ? 15.218 -10.317 -20.379 1.00 67.94 386 ARG A C 1
ATOM 2949 O O . ARG A 1 386 ? 16.177 -9.560 -20.273 1.00 67.94 386 ARG A O 1
ATOM 2956 N N . LEU A 1 387 ? 14.341 -10.516 -19.396 1.00 68.75 387 LEU A N 1
ATOM 2957 C CA . LEU A 1 387 ? 14.521 -10.000 -18.042 1.00 68.75 387 LEU A CA 1
ATOM 2958 C C . LEU A 1 387 ? 15.705 -10.686 -17.340 1.00 68.75 387 LEU A C 1
ATOM 2960 O O . LEU A 1 387 ? 16.532 -9.998 -16.752 1.00 68.75 387 LEU A O 1
ATOM 2964 N N . ASP A 1 388 ? 15.813 -12.010 -17.435 1.00 63.78 388 ASP A N 1
ATOM 2965 C CA . ASP A 1 388 ? 16.893 -12.794 -16.823 1.00 63.78 388 ASP A CA 1
ATOM 2966 C C . ASP A 1 388 ? 18.257 -12.414 -17.420 1.00 63.78 388 ASP A C 1
ATOM 2968 O O . ASP A 1 388 ? 19.230 -12.216 -16.686 1.00 63.78 388 ASP A O 1
ATOM 2972 N N . GLN A 1 389 ? 18.318 -12.232 -18.744 1.00 65.38 389 GLN A N 1
ATOM 2973 C CA . GLN A 1 389 ? 19.499 -11.719 -19.434 1.00 65.38 389 GLN A CA 1
ATOM 2974 C C . GLN A 1 389 ? 19.867 -10.311 -18.946 1.00 65.38 389 GLN A C 1
ATOM 2976 O O . GLN A 1 389 ? 21.007 -10.084 -18.548 1.00 65.38 389 GLN A O 1
ATOM 2981 N N . TRP A 1 390 ? 18.899 -9.388 -18.910 1.00 68.06 390 TRP A N 1
ATOM 2982 C CA . TRP A 1 390 ? 19.113 -8.018 -18.434 1.00 68.06 390 TRP A CA 1
ATOM 2983 C C . TRP A 1 390 ? 19.650 -7.971 -17.002 1.00 68.06 390 TRP A C 1
ATOM 2985 O O . TRP A 1 390 ? 20.609 -7.259 -16.710 1.00 68.06 390 TRP A O 1
ATOM 2995 N N . ILE A 1 391 ? 19.042 -8.750 -16.101 1.00 64.69 391 ILE A N 1
ATOM 2996 C CA . ILE A 1 391 ? 19.471 -8.830 -14.703 1.00 64.69 391 ILE A CA 1
ATOM 2997 C C . ILE A 1 391 ? 20.906 -9.349 -14.626 1.00 64.69 391 ILE A C 1
ATOM 2999 O O . ILE A 1 391 ? 21.707 -8.769 -13.902 1.00 64.69 391 ILE A O 1
ATOM 3003 N N . SER A 1 392 ? 21.233 -10.393 -15.392 1.00 63.50 392 SER A N 1
ATOM 3004 C CA . SER A 1 392 ? 22.574 -10.987 -15.412 1.00 63.50 392 SER A CA 1
ATOM 3005 C C . SER A 1 392 ? 23.641 -9.993 -15.887 1.00 63.50 392 SER A C 1
ATOM 3007 O O . SER A 1 392 ? 24.716 -9.912 -15.290 1.00 63.50 392 SER A O 1
ATOM 3009 N N . GLU A 1 393 ? 23.340 -9.205 -16.924 1.00 61.81 393 GLU A N 1
ATOM 3010 C CA . GLU A 1 393 ? 24.247 -8.207 -17.511 1.00 61.81 393 GLU A CA 1
ATOM 3011 C C . GLU A 1 393 ? 24.492 -6.998 -16.592 1.00 61.81 393 GLU A C 1
ATOM 3013 O O . GLU A 1 393 ? 25.576 -6.417 -16.606 1.00 61.81 393 GLU A O 1
ATOM 3018 N N . ALA A 1 394 ? 23.513 -6.626 -15.766 1.00 58.59 394 ALA A N 1
ATOM 3019 C CA . ALA A 1 394 ? 23.554 -5.396 -14.979 1.00 58.59 394 ALA A CA 1
ATOM 3020 C C . ALA A 1 394 ? 24.113 -5.559 -13.547 1.00 58.59 394 ALA A C 1
ATOM 3022 O O . ALA A 1 394 ? 24.075 -4.619 -12.750 1.00 58.59 394 ALA A O 1
ATOM 3023 N N . THR A 1 395 ? 24.639 -6.733 -13.184 1.00 57.84 395 THR A N 1
ATOM 3024 C CA . THR A 1 395 ? 24.967 -7.051 -11.785 1.00 57.84 395 THR A CA 1
ATOM 3025 C C . THR A 1 395 ? 26.345 -6.585 -11.293 1.00 57.84 395 THR A C 1
ATOM 3027 O O . THR A 1 395 ? 27.357 -7.215 -11.587 1.00 57.84 395 THR A O 1
ATOM 3030 N N . ALA A 1 396 ? 26.369 -5.568 -10.417 1.00 51.50 396 ALA A N 1
ATOM 3031 C CA . ALA A 1 396 ? 27.347 -5.379 -9.329 1.00 51.50 396 ALA A CA 1
ATOM 3032 C C . ALA A 1 396 ? 26.814 -4.367 -8.278 1.00 51.50 396 ALA A C 1
ATOM 3034 O O . ALA A 1 396 ? 26.652 -3.205 -8.638 1.00 51.50 396 ALA A O 1
ATOM 3035 N N . GLN A 1 397 ? 26.606 -4.800 -7.011 1.00 50.75 397 GLN A N 1
ATOM 3036 C CA . GLN A 1 397 ? 26.350 -4.050 -5.733 1.00 50.75 397 GLN A CA 1
ATOM 3037 C C . GLN A 1 397 ? 25.083 -4.471 -4.929 1.00 50.75 397 GLN A C 1
ATOM 3039 O O . GLN A 1 397 ? 24.073 -4.842 -5.512 1.00 50.75 397 GLN A O 1
ATOM 3044 N N . ASN A 1 398 ? 25.157 -4.382 -3.579 1.00 47.56 398 ASN A N 1
ATOM 3045 C CA . ASN A 1 398 ? 24.285 -4.993 -2.535 1.00 47.56 398 ASN A CA 1
ATOM 3046 C C . ASN A 1 398 ? 23.015 -4.222 -2.105 1.00 47.56 398 ASN A C 1
ATOM 3048 O O . ASN A 1 398 ? 23.138 -3.290 -1.306 1.00 47.56 398 ASN A O 1
ATOM 3052 N N . ARG A 1 399 ? 21.808 -4.692 -2.476 1.00 49.25 399 ARG A N 1
ATOM 3053 C CA . ARG A 1 399 ? 20.500 -4.313 -1.869 1.00 49.25 399 ARG A CA 1
ATOM 3054 C C . ARG A 1 399 ? 19.384 -5.385 -2.062 1.00 49.25 399 ARG A C 1
ATOM 3056 O O . ARG A 1 399 ? 19.714 -6.488 -2.470 1.00 49.25 399 ARG A O 1
ATOM 3063 N N . SER A 1 400 ? 18.106 -5.137 -1.724 1.00 49.69 400 SER A N 1
ATOM 3064 C CA . SER A 1 400 ? 16.998 -6.134 -1.696 1.00 49.69 400 SER A CA 1
ATOM 3065 C C . SER A 1 400 ? 15.721 -5.636 -2.404 1.00 49.69 400 SER A C 1
ATOM 3067 O O . SER A 1 400 ? 15.373 -4.474 -2.234 1.00 49.69 400 SER A O 1
ATOM 3069 N N . VAL A 1 401 ? 14.985 -6.507 -3.120 1.00 53.16 401 VAL A N 1
ATOM 3070 C CA . VAL A 1 401 ? 13.773 -6.176 -3.922 1.00 53.16 401 VAL A CA 1
ATOM 3071 C C . VAL A 1 401 ? 12.629 -7.124 -3.585 1.00 53.16 401 VAL A C 1
ATOM 3073 O O . VAL A 1 401 ? 12.831 -8.334 -3.467 1.00 53.16 401 VAL A O 1
ATOM 3076 N N . ILE A 1 402 ? 11.405 -6.594 -3.545 1.00 52.72 402 ILE A N 1
ATOM 3077 C CA . ILE A 1 402 ? 10.186 -7.403 -3.496 1.00 52.72 402 ILE A CA 1
ATOM 3078 C C . ILE A 1 402 ? 9.729 -7.755 -4.904 1.00 52.72 402 ILE A C 1
ATOM 3080 O O . ILE A 1 402 ? 9.513 -6.897 -5.759 1.00 52.72 402 ILE A O 1
ATOM 3084 N N . ALA A 1 403 ? 9.496 -9.041 -5.117 1.00 59.31 403 ALA A N 1
ATOM 3085 C CA . ALA A 1 403 ? 9.066 -9.590 -6.384 1.00 59.31 403 ALA A CA 1
ATOM 3086 C C . ALA A 1 403 ? 7.648 -10.163 -6.217 1.00 59.31 403 ALA A C 1
ATOM 3088 O O . ALA A 1 403 ? 7.405 -10.988 -5.336 1.00 59.31 403 ALA A O 1
ATOM 3089 N N . ALA A 1 404 ? 6.691 -9.725 -7.035 1.00 53.72 404 ALA A N 1
ATOM 3090 C CA . ALA A 1 404 ? 5.294 -10.145 -6.933 1.00 53.72 404 ALA A CA 1
ATOM 3091 C C . ALA A 1 404 ? 4.761 -10.669 -8.273 1.00 53.72 404 ALA A C 1
ATOM 3093 O O . ALA A 1 404 ? 4.949 -10.038 -9.306 1.00 53.72 404 ALA A O 1
ATOM 3094 N N . VAL A 1 405 ? 4.067 -11.807 -8.262 1.00 66.31 405 VAL A N 1
ATOM 3095 C CA . VAL A 1 405 ? 3.492 -12.466 -9.443 1.00 66.31 405 VAL A CA 1
ATOM 3096 C C . VAL A 1 405 ? 2.003 -12.697 -9.231 1.00 66.31 405 VAL A C 1
ATOM 3098 O O . VAL A 1 405 ? 1.606 -13.516 -8.402 1.00 66.31 405 VAL A O 1
ATOM 3101 N N . TYR A 1 406 ? 1.178 -12.002 -10.007 1.00 67.81 406 TYR A N 1
ATOM 3102 C CA . TYR A 1 406 ? -0.267 -12.192 -10.029 1.00 67.81 406 TYR A CA 1
ATOM 3103 C C . TYR A 1 406 ? -0.675 -13.194 -11.108 1.00 67.81 406 TYR A C 1
ATOM 3105 O O . TYR A 1 406 ? -0.414 -12.969 -12.289 1.00 67.81 406 TYR A O 1
ATOM 3113 N N . GLN A 1 407 ? -1.371 -14.256 -10.707 1.00 68.69 407 GLN A N 1
ATOM 3114 C CA . GLN A 1 407 ? -1.947 -15.278 -11.574 1.00 68.69 407 GLN A CA 1
ATOM 3115 C C . GLN A 1 407 ? -3.476 -15.274 -11.440 1.00 68.69 407 GLN A C 1
ATOM 3117 O O . GLN A 1 407 ? -4.016 -15.639 -10.390 1.00 68.69 407 GLN A O 1
ATOM 3122 N N . PRO A 1 408 ? -4.217 -14.861 -12.479 1.00 67.62 408 PRO A N 1
ATOM 3123 C CA . PRO A 1 408 ? -5.669 -14.888 -12.428 1.00 67.62 408 PRO A CA 1
ATOM 3124 C C . PRO A 1 408 ? -6.197 -16.327 -12.465 1.00 67.62 408 PRO A C 1
ATOM 3126 O O . PRO A 1 408 ? -5.623 -17.201 -13.116 1.00 67.62 408 PRO A O 1
ATOM 3129 N N . ARG A 1 409 ? -7.367 -16.562 -11.862 1.00 74.19 409 ARG A N 1
ATOM 3130 C CA . ARG A 1 409 ? -8.085 -17.830 -12.051 1.00 74.19 409 ARG A CA 1
ATOM 3131 C C . ARG A 1 409 ? -8.379 -18.036 -13.539 1.00 74.19 409 ARG A C 1
ATOM 3133 O O . ARG A 1 409 ? -8.849 -17.105 -14.203 1.00 74.19 409 ARG A O 1
ATOM 3140 N N . VAL A 1 410 ? -8.187 -19.257 -14.041 1.00 72.12 410 VAL A N 1
ATOM 3141 C CA . VAL A 1 410 ? -8.534 -19.632 -15.423 1.00 72.12 410 VAL A CA 1
ATOM 3142 C C . VAL A 1 410 ? -9.994 -19.257 -15.719 1.00 72.12 410 VAL A C 1
ATOM 3144 O O . VAL A 1 410 ? -10.900 -19.612 -14.965 1.00 72.12 410 VAL A O 1
ATOM 3147 N N . GLY A 1 411 ? -10.213 -18.495 -16.795 1.00 65.44 411 GLY A N 1
ATOM 3148 C CA . GLY A 1 411 ? -11.539 -18.024 -17.218 1.00 65.44 411 GLY A CA 1
ATOM 3149 C C . GLY A 1 411 ? -12.105 -16.826 -16.440 1.00 65.44 411 GLY A C 1
ATOM 3150 O O . GLY A 1 411 ? -13.222 -16.396 -16.725 1.00 65.44 411 GLY A O 1
ATOM 3151 N N . SER A 1 412 ? -11.371 -16.256 -15.477 1.00 69.06 412 SER A N 1
ATOM 3152 C CA . SER A 1 412 ? -11.849 -15.093 -14.719 1.00 69.06 412 SER A CA 1
ATOM 3153 C C . SER A 1 412 ? -11.918 -13.826 -15.574 1.00 69.06 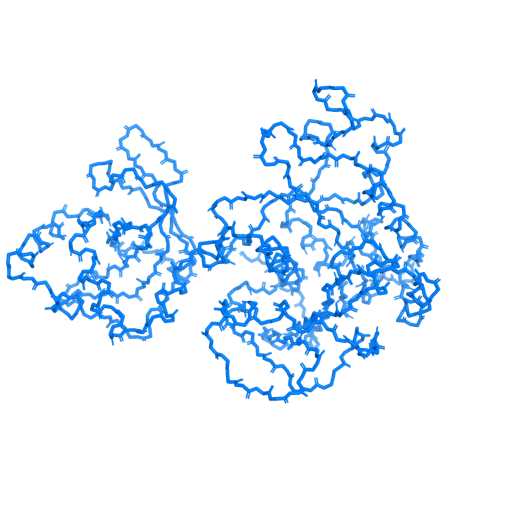412 SER A C 1
ATOM 3155 O O . SER A 1 412 ? -10.950 -13.420 -16.226 1.00 69.06 412 SER A O 1
ATOM 3157 N N . ARG A 1 413 ? -13.065 -13.144 -15.521 1.00 66.88 413 ARG A N 1
ATOM 3158 C CA . ARG A 1 413 ? -13.212 -11.777 -16.029 1.00 66.88 413 ARG A CA 1
ATOM 3159 C C . ARG A 1 413 ? -12.938 -10.782 -14.914 1.00 66.88 413 ARG A C 1
ATOM 3161 O O . ARG A 1 413 ? -13.158 -11.068 -13.740 1.00 66.88 413 ARG A O 1
ATOM 3168 N N . ILE A 1 414 ? -12.460 -9.614 -15.309 1.00 66.38 414 ILE A N 1
ATOM 3169 C CA . ILE A 1 414 ? -12.315 -8.483 -14.410 1.00 66.38 414 ILE A CA 1
ATOM 3170 C C . ILE A 1 414 ? -13.722 -8.015 -14.029 1.00 66.38 414 ILE A C 1
ATOM 3172 O O . ILE A 1 414 ? -14.495 -7.616 -14.898 1.00 66.38 414 ILE A O 1
ATOM 3176 N N . ALA A 1 415 ? -14.068 -8.122 -12.748 1.00 60.56 415 ALA A N 1
ATOM 3177 C CA . ALA A 1 415 ? -15.325 -7.595 -12.237 1.00 60.56 415 ALA A CA 1
ATOM 3178 C C . ALA A 1 415 ? -15.165 -6.087 -11.975 1.00 60.56 415 ALA A C 1
ATOM 3180 O O . ALA A 1 415 ? -14.179 -5.703 -11.339 1.00 60.56 415 ALA A O 1
ATOM 3181 N N . PRO A 1 416 ? -16.095 -5.232 -12.437 1.00 53.75 416 PRO A N 1
ATOM 3182 C CA . PRO A 1 416 ? -16.094 -3.830 -12.042 1.00 53.75 416 PRO A CA 1
ATOM 3183 C C . PRO A 1 416 ? -16.245 -3.741 -10.519 1.00 53.75 416 PRO A C 1
ATOM 3185 O O . PRO A 1 416 ? -17.072 -4.441 -9.929 1.00 53.75 416 PRO A O 1
ATOM 3188 N N . ARG A 1 417 ? -15.419 -2.911 -9.873 1.00 51.66 417 ARG A N 1
ATOM 3189 C CA . ARG A 1 417 ? -15.592 -2.595 -8.450 1.00 51.66 417 ARG A CA 1
ATOM 3190 C C . ARG A 1 417 ? -16.845 -1.728 -8.307 1.00 51.66 417 ARG A C 1
ATOM 3192 O O . ARG A 1 417 ? -16.928 -0.683 -8.945 1.00 51.66 417 ARG A O 1
ATOM 3199 N N . SER A 1 418 ? -17.814 -2.213 -7.530 1.00 38.84 418 SER A N 1
ATOM 3200 C CA . SER A 1 418 ? -19.052 -1.510 -7.159 1.00 38.84 418 SER A CA 1
ATOM 3201 C C . SER A 1 418 ? -18.813 -0.460 -6.089 1.00 38.84 418 SER A C 1
ATOM 3203 O O . SER A 1 418 ? -18.115 -0.828 -5.109 1.00 38.84 418 SER A O 1
#

Foldseek 3Di:
DPLFFEKEFEDDPPDDLVAKDKDWAFCVFEPAFDLWHKYFYWYDDPFIWTFKIWIWHFPDDDPGTTMIITFLIGTQPDTHGPVLLCVQPDPVRVVVVVVSVVPGPTMHTDDSVSRVSSVVSCCVVRNPLRVLSNDFLDVLLDDDPLSVVVQVVQQLVVLLCLLLVHALVLVLVWDFDPDDDDLCRVLDDDDDDCPSVVSVVSSRPDDDDDPDDRWRWTWGDDPRKIKIKIFDQPLLQCLLAVAQEWEAEPQLRFIAGEHEAEQDPPDQFFLHADDPVVVVSLVSNVVVLVLFDDAPDPSLAAQDSARYKYFSWYQDSPHHSRNGRTWGWIGGSVLVVVLVVVVLQADPVRHGTDGPVSSVDTDTSNRVSVSSNVVNDGGGPCDSVNSSVSSVVRDDGGDIHMYMYIDGRVPDDDDDDD

pLDDT: mean 70.34, std 18.73, range [26.69, 95.06]